Protein AF-0000000076156785 (afdb_homodimer)

Organism: Mytilus galloprovincialis (NCBI:txid29158)

Foldseek 3Di:
DPPPPPPPPPPPPPPVVPDDPDAAQDLVNQLVLLCVAPLSVVVLVVVVVDVDQDDCVVPVPDDPQNVVCSVQVVQWDADSSFIWGWDQDLVLRDIDTAGEGHPVCLVVLLCQLAVDLLQLNDALVQSVVSNVRHHDGVCNSVVSNVCSVPDPLCVVLDDPPDPPPDDDPQDPDPAWLQEKEWEKDAQDPQAPVQFRIKIWIATRPLRQIDIDTHNDDDLVRVLCCCVVPPCVVQNHYNYYYYPPDDVSVVSNVVVNCVVVVNDDDDDDPDPDCPPPPVVVVVVQLVSSLVSPADPSNNCSNVSNVSSSSSQQQTQDPPVRHRSCCRRVVDHDDGPSCRHHNDDPPVPVCVPPPCPPVNVVVCSVPSNPPPVD/DPPPPPPPPPPPPPPVVPDDPDAAQDLVNQLVLLCVAPLSVVVLVVVVVDVDQDDCVVPVPDDPQNVVCSVQVVQWDADSSFIWGWDQDLQLRDIDTAGEDHPVCLVVLLCQLAVDLLQLNDALVQSVVSNVRHHDGVCNSVVSNVCSVPDPLCVVLDDPPDPPPDDDPQDPDPAWLQEKEWEKDAQDPQAPVQFRIKIWIATRPLRQIDIDTHNDDDLVRVLCCCVVPPCVVQNHYNYYYYPPDDVSVVSNQVVNCVVVVNPDDPPPPDPPCPDPPVVVVVVQLVSSLVSPADPSSNCSNVSNVSSSSNQQQTQDPPVRHRSCCRRVLDHDDGPSCRHHNDDPPVPVPVVPPCPPVNVVVCSVVSNPPPPD

Structure (mmCIF, N/CA/C/O backbone):
data_AF-0000000076156785-model_v1
#
loop_
_entity.id
_entity.type
_entity.pdbx_description
1 polymer 'Integrase catalytic domain-containing protein'
#
loop_
_atom_site.group_PDB
_atom_site.id
_atom_site.type_symbol
_atom_site.label_atom_id
_atom_site.label_alt_id
_atom_site.label_comp_id
_atom_site.label_asym_id
_atom_site.label_entity_id
_atom_site.label_seq_id
_atom_site.pdbx_PDB_ins_code
_atom_site.Cartn_x
_atom_site.Cartn_y
_atom_site.Cartn_z
_atom_site.occupancy
_atom_site.B_iso_or_equiv
_atom_site.auth_seq_id
_atom_site.auth_comp_id
_atom_site.auth_asym_id
_atom_site.auth_atom_id
_atom_site.pdbx_PDB_model_num
ATOM 1 N N . MET A 1 1 ? 5.242 -13.695 66.938 1 25.17 1 MET A N 1
ATOM 2 C CA . MET A 1 1 ? 5.066 -12.375 66.312 1 25.17 1 MET A CA 1
ATOM 3 C C . MET A 1 1 ? 5.508 -12.383 64.875 1 25.17 1 MET A C 1
ATOM 5 O O . MET A 1 1 ? 6.688 -12.578 64.562 1 25.17 1 MET A O 1
ATOM 9 N N . ALA A 1 2 ? 4.586 -12.828 63.938 1 25.39 2 ALA A N 1
ATOM 10 C CA . ALA A 1 2 ? 4.555 -13.281 62.531 1 25.39 2 ALA A CA 1
ATOM 11 C C . ALA A 1 2 ? 4.766 -12.117 61.562 1 25.39 2 ALA A C 1
ATOM 13 O O . ALA A 1 2 ? 3.941 -11.203 61.5 1 25.39 2 ALA A O 1
ATOM 14 N N . LYS A 1 3 ? 6.012 -11.594 61.438 1 29.88 3 LYS A N 1
ATOM 15 C CA . LYS A 1 3 ? 6.328 -10.453 60.594 1 29.88 3 LYS A CA 1
ATOM 16 C C . LYS A 1 3 ? 5.77 -10.641 59.188 1 29.88 3 LYS A C 1
ATOM 18 O O . LYS A 1 3 ? 6.113 -11.602 58.5 1 29.88 3 LYS A O 1
ATOM 23 N N . VAL A 1 4 ? 4.484 -10.188 58.969 1 27.44 4 VAL A N 1
ATOM 24 C CA . VAL A 1 4 ? 3.719 -10.133 57.719 1 27.44 4 VAL A CA 1
ATOM 25 C C . VAL A 1 4 ? 4.547 -9.461 56.656 1 27.44 4 VAL A C 1
ATOM 27 O O . VAL A 1 4 ? 5 -8.32 56.812 1 27.44 4 VAL A O 1
ATOM 30 N N . GLN A 1 5 ? 5.355 -10.18 55.906 1 27.95 5 GLN A N 1
ATOM 31 C CA . GLN A 1 5 ? 6.18 -9.789 54.781 1 27.95 5 GLN A CA 1
ATOM 32 C C . GLN A 1 5 ? 5.371 -9 53.75 1 27.95 5 GLN A C 1
ATOM 34 O O . GLN A 1 5 ? 4.398 -9.516 53.188 1 27.95 5 GLN A O 1
ATOM 39 N N . ASP A 1 6 ? 5.152 -7.676 53.969 1 25.45 6 ASP A N 1
ATOM 40 C CA . ASP A 1 6 ? 4.438 -6.703 53.125 1 25.45 6 ASP A CA 1
ATOM 41 C C . ASP A 1 6 ? 4.887 -6.781 51.688 1 25.45 6 ASP A C 1
ATOM 43 O O . ASP A 1 6 ? 6.055 -6.527 51.375 1 25.45 6 ASP A O 1
ATOM 47 N N . SER A 1 7 ? 4.402 -7.762 50.969 1 27.39 7 SER A N 1
ATOM 48 C CA . SER A 1 7 ? 4.629 -7.961 49.531 1 27.39 7 SER A CA 1
ATOM 49 C C . SER A 1 7 ? 4.262 -6.719 48.719 1 27.39 7 SER A C 1
ATOM 51 O O . SER A 1 7 ? 3.082 -6.406 48.562 1 27.39 7 SER A O 1
ATOM 53 N N . GLN A 1 8 ? 4.949 -5.578 48.938 1 24.94 8 GLN A N 1
ATOM 54 C CA . GLN A 1 8 ? 4.762 -4.363 48.156 1 24.94 8 GLN A CA 1
ATOM 55 C C . GLN A 1 8 ? 4.711 -4.68 46.656 1 24.94 8 GLN A C 1
ATOM 57 O O . GLN A 1 8 ? 5.711 -5.098 46.062 1 24.94 8 GLN A O 1
ATOM 62 N N . GLU A 1 9 ? 3.605 -5.242 46.219 1 26.42 9 GLU A N 1
ATOM 63 C CA . GLU A 1 9 ? 3.305 -5.406 44.812 1 26.42 9 GLU A CA 1
ATOM 64 C C . GLU A 1 9 ? 3.455 -4.086 44.062 1 26.42 9 GLU A C 1
ATOM 66 O O . GLU A 1 9 ? 2.68 -3.152 44.25 1 26.42 9 GLU A O 1
ATOM 71 N N . ALA A 1 10 ? 4.688 -3.656 43.906 1 28.02 10 ALA A N 1
ATOM 72 C CA . ALA A 1 10 ? 5.023 -2.527 43.031 1 28.02 10 ALA A CA 1
ATOM 73 C C . ALA A 1 10 ? 4.215 -2.568 41.719 1 28.02 10 ALA A C 1
ATOM 75 O O . ALA A 1 10 ? 4.316 -3.523 40.969 1 28.02 10 ALA A O 1
ATOM 76 N N . SER A 1 11 ? 3.031 -2.084 41.844 1 26.47 11 SER A N 1
ATOM 77 C CA . SER A 1 11 ? 2.168 -1.799 40.688 1 26.47 11 SER A CA 1
ATOM 78 C C . SER A 1 11 ? 2.951 -1.149 39.562 1 26.47 11 SER A C 1
ATOM 80 O O . SER A 1 11 ? 3.453 -0.033 39.719 1 26.47 11 SER A O 1
ATOM 82 N N . CYS A 1 12 ? 3.836 -1.951 39.031 1 26.73 12 CYS A N 1
ATOM 83 C CA . CYS A 1 12 ? 4.562 -1.588 37.844 1 26.73 12 CYS A CA 1
ATOM 84 C C . CYS A 1 12 ? 3.662 -0.842 36.844 1 26.73 12 CYS A C 1
ATOM 86 O O . CYS A 1 12 ? 2.797 -1.445 36.219 1 26.73 12 CYS A O 1
ATOM 88 N N . SER A 1 13 ? 3.227 0.308 37.312 1 29.8 13 SER A N 1
ATOM 89 C CA . SER A 1 13 ? 2.549 1.202 36.375 1 29.8 13 SER A CA 1
ATOM 90 C C . SER A 1 13 ? 3.215 1.175 35 1 29.8 13 SER A C 1
ATOM 92 O O . SER A 1 13 ? 4.391 1.521 34.875 1 29.8 13 SER A O 1
ATOM 94 N N . ASN A 1 14 ? 3.041 0.145 34.25 1 30.89 14 ASN A N 1
ATOM 95 C CA . ASN A 1 14 ? 3.336 -0.143 32.844 1 30.89 14 ASN A CA 1
ATOM 96 C C . ASN A 1 14 ? 3.184 1.1 31.969 1 30.89 14 ASN A C 1
ATOM 98 O O . ASN A 1 14 ? 2.162 1.273 31.297 1 30.89 14 ASN A O 1
ATOM 102 N N . LYS A 1 15 ? 3.408 2.215 32.5 1 33.53 15 LYS A N 1
ATOM 103 C CA . LYS A 1 15 ? 3.48 3.387 31.625 1 33.53 15 LYS A CA 1
ATOM 104 C C . LYS A 1 15 ? 4.402 3.133 30.438 1 33.53 15 LYS A C 1
ATOM 106 O O . LYS A 1 15 ? 5.629 3.174 30.578 1 33.53 15 LYS A O 1
ATOM 111 N N . THR A 1 16 ? 4.07 2.268 29.484 1 38.34 16 THR A N 1
ATOM 112 C CA . THR A 1 16 ? 4.688 2.07 28.188 1 38.34 16 THR A CA 1
ATOM 113 C C . THR A 1 16 ? 4.895 3.406 27.469 1 38.34 16 THR A C 1
ATOM 115 O O . THR A 1 16 ? 3.934 4.035 27.031 1 38.34 16 THR A O 1
ATOM 118 N N . ASP A 1 17 ? 5.602 4.355 27.875 1 37.94 17 ASP A N 1
ATOM 119 C CA . ASP A 1 17 ? 5.941 5.672 27.344 1 37.94 17 ASP A CA 1
ATOM 120 C C . ASP A 1 17 ? 6.34 5.582 25.875 1 37.94 17 ASP A C 1
ATOM 122 O O . ASP A 1 17 ? 7.371 4.988 25.547 1 37.94 17 ASP A O 1
ATOM 126 N N . SER A 1 18 ? 5.641 5.309 24.859 1 46.91 18 SER A N 1
ATOM 127 C CA . SER A 1 18 ? 5.852 5.285 23.422 1 46.91 18 SER A CA 1
ATOM 128 C C . SER A 1 18 ? 6.273 6.656 22.891 1 46.91 18 SER A C 1
ATOM 130 O O . SER A 1 18 ? 5.629 7.664 23.203 1 46.91 18 SER A O 1
ATOM 132 N N . ALA A 1 19 ? 7.691 6.988 22.672 1 53.75 19 ALA A N 1
ATOM 133 C CA . ALA A 1 19 ? 8.266 8.289 22.328 1 53.75 19 ALA A CA 1
ATOM 134 C C . ALA A 1 19 ? 7.883 8.703 20.922 1 53.75 19 ALA A C 1
ATOM 136 O O . ALA A 1 19 ? 8.078 7.949 19.969 1 53.75 19 ALA A O 1
ATOM 137 N N . MET A 1 20 ? 7.141 9.703 20.828 1 67.06 20 MET A N 1
ATOM 138 C CA . MET A 1 20 ? 6.902 10.414 19.578 1 67.06 20 MET A CA 1
ATOM 139 C C . MET A 1 20 ? 8.172 11.102 19.094 1 67.06 20 MET A C 1
ATOM 141 O O . MET A 1 20 ? 8.93 11.656 19.891 1 67.06 20 MET A O 1
ATOM 145 N N . TRP A 1 21 ? 8.586 10.984 17.891 1 73.56 21 TRP A N 1
ATOM 146 C CA . TRP A 1 21 ? 9.836 11.492 17.328 1 73.56 21 TRP A CA 1
ATOM 147 C C . TRP A 1 21 ? 9.664 12.922 16.828 1 73.56 21 TRP A C 1
ATOM 149 O O . TRP A 1 21 ? 10.625 13.555 16.391 1 73.56 21 TRP A O 1
ATOM 159 N N . TYR A 1 22 ? 8.406 13.43 16.984 1 76.88 22 TYR A N 1
ATOM 160 C CA . TYR A 1 22 ? 8.078 14.789 16.562 1 76.88 22 TYR A CA 1
ATOM 161 C C . TYR A 1 22 ? 7.266 15.5 17.641 1 76.88 22 TYR A C 1
ATOM 163 O O . TYR A 1 22 ? 6.715 14.859 18.547 1 76.88 22 TYR A O 1
ATOM 171 N N . GLU A 1 23 ? 7.277 16.766 17.547 1 78.19 23 GLU A N 1
ATOM 172 C CA . GLU A 1 23 ? 6.461 17.531 18.484 1 78.19 23 GLU A CA 1
ATOM 173 C C . GLU A 1 23 ? 5.066 17.797 17.906 1 78.19 23 GLU A C 1
ATOM 175 O O . GLU A 1 23 ? 4.93 18.359 16.812 1 78.19 23 GLU A O 1
ATOM 180 N N . HIS A 1 24 ? 4.133 17.297 18.594 1 83.06 24 HIS A N 1
ATOM 181 C CA . HIS A 1 24 ? 2.744 17.531 18.234 1 83.06 24 HIS A CA 1
ATOM 182 C C . HIS A 1 24 ? 2.096 18.547 19.172 1 83.06 24 HIS A C 1
ATOM 184 O O . HIS A 1 24 ? 2.631 18.828 20.25 1 83.06 24 HIS A O 1
ATOM 190 N N . LYS A 1 25 ? 1.046 19.141 18.719 1 87.81 25 LYS A N 1
ATOM 191 C CA . LYS A 1 25 ? 0.289 20.031 19.609 1 87.81 25 LYS A CA 1
ATOM 192 C C . LYS A 1 25 ? -0.518 19.219 20.625 1 87.81 25 LYS A C 1
ATOM 194 O O . LYS A 1 25 ? -1.292 18.344 20.25 1 87.81 25 LYS A O 1
ATOM 199 N N . THR A 1 26 ? -0.282 19.5 21.875 1 85.56 26 THR A N 1
ATOM 200 C CA . THR A 1 26 ? -1.04 18.844 22.938 1 85.56 26 THR A CA 1
ATOM 201 C C . THR A 1 26 ? -2.441 19.438 23.047 1 85.56 26 THR A C 1
ATOM 203 O O . THR A 1 26 ? -2.703 20.516 22.531 1 85.56 26 THR A O 1
ATOM 206 N N . ASN A 1 27 ? -3.291 18.719 23.734 1 88.5 27 ASN A N 1
ATOM 207 C CA . ASN A 1 27 ? -4.633 19.234 23.984 1 88.5 27 ASN A CA 1
ATOM 208 C C . ASN A 1 27 ? -4.594 20.594 24.688 1 88.5 27 ASN A C 1
ATOM 210 O O . ASN A 1 27 ? -5.395 21.484 24.391 1 88.5 27 ASN A O 1
ATOM 214 N N . GLU A 1 28 ? -3.691 20.672 25.594 1 90.94 28 GLU A N 1
ATOM 215 C CA . GLU A 1 28 ? -3.549 21.922 26.344 1 90.94 28 GLU A CA 1
ATOM 216 C C . GLU A 1 28 ? -3.137 23.062 25.422 1 90.94 28 GLU A C 1
ATOM 218 O O . GLU A 1 28 ? -3.66 24.172 25.516 1 90.94 28 GLU A O 1
ATOM 223 N N . GLU A 1 29 ? -2.252 22.75 24.531 1 92.25 29 GLU A N 1
ATOM 224 C CA . GLU A 1 29 ? -1.802 23.766 23.578 1 92.25 29 GLU A CA 1
ATOM 225 C C . GLU A 1 29 ? -2.916 24.156 22.609 1 92.25 29 GLU A C 1
ATOM 227 O O . GLU A 1 29 ? -3.057 25.312 22.25 1 92.25 29 GLU A O 1
ATOM 232 N N . MET A 1 30 ? -3.643 23.203 22.234 1 93.94 30 MET A N 1
ATOM 233 C CA . MET A 1 30 ? -4.766 23.438 21.344 1 93.94 30 MET A CA 1
ATOM 234 C C . MET A 1 30 ? -5.836 24.281 22.016 1 93.94 30 MET A C 1
ATOM 236 O O . MET A 1 30 ? -6.348 25.234 21.406 1 93.94 30 MET A O 1
ATOM 240 N N . PHE A 1 31 ? -6.07 23.953 23.203 1 94.5 31 PHE A N 1
ATOM 241 C CA . PHE A 1 31 ? -7.035 24.719 23.984 1 94.5 31 PHE A CA 1
ATOM 242 C C . PHE A 1 31 ? -6.574 26.156 24.156 1 94.5 31 PHE A C 1
ATOM 244 O O . PHE A 1 31 ? -7.352 27.094 23.953 1 94.5 31 PHE A O 1
ATOM 251 N N . GLU A 1 32 ? -5.32 26.266 24.516 1 96.31 32 GLU A N 1
ATOM 252 C CA . GLU A 1 32 ? -4.785 27.609 24.75 1 96.31 32 GLU A CA 1
ATOM 253 C C . GLU A 1 32 ? -4.824 28.438 23.469 1 96.31 32 GLU A C 1
ATOM 255 O O . GLU A 1 32 ? -5.09 29.641 23.516 1 96.31 32 GLU A O 1
ATOM 260 N N . ALA A 1 33 ? -4.547 27.844 22.406 1 96.38 33 ALA A N 1
ATOM 261 C CA . ALA A 1 33 ? -4.598 28.531 21.125 1 96.38 33 ALA A CA 1
ATOM 262 C C . ALA A 1 33 ? -6.023 28.969 20.781 1 96.38 33 ALA A C 1
ATOM 264 O O . ALA A 1 33 ? -6.246 30.094 20.344 1 96.38 33 ALA A O 1
ATOM 265 N N . GLN A 1 34 ? -6.969 28.109 20.969 1 96.75 34 GLN A N 1
ATOM 266 C CA . GLN A 1 34 ? -8.367 28.453 20.734 1 96.75 34 GLN A CA 1
ATOM 267 C C . GLN A 1 34 ? -8.836 29.547 21.688 1 96.75 34 GLN A C 1
ATOM 269 O O . GLN A 1 34 ? -9.57 30.453 21.297 1 96.75 34 GLN A O 1
ATOM 274 N N . LYS A 1 35 ? -8.352 29.469 22.859 1 96.12 35 LYS A N 1
ATOM 275 C CA . LYS A 1 35 ? -8.695 30.453 23.875 1 96.12 35 LYS A CA 1
ATOM 276 C C . LYS A 1 35 ? -8.195 31.828 23.5 1 96.12 35 LYS A C 1
ATOM 278 O O . LYS A 1 35 ? -8.828 32.844 23.844 1 96.12 35 LYS A O 1
ATOM 283 N N . SER A 1 36 ? -7.109 31.859 22.859 1 96.44 36 SER A N 1
ATOM 284 C CA . SER A 1 36 ? -6.527 33.125 22.469 1 96.44 36 SER A CA 1
ATOM 285 C C . SER A 1 36 ? -7.363 33.812 21.391 1 96.44 36 SER A C 1
ATOM 287 O O . SER A 1 36 ? -7.211 35 21.141 1 96.44 36 SER A O 1
ATOM 289 N N . ASP A 1 37 ? -8.227 33.062 20.734 1 96.25 37 ASP A N 1
ATOM 290 C CA . ASP A 1 37 ? -9.195 33.562 19.766 1 96.25 37 ASP A CA 1
ATOM 291 C C . ASP A 1 37 ? -10.492 34 20.438 1 96.25 37 ASP A C 1
ATOM 293 O O . ASP A 1 37 ? -11.227 33.156 20.969 1 96.25 37 ASP A O 1
ATOM 297 N N . ASN A 1 38 ? -10.805 35.281 20.328 1 94.81 38 ASN A N 1
ATOM 298 C CA . ASN A 1 38 ? -11.93 35.812 21.078 1 94.81 38 ASN A CA 1
ATOM 299 C C . ASN A 1 38 ? -13.234 35.125 20.734 1 94.81 38 ASN A C 1
ATOM 301 O O . ASN A 1 38 ? -14.023 34.812 21.625 1 94.81 38 ASN A O 1
ATOM 305 N N . VAL A 1 39 ? -13.43 34.906 19.531 1 95.69 39 VAL A N 1
ATOM 306 C CA . VAL A 1 39 ? -14.664 34.281 19.078 1 95.69 39 VAL A CA 1
ATOM 307 C C . VAL A 1 39 ? -14.727 32.844 19.594 1 95.69 39 VAL A C 1
ATOM 309 O O . VAL A 1 39 ? -15.758 32.406 20.125 1 95.69 39 VAL A O 1
ATOM 312 N N . LEU A 1 40 ? -13.648 32.094 19.484 1 96.81 40 LEU A N 1
ATOM 313 C CA . LEU A 1 40 ? -13.617 30.703 19.906 1 96.81 40 LEU A CA 1
ATOM 314 C C . LEU A 1 40 ? -13.688 30.594 21.422 1 96.81 40 LEU A C 1
ATOM 316 O O . LEU A 1 40 ? -14.266 29.641 21.953 1 96.81 40 LEU A O 1
ATOM 320 N N . PHE A 1 41 ? -13.07 31.547 22.062 1 95.31 41 PHE A N 1
ATOM 321 C CA . PHE A 1 41 ? -13.156 31.547 23.516 1 95.31 41 PHE A CA 1
ATOM 322 C C . PHE A 1 41 ? -14.602 31.719 23.969 1 95.31 41 PHE A C 1
ATOM 324 O O . PHE A 1 41 ? -15.039 31.031 24.906 1 95.31 41 PHE A O 1
ATOM 331 N N . ASN A 1 42 ? -15.297 32.625 23.359 1 93.06 42 ASN A N 1
ATOM 332 C CA . ASN A 1 42 ? -16.719 32.812 23.672 1 93.06 42 ASN A CA 1
ATOM 333 C C . ASN A 1 42 ? -17.516 31.562 23.359 1 93.06 42 ASN A C 1
ATOM 335 O O . ASN A 1 42 ? -18.406 31.172 24.141 1 93.06 42 ASN A O 1
ATOM 339 N N . LEU A 1 43 ? -17.266 30.984 22.234 1 94.25 43 LEU A N 1
ATOM 340 C CA . LEU A 1 43 ? -17.938 29.734 21.859 1 94.25 43 LEU A CA 1
ATOM 341 C C . LEU A 1 43 ? -17.672 28.656 22.906 1 94.25 43 LEU A C 1
ATOM 343 O O . LEU A 1 43 ? -18.594 27.922 23.281 1 94.25 43 LEU A O 1
ATOM 347 N N . PHE A 1 44 ? -16.422 28.516 23.344 1 94.88 44 PHE A N 1
ATOM 348 C CA . PHE A 1 44 ? -16.031 27.547 24.359 1 94.88 44 PHE A CA 1
ATOM 349 C C . PHE A 1 44 ? -16.812 27.766 25.656 1 94.88 44 PHE A C 1
ATOM 351 O O . PHE A 1 44 ? -17.312 26.797 26.234 1 94.88 44 PHE A O 1
ATOM 358 N N . ARG A 1 45 ? -16.922 28.969 26.047 1 91.94 45 ARG A N 1
ATOM 359 C CA . ARG A 1 45 ? -17.656 29.297 27.266 1 91.94 45 ARG A CA 1
ATOM 360 C C . ARG A 1 45 ? -19.109 28.875 27.156 1 91.94 45 ARG A C 1
ATOM 362 O O . ARG A 1 45 ? -19.672 28.297 28.094 1 91.94 45 ARG A O 1
ATOM 369 N N . LEU A 1 46 ? -19.656 29.203 26.047 1 90.44 46 LEU A N 1
ATOM 370 C CA . LEU A 1 46 ? -21.062 28.875 25.828 1 90.44 46 LEU A CA 1
ATOM 371 C C . LEU A 1 46 ? -21.266 27.359 25.828 1 90.44 46 LEU A C 1
ATOM 373 O O . LEU A 1 46 ? -22.25 26.859 26.391 1 90.44 46 LEU A O 1
ATOM 377 N N . LYS A 1 47 ? -20.359 26.656 25.203 1 91.88 47 LYS A N 1
ATOM 378 C CA . LYS A 1 47 ? -20.453 25.203 25.094 1 91.88 47 LYS A CA 1
ATOM 379 C C . LYS A 1 47 ? -20.172 24.531 26.438 1 91.88 47 LYS A C 1
ATOM 381 O O . LYS A 1 47 ? -20.766 23.5 26.75 1 91.88 47 LYS A O 1
ATOM 386 N N . SER A 1 48 ? -19.234 25.031 27.203 1 90.25 48 SER A N 1
ATOM 387 C CA . SER A 1 48 ? -18.844 24.469 28.5 1 90.25 48 SER A CA 1
ATOM 388 C C . SER A 1 48 ? -19.922 24.688 29.547 1 90.25 48 SER A C 1
ATOM 390 O O . SER A 1 48 ? -20.125 23.859 30.422 1 90.25 48 SER A O 1
ATOM 392 N N . ASP A 1 49 ? -20.562 25.828 29.594 1 82.31 49 ASP A N 1
ATOM 393 C CA . ASP A 1 49 ? -21.562 26.203 30.578 1 82.31 49 ASP A CA 1
ATOM 394 C C . ASP A 1 49 ? -22.891 25.484 30.328 1 82.31 49 ASP A C 1
ATOM 396 O O . ASP A 1 49 ? -23.609 25.141 31.266 1 82.31 49 ASP A O 1
ATOM 400 N N . ASN A 1 50 ? -23.25 25.5 29.047 1 69.25 50 ASN A N 1
ATOM 401 C CA . ASN A 1 50 ? -24.594 25.031 28.734 1 69.25 50 ASN A CA 1
ATOM 402 C C . ASN A 1 50 ? -24.547 23.859 27.75 1 69.25 50 ASN A C 1
ATOM 404 O O . ASN A 1 50 ? -23.891 23.938 26.703 1 69.25 50 ASN A O 1
ATOM 408 N N . ASN A 1 51 ? -25.031 22.828 28.109 1 65.56 51 ASN A N 1
ATOM 409 C CA . ASN A 1 51 ? -25.172 21.734 27.156 1 65.56 51 ASN A CA 1
ATOM 410 C C . ASN A 1 51 ? -26.188 22.062 26.062 1 65.56 51 ASN A C 1
ATOM 412 O O . ASN A 1 51 ? -26.062 21.578 24.938 1 65.56 51 ASN A O 1
ATOM 416 N N . ASN A 1 52 ? -27.109 23.094 26.406 1 79.44 52 ASN A N 1
ATOM 417 C CA . ASN A 1 52 ? -28.141 23.391 25.422 1 79.44 52 ASN A CA 1
ATOM 418 C C . ASN A 1 52 ? -27.766 24.609 24.594 1 79.44 52 ASN A C 1
ATOM 420 O O . ASN A 1 52 ? -27.016 25.484 25.031 1 79.44 52 ASN A O 1
ATOM 424 N N . ARG A 1 53 ? -28.203 24.734 23.406 1 86.75 53 ARG A N 1
ATOM 425 C CA . ARG A 1 53 ? -27.984 25.844 22.484 1 86.75 53 ARG A CA 1
ATOM 426 C C . ARG A 1 53 ? -28.531 27.141 23.062 1 86.75 53 ARG A C 1
ATOM 428 O O . ARG A 1 53 ? -29.703 27.219 23.453 1 86.75 53 ARG A O 1
ATOM 435 N N . PRO A 1 54 ? -27.734 28.156 23.188 1 86 54 PRO A N 1
ATOM 436 C CA . PRO A 1 54 ? -28.234 29.453 23.656 1 86 54 PRO A CA 1
ATOM 437 C C . PRO A 1 54 ? -29.312 30.047 22.734 1 86 54 PRO A C 1
ATOM 439 O O . PRO A 1 54 ? -29.375 29.688 21.547 1 86 54 PRO A O 1
ATOM 442 N N . GLU A 1 55 ? -30.094 30.844 23.344 1 86 55 GLU A N 1
ATOM 443 C CA . GLU A 1 55 ? -31.125 31.5 22.531 1 86 55 GLU A CA 1
ATOM 444 C C . GLU A 1 55 ? -30.531 32.562 21.609 1 86 55 GLU A C 1
ATOM 446 O O . GLU A 1 55 ? -29.453 33.094 21.891 1 86 55 GLU A O 1
ATOM 451 N N . TRP A 1 56 ? -31.25 32.75 20.562 1 86.94 56 TRP A N 1
ATOM 452 C CA . TRP A 1 56 ? -30.766 33.719 19.578 1 86.94 56 TRP A CA 1
ATOM 453 C C . TRP A 1 56 ? -30.5 35.094 20.219 1 86.94 56 TRP A C 1
ATOM 455 O O . TRP A 1 56 ? -29.516 35.75 19.875 1 86.94 56 TRP A O 1
ATOM 465 N N . ALA A 1 57 ? -31.297 35.469 21.141 1 84 57 ALA A N 1
ATOM 466 C CA . ALA A 1 57 ? -31.172 36.75 21.797 1 84 57 ALA A CA 1
ATOM 467 C C . ALA A 1 57 ? -29.828 36.875 22.516 1 84 57 ALA A C 1
ATOM 469 O O . ALA A 1 57 ? -29.266 37.969 22.594 1 84 57 ALA A O 1
ATOM 470 N N . ASP A 1 58 ? -29.297 35.812 22.891 1 81.75 58 ASP A N 1
ATOM 471 C CA . ASP A 1 58 ? -28.047 35.781 23.641 1 81.75 58 ASP A CA 1
ATOM 472 C C . ASP A 1 58 ? -26.844 35.938 22.719 1 81.75 58 ASP A C 1
ATOM 474 O O . ASP A 1 58 ? -25.766 36.344 23.156 1 81.75 58 ASP A O 1
ATOM 478 N N . VAL A 1 59 ? -27.047 35.625 21.422 1 84 59 VAL A N 1
ATOM 479 C CA . VAL A 1 59 ? -25.891 35.594 20.516 1 84 59 VAL A CA 1
ATOM 480 C C . VAL A 1 59 ? -26.062 36.656 19.438 1 84 59 VAL A C 1
ATOM 482 O O . VAL A 1 59 ? -25.094 37 18.75 1 84 59 VAL A O 1
ATOM 485 N N . ALA A 1 60 ? -27.172 37.25 19.312 1 84.31 60 ALA A N 1
ATOM 486 C CA . ALA A 1 60 ? -27.531 38.156 18.234 1 84.31 60 ALA A CA 1
ATOM 487 C C . ALA A 1 60 ? -26.562 39.344 18.172 1 84.31 60 ALA A C 1
ATOM 489 O O . ALA A 1 60 ? -26.219 39.812 17.094 1 84.31 60 ALA A O 1
ATOM 490 N N . LEU A 1 61 ? -26.031 39.75 19.312 1 82.94 61 LEU A N 1
ATOM 491 C CA . LEU A 1 61 ? -25.203 40.938 19.359 1 82.94 61 LEU A CA 1
ATOM 492 C C . LEU A 1 61 ? -23.719 40.594 19.25 1 82.94 61 LEU A C 1
ATOM 494 O O . LEU A 1 61 ? -22.875 41.469 19.219 1 82.94 61 LEU A O 1
ATOM 498 N N . HIS A 1 62 ? -23.516 39.406 19.125 1 84.56 62 HIS A N 1
ATOM 499 C CA . HIS A 1 62 ? -22.125 38.969 19.078 1 84.56 62 HIS A CA 1
ATOM 500 C C . HIS A 1 62 ? -21.578 38.969 17.656 1 84.56 62 HIS A C 1
ATOM 502 O O . HIS A 1 62 ? -22.266 39.438 16.734 1 84.56 62 HIS A O 1
ATOM 508 N N . ASP A 1 63 ? -20.297 38.594 17.5 1 88.56 63 ASP A N 1
ATOM 509 C CA . ASP A 1 63 ? -19.562 38.562 16.25 1 88.56 63 ASP A CA 1
ATOM 510 C C . ASP A 1 63 ? -20.234 37.625 15.25 1 88.56 63 ASP A C 1
ATOM 512 O O . ASP A 1 63 ? -20.844 36.625 15.641 1 88.56 63 ASP A O 1
ATOM 516 N N . VAL A 1 64 ? -20.172 38.062 14.008 1 91 64 VAL A N 1
ATOM 517 C CA . VAL A 1 64 ? -20.781 37.312 12.914 1 91 64 VAL A CA 1
ATOM 518 C C . VAL A 1 64 ? -20.266 35.875 12.914 1 91 64 VAL A C 1
ATOM 520 O O . VAL A 1 64 ? -21.016 34.938 12.633 1 91 64 VAL A O 1
ATOM 523 N N . LYS A 1 65 ? -19.031 35.688 13.242 1 93.62 65 LYS A N 1
ATOM 524 C CA . LYS A 1 65 ? -18.438 34.344 13.266 1 93.62 65 LYS A CA 1
ATOM 525 C C . LYS A 1 65 ? -19.078 33.5 14.352 1 93.62 65 LYS A C 1
ATOM 527 O O . LYS A 1 65 ? -19.344 32.312 14.141 1 93.62 65 LYS A O 1
ATOM 532 N N . LEU A 1 66 ? -19.281 34.062 15.469 1 93.56 66 LEU A N 1
ATOM 533 C CA . LEU A 1 66 ? -19.906 33.344 16.562 1 93.56 66 LEU A CA 1
ATOM 534 C C . LEU A 1 66 ? -21.312 32.906 16.188 1 93.56 66 LEU A C 1
ATOM 536 O O . LEU A 1 66 ? -21.75 31.797 16.531 1 93.56 66 LEU A O 1
ATOM 540 N N . LYS A 1 67 ? -22.031 33.781 15.469 1 93 67 LYS A N 1
ATOM 541 C CA . LYS A 1 67 ? -23.375 33.469 15.016 1 93 67 LYS A CA 1
ATOM 542 C C . LYS A 1 67 ? -23.359 32.25 14.07 1 93 67 LYS A C 1
ATOM 544 O O . LYS A 1 67 ? -24.25 31.422 14.102 1 93 67 LYS A O 1
ATOM 549 N N . LYS A 1 68 ? -22.391 32.25 13.273 1 94.44 68 LYS A N 1
ATOM 550 C CA . LYS A 1 68 ? -22.25 31.125 12.344 1 94.44 68 LYS A CA 1
ATOM 551 C C . LYS A 1 68 ? -21.969 29.812 13.094 1 94.44 68 LYS A C 1
ATOM 553 O O . LYS A 1 68 ? -22.531 28.766 12.742 1 94.44 68 LYS A O 1
ATOM 558 N N . TYR A 1 69 ? -21.094 29.859 14.109 1 94.62 69 TYR A N 1
ATOM 559 C CA . TYR A 1 69 ? -20.844 28.688 14.938 1 94.62 69 TYR A CA 1
ATOM 560 C C . TYR A 1 69 ? -22.109 28.266 15.68 1 94.62 69 TYR A C 1
ATOM 562 O O . TYR A 1 69 ? -22.406 27.078 15.805 1 94.62 69 TYR A O 1
ATOM 570 N N . TRP A 1 70 ? -22.797 29.281 16.094 1 92.44 70 TRP A N 1
ATOM 571 C CA . TRP A 1 70 ? -24.047 29.047 16.797 1 92.44 70 TRP A CA 1
ATOM 572 C C . TRP A 1 70 ? -25.047 28.297 15.914 1 92.44 70 TRP A C 1
ATOM 574 O O . TRP A 1 70 ? -25.766 27.406 16.375 1 92.44 70 TRP A O 1
ATOM 584 N N . SER A 1 71 ? -25.125 28.688 14.648 1 92.88 71 SER A N 1
ATOM 585 C CA . SER A 1 71 ? -26.031 28.047 13.711 1 92.88 71 SER A CA 1
ATOM 586 C C . SER A 1 71 ? -25.703 26.578 13.531 1 92.88 71 SER A C 1
ATOM 588 O O . SER A 1 71 ? -26.562 25.781 13.133 1 92.88 71 SER A O 1
ATOM 590 N N . GLN A 1 72 ? -24.469 26.203 13.852 1 94.19 72 GLN A N 1
ATOM 591 C CA . GLN A 1 72 ? -24.016 24.828 13.734 1 94.19 72 GLN A CA 1
ATOM 592 C C . GLN A 1 72 ? -23.797 24.188 15.109 1 94.19 72 GLN A C 1
ATOM 594 O O . GLN A 1 72 ? -22.922 23.344 15.281 1 94.19 72 GLN A O 1
ATOM 599 N N . TRP A 1 73 ? -24.594 24.578 16.016 1 93.12 73 TRP A N 1
ATOM 600 C CA . TRP A 1 73 ? -24.406 24.25 17.422 1 93.12 73 TRP A CA 1
ATOM 601 C C . TRP A 1 73 ? -24.312 22.75 17.625 1 93.12 73 TRP A C 1
ATOM 603 O O . TRP A 1 73 ? -23.438 22.25 18.344 1 93.12 73 TRP A O 1
ATOM 613 N N . ASP A 1 74 ? -25.109 21.984 16.891 1 91.88 74 ASP A N 1
ATOM 614 C CA . ASP A 1 74 ? -25.219 20.547 17.125 1 91.88 74 ASP A CA 1
ATOM 615 C C . ASP A 1 74 ? -24.031 19.797 16.547 1 91.88 74 ASP A C 1
ATOM 617 O O . ASP A 1 74 ? -23.734 18.672 16.953 1 91.88 74 ASP A O 1
ATOM 621 N N . ARG A 1 75 ? -23.344 20.438 15.648 1 94.19 75 ARG A N 1
ATOM 622 C CA . ARG A 1 75 ? -22.188 19.812 15.016 1 94.19 75 ARG A CA 1
ATOM 623 C C . ARG A 1 75 ? -20.906 20.125 15.773 1 94.19 75 ARG A C 1
ATOM 625 O O . ARG A 1 75 ? -19.875 19.484 15.57 1 94.19 75 ARG A O 1
ATOM 632 N N . ILE A 1 76 ? -20.984 21.125 16.609 1 94.25 76 ILE A N 1
ATOM 633 C CA . ILE A 1 76 ? -19.797 21.531 17.359 1 94.25 76 ILE A CA 1
ATOM 634 C C . ILE A 1 76 ? -19.734 20.75 18.672 1 94.25 76 ILE A C 1
ATOM 636 O O . ILE A 1 76 ? -20.719 20.703 19.422 1 94.25 76 ILE A O 1
ATOM 640 N N . VAL A 1 77 ? -18.594 20.141 18.891 1 92.38 77 VAL A N 1
ATOM 641 C CA . VAL A 1 77 ? -18.438 19.328 20.094 1 92.38 77 VAL A CA 1
ATOM 642 C C . VAL A 1 77 ? -17.172 19.719 20.828 1 92.38 77 VAL A C 1
ATOM 644 O O . VAL A 1 77 ? -16.234 20.266 20.219 1 92.38 77 VAL A O 1
ATOM 647 N N . LEU A 1 78 ? -17.219 19.469 22.125 1 91.19 78 LEU A N 1
ATOM 648 C CA . LEU A 1 78 ? -16.062 19.688 22.984 1 91.19 78 LEU A CA 1
ATOM 649 C C . LEU A 1 78 ? -15.453 18.359 23.406 1 91.19 78 LEU A C 1
ATOM 651 O O . LEU A 1 78 ? -16.125 17.531 24.031 1 91.19 78 LEU A O 1
ATOM 655 N N . ILE A 1 79 ? -14.18 18.172 23 1 89.44 79 ILE A N 1
ATOM 656 C CA . ILE A 1 79 ? -13.445 16.984 23.406 1 89.44 79 ILE A CA 1
ATOM 657 C C . ILE A 1 79 ? -12.141 17.391 24.094 1 89.44 79 ILE A C 1
ATOM 659 O O . ILE A 1 79 ? -11.266 18 23.469 1 89.44 79 ILE A O 1
ATOM 663 N N . ASN A 1 80 ? -11.945 17.062 25.344 1 88.31 80 ASN A N 1
ATOM 664 C CA . ASN A 1 80 ? -10.773 17.453 26.125 1 88.31 80 ASN A CA 1
ATOM 665 C C . ASN A 1 80 ? -10.539 18.953 26.078 1 88.31 80 ASN A C 1
ATOM 667 O O . ASN A 1 80 ? -9.422 19.406 25.844 1 88.31 80 ASN A O 1
ATOM 671 N N . ASN A 1 81 ? -11.633 19.656 26.094 1 91.5 81 ASN A N 1
ATOM 672 C CA . ASN A 1 81 ? -11.656 21.109 26.172 1 91.5 81 ASN A CA 1
ATOM 673 C C . ASN A 1 81 ? -11.281 21.75 24.828 1 91.5 81 ASN A C 1
ATOM 675 O O . ASN A 1 81 ? -11.062 22.953 24.75 1 91.5 81 ASN A O 1
ATOM 679 N N . VAL A 1 82 ? -11.195 20.906 23.875 1 94.25 82 VAL A N 1
ATOM 680 C CA . VAL A 1 82 ? -10.867 21.422 22.547 1 94.25 82 VAL A CA 1
ATOM 681 C C . VAL A 1 82 ? -12.102 21.375 21.656 1 94.25 82 VAL A C 1
ATOM 683 O O . VAL A 1 82 ? -12.852 20.391 21.672 1 94.25 82 VAL A O 1
ATOM 686 N N . LEU A 1 83 ? -12.336 22.469 20.922 1 95.19 83 LEU A N 1
ATOM 687 C CA . LEU A 1 83 ? -13.508 22.594 20.062 1 95.19 83 LEU A CA 1
ATOM 688 C C . LEU A 1 83 ? -13.281 21.891 18.734 1 95.19 83 LEU A C 1
ATOM 690 O O . LEU A 1 83 ? -12.281 22.125 18.047 1 95.19 83 LEU A O 1
ATOM 694 N N . TYR A 1 84 ? -14.203 20.984 18.391 1 94.75 84 TYR A N 1
ATOM 695 C CA . TYR A 1 84 ? -14.227 20.297 17.109 1 94.75 84 TYR A CA 1
ATOM 696 C C . TYR A 1 84 ? -15.594 20.438 16.438 1 94.75 84 TYR A C 1
ATOM 698 O O . TYR A 1 84 ? -16.578 20.781 17.094 1 94.75 84 TYR A O 1
ATOM 706 N N . ARG A 1 85 ? -15.586 20.25 15.164 1 94.81 85 ARG A N 1
ATOM 707 C CA . ARG A 1 85 ? -16.828 20.156 14.398 1 94.81 85 ARG A CA 1
ATOM 708 C C . ARG A 1 85 ? -17 18.766 13.797 1 94.81 85 ARG A C 1
ATOM 710 O O . ARG A 1 85 ? -16.094 18.234 13.164 1 94.81 85 ARG A O 1
ATOM 717 N N . LYS A 1 86 ? -18.125 18.219 13.977 1 91.44 86 LYS A N 1
ATOM 718 C CA . LYS A 1 86 ? -18.453 16.953 13.336 1 91.44 86 LYS A CA 1
ATOM 719 C C . LYS A 1 86 ? -18.797 17.156 11.859 1 91.44 86 LYS A C 1
ATOM 721 O O . LYS A 1 86 ? -19.625 18 11.523 1 91.44 86 LYS A O 1
ATOM 726 N N . TRP A 1 87 ? -18.094 16.438 11.094 1 89.25 87 TRP A N 1
ATOM 727 C CA . TRP A 1 87 ? -18.281 16.547 9.648 1 89.25 87 TRP A CA 1
ATOM 728 C C . TRP A 1 87 ? -18.484 15.172 9.016 1 89.25 87 TRP A C 1
ATOM 730 O O . TRP A 1 87 ? -17.766 14.219 9.336 1 89.25 87 TRP A O 1
ATOM 740 N N . ILE A 1 88 ? -19.5 15.086 8.266 1 82.62 88 ILE A N 1
ATOM 741 C CA . ILE A 1 88 ? -19.766 13.844 7.543 1 82.62 88 ILE A CA 1
ATOM 742 C C . ILE A 1 88 ? -19.406 14.016 6.07 1 82.62 88 ILE A C 1
ATOM 744 O O . ILE A 1 88 ? -19.938 14.891 5.387 1 82.62 88 ILE A O 1
ATOM 748 N N . ASN A 1 89 ? -18.422 13.203 5.691 1 76.56 89 ASN A N 1
ATOM 749 C CA . ASN A 1 89 ? -18.062 13.219 4.277 1 76.56 89 ASN A CA 1
ATOM 750 C C . ASN A 1 89 ? -19.188 12.688 3.396 1 76.56 89 ASN A C 1
ATOM 752 O O . ASN A 1 89 ? -19.672 11.578 3.609 1 76.56 89 ASN A O 1
ATOM 756 N N . THR A 1 90 ? -19.531 13.484 2.486 1 71.56 90 THR A N 1
ATOM 757 C CA . THR A 1 90 ? -20.688 13.148 1.666 1 71.56 90 THR A CA 1
ATOM 758 C C . THR A 1 90 ? -20.391 11.945 0.781 1 71.56 90 THR A C 1
ATOM 760 O O . THR A 1 90 ? -21.297 11.172 0.452 1 71.56 90 THR A O 1
ATOM 763 N N . THR A 1 91 ? -19.219 11.781 0.415 1 67.44 91 THR A N 1
ATOM 764 C CA . THR A 1 91 ? -18.828 10.711 -0.498 1 67.44 91 THR A CA 1
ATOM 765 C C . THR A 1 91 ? -18.625 9.398 0.26 1 67.44 91 THR A C 1
ATOM 767 O O . THR A 1 91 ? -19.188 8.367 -0.107 1 67.44 91 THR A O 1
ATOM 770 N N . THR A 1 92 ? -17.953 9.43 1.396 1 65.06 92 THR A N 1
ATOM 771 C CA . THR A 1 92 ? -17.594 8.227 2.133 1 65.06 92 THR A CA 1
ATOM 772 C C . THR A 1 92 ? -18.578 7.977 3.277 1 65.06 92 THR A C 1
ATOM 774 O O . THR A 1 92 ? -18.609 6.883 3.842 1 65.06 92 THR A O 1
ATOM 777 N N . GLU A 1 93 ? -19.406 8.984 3.613 1 68.12 93 GLU A N 1
ATOM 778 C CA . GLU A 1 93 ? -20.359 8.953 4.719 1 68.12 93 GLU A CA 1
ATOM 779 C C . GLU A 1 93 ? -19.641 8.719 6.051 1 68.12 93 GLU A C 1
ATOM 781 O O . GLU A 1 93 ? -20.266 8.289 7.023 1 68.12 93 GLU A O 1
ATOM 786 N N . GLU A 1 94 ? -18.375 8.93 5.988 1 69.25 94 GLU A N 1
ATOM 787 C CA . GLU A 1 94 ? -17.594 8.82 7.219 1 69.25 94 GLU A CA 1
ATOM 788 C C . GLU A 1 94 ? -17.688 10.109 8.039 1 69.25 94 GLU A C 1
ATOM 790 O O . GLU A 1 94 ? -17.688 11.203 7.48 1 69.25 94 GLU A O 1
ATOM 795 N N . SER A 1 95 ? -17.891 9.836 9.297 1 78.44 95 SER A N 1
ATOM 796 C CA . SER A 1 95 ? -17.891 10.977 10.203 1 78.44 95 SER A CA 1
ATOM 797 C C . SER A 1 95 ? -16.5 11.258 10.758 1 78.44 95 SER A C 1
ATOM 799 O O . SER A 1 95 ? -15.781 10.328 11.117 1 78.44 95 SER A O 1
ATOM 801 N N . ASN A 1 96 ? -16.156 12.445 10.586 1 82.81 96 ASN A N 1
ATOM 802 C CA . ASN A 1 96 ? -14.859 12.828 11.133 1 82.81 96 ASN A CA 1
ATOM 803 C C . ASN A 1 96 ? -14.953 14.109 11.961 1 82.81 96 ASN A C 1
ATOM 805 O O . ASN A 1 96 ? -15.961 14.82 11.891 1 82.81 96 ASN A O 1
ATOM 809 N N . LEU A 1 97 ? -13.961 14.305 12.773 1 88.56 97 LEU A N 1
ATOM 810 C CA . LEU A 1 97 ? -13.867 15.516 13.578 1 88.56 97 LEU A CA 1
ATOM 811 C C . LEU A 1 97 ? -12.922 16.531 12.938 1 88.56 97 LEU A C 1
ATOM 813 O O . LEU A 1 97 ? -11.781 16.188 12.594 1 88.56 97 LEU A O 1
ATOM 817 N N . GLN A 1 98 ? -13.43 17.625 12.742 1 93.75 98 GLN A N 1
ATOM 818 C CA . GLN A 1 98 ? -12.609 18.734 12.25 1 93.75 98 GLN A CA 1
ATOM 819 C C . GLN A 1 98 ? -12.148 19.625 13.406 1 93.75 98 GLN A C 1
ATOM 821 O O . GLN A 1 98 ? -12.961 20.109 14.188 1 93.75 98 GLN A O 1
ATOM 826 N N . PHE A 1 99 ? -10.906 19.844 13.508 1 95.06 99 PHE A N 1
ATOM 827 C CA . PHE A 1 99 ? -10.359 20.797 14.469 1 95.06 99 PHE A CA 1
ATOM 828 C C . PHE A 1 99 ? -10.719 22.219 14.086 1 95.06 99 PHE A C 1
ATOM 830 O O . PHE A 1 99 ? -10.484 22.641 12.953 1 95.06 99 PHE A O 1
ATOM 837 N N . ILE A 1 100 ? -11.383 22.922 14.969 1 97.06 100 ILE A N 1
ATOM 838 C CA . ILE A 1 100 ? -11.688 24.312 14.688 1 97.06 100 ILE A CA 1
ATOM 839 C C . ILE A 1 100 ? -10.438 25.172 14.898 1 97.06 100 ILE A C 1
ATOM 841 O O . ILE A 1 100 ? -9.992 25.359 16.031 1 97.06 100 ILE A O 1
ATOM 845 N N . VAL A 1 101 ? -9.969 25.766 13.852 1 97.56 101 VAL A N 1
ATOM 846 C CA . VAL A 1 101 ? -8.633 26.359 13.805 1 97.56 101 VAL A CA 1
ATOM 847 C C . VAL A 1 101 ? -8.68 27.781 14.359 1 97.56 101 VAL A C 1
ATOM 849 O O . VAL A 1 101 ? -9.461 28.625 13.875 1 97.56 101 VAL A O 1
ATOM 852 N N . PRO A 1 102 ? -7.898 28.047 15.383 1 97.69 102 PRO A N 1
ATOM 853 C CA . PRO A 1 102 ? -7.781 29.438 15.844 1 97.69 102 PRO A CA 1
ATOM 854 C C . PRO A 1 102 ? -7.027 30.312 14.852 1 97.69 102 PRO A C 1
ATOM 856 O O . PRO A 1 102 ? -6.242 29.812 14.039 1 97.69 102 PRO A O 1
ATOM 859 N N . GLU A 1 103 ? -7.223 31.562 14.984 1 96.62 103 GLU A N 1
ATOM 860 C CA . GLU A 1 103 ? -6.66 32.531 14.047 1 96.62 103 GLU A CA 1
ATOM 861 C C . GLU A 1 103 ? -5.141 32.438 13.992 1 96.62 103 GLU A C 1
ATOM 863 O O . GLU A 1 103 ? -4.551 32.5 12.914 1 96.62 103 GLU A O 1
ATOM 868 N N . ILE A 1 104 ? -4.496 32.188 15.062 1 96.31 104 ILE A N 1
ATOM 869 C CA . ILE A 1 104 ? -3.045 32.25 15.18 1 96.31 104 ILE A CA 1
ATOM 870 C C . ILE A 1 104 ? -2.422 31.078 14.398 1 96.31 104 ILE A C 1
ATOM 872 O O . ILE A 1 104 ? -1.241 31.125 14.047 1 96.31 104 ILE A O 1
ATOM 876 N N . TRP A 1 105 ? -3.156 30.047 14.094 1 96.69 105 TRP A N 1
ATOM 877 C CA . TRP A 1 105 ? -2.568 28.875 13.469 1 96.69 105 TRP A CA 1
ATOM 878 C C . TRP A 1 105 ? -2.971 28.781 12 1 96.69 105 TRP A C 1
ATOM 880 O O . TRP A 1 105 ? -2.48 27.922 11.266 1 96.69 105 TRP A O 1
ATOM 890 N N . LYS A 1 106 ? -3.824 29.656 11.5 1 96.56 106 LYS A N 1
ATOM 891 C CA . LYS A 1 106 ? -4.367 29.562 10.148 1 96.56 106 LYS A CA 1
ATOM 892 C C . LYS A 1 106 ? -3.256 29.656 9.102 1 96.56 106 LYS A C 1
ATOM 894 O O . LYS A 1 106 ? -3.213 28.859 8.164 1 96.56 106 LYS A O 1
ATOM 899 N N . GLU A 1 107 ? -2.4 30.578 9.297 1 95.5 107 GLU A N 1
ATOM 900 C CA . GLU A 1 107 ? -1.35 30.797 8.305 1 95.5 107 GLU A CA 1
ATOM 901 C C . GLU A 1 107 ? -0.467 29.547 8.164 1 95.5 107 GLU A C 1
ATOM 903 O O . GLU A 1 107 ? -0.202 29.094 7.055 1 95.5 107 GLU A O 1
ATOM 908 N N . ASN A 1 108 ? -0.028 29.062 9.273 1 94.12 108 ASN A N 1
ATOM 909 C CA . ASN A 1 108 ? 0.831 27.891 9.25 1 94.12 108 ASN A CA 1
ATOM 910 C C . ASN A 1 108 ? 0.106 26.688 8.672 1 94.12 108 ASN A C 1
ATOM 912 O O . ASN A 1 108 ? 0.68 25.922 7.879 1 94.12 108 ASN A O 1
ATOM 916 N N . ILE A 1 109 ? -1.076 26.484 9.039 1 95.38 109 ILE A N 1
ATOM 917 C CA . ILE A 1 109 ? -1.873 25.359 8.547 1 95.38 109 ILE A CA 1
ATOM 918 C C . ILE A 1 109 ? -2.09 25.5 7.039 1 95.38 109 ILE A C 1
ATOM 920 O O . ILE A 1 109 ? -1.989 24.516 6.297 1 95.38 109 ILE A O 1
ATOM 924 N N . MET A 1 110 ? -2.328 26.75 6.57 1 95.75 110 MET A N 1
ATOM 925 C CA . MET A 1 110 ? -2.504 26.984 5.141 1 95.75 110 MET A CA 1
ATOM 926 C C . MET A 1 110 ? -1.238 26.625 4.367 1 95.75 110 MET A C 1
ATOM 928 O O . MET A 1 110 ? -1.31 26.031 3.299 1 95.75 110 MET A O 1
ATOM 932 N N . LYS A 1 111 ? -0.154 26.969 4.918 1 94.06 111 LYS A N 1
ATOM 933 C CA . LYS A 1 111 ? 1.127 26.625 4.301 1 94.06 111 LYS A CA 1
ATOM 934 C C . LYS A 1 111 ? 1.302 25.125 4.188 1 94.06 111 LYS A C 1
ATOM 936 O O . LYS A 1 111 ? 1.718 24.609 3.141 1 94.06 111 LYS A O 1
ATOM 941 N N . MET A 1 112 ? 0.94 24.422 5.195 1 93.25 112 MET A N 1
ATOM 942 C CA . MET A 1 112 ? 1.104 22.969 5.242 1 93.25 112 MET A CA 1
ATOM 943 C C . MET A 1 112 ? 0.107 22.281 4.316 1 93.25 112 MET A C 1
ATOM 945 O O . MET A 1 112 ? 0.348 21.156 3.861 1 93.25 112 MET A O 1
ATOM 949 N N . LEU A 1 113 ? -0.96 22.938 4.039 1 94.62 113 LEU A N 1
ATOM 950 C CA . LEU A 1 113 ? -2.008 22.344 3.219 1 94.62 113 LEU A CA 1
ATOM 951 C C . LEU A 1 113 ? -1.781 22.656 1.742 1 94.62 113 LEU A C 1
ATOM 953 O O . LEU A 1 113 ? -2.336 21.969 0.873 1 94.62 113 LEU A O 1
ATOM 957 N N . HIS A 1 114 ? -0.953 23.672 1.437 1 93.94 114 HIS A N 1
ATOM 958 C CA . HIS A 1 114 ? -0.844 24.094 0.048 1 93.94 114 HIS A CA 1
ATOM 959 C C . HIS A 1 114 ? 0.615 24.25 -0.371 1 93.94 114 HIS A C 1
ATOM 961 O O . HIS A 1 114 ? 1.021 23.734 -1.413 1 93.94 114 HIS A O 1
ATOM 967 N N . ASP A 1 115 ? 1.412 24.859 0.388 1 90.06 115 ASP A N 1
ATOM 968 C CA . ASP A 1 115 ? 2.711 25.359 -0.05 1 90.06 115 ASP A CA 1
ATOM 969 C C . ASP A 1 115 ? 3.793 24.297 0.111 1 90.06 115 ASP A C 1
ATOM 971 O O . ASP A 1 115 ? 4.727 24.219 -0.691 1 90.06 115 ASP A O 1
ATOM 975 N N . ASP A 1 116 ? 3.697 23.531 1.128 1 87.81 116 ASP A N 1
ATOM 976 C CA . ASP A 1 116 ? 4.746 22.562 1.44 1 87.81 116 ASP A CA 1
ATOM 977 C C . ASP A 1 116 ? 4.891 21.531 0.326 1 87.81 116 ASP A C 1
ATOM 979 O O . ASP A 1 116 ? 3.939 21.266 -0.411 1 87.81 116 ASP A O 1
ATOM 983 N N . ILE A 1 117 ? 5.992 20.922 0.22 1 82.88 117 ILE A N 1
ATOM 984 C CA . ILE A 1 117 ? 6.34 20.031 -0.881 1 82.88 117 ILE A CA 1
ATOM 985 C C . ILE A 1 117 ? 5.465 18.781 -0.829 1 82.88 117 ILE A C 1
ATOM 987 O O . ILE A 1 117 ? 5.109 18.234 -1.869 1 82.88 117 ILE A O 1
ATOM 991 N N . GLN A 1 118 ? 5.055 18.422 0.356 1 85.69 118 GLN A N 1
ATOM 992 C CA . GLN A 1 118 ? 4.297 17.188 0.536 1 85.69 118 GLN A CA 1
ATOM 993 C C . GLN A 1 118 ? 2.891 17.328 -0.044 1 85.69 118 GLN A C 1
ATOM 995 O O . GLN A 1 118 ? 2.188 16.328 -0.218 1 85.69 118 GLN A O 1
ATOM 1000 N N . VAL A 1 119 ? 2.549 18.594 -0.324 1 89.38 119 VAL A N 1
ATOM 1001 C CA . VAL A 1 119 ? 1.149 18.766 -0.701 1 89.38 119 VAL A CA 1
ATOM 1002 C C . VAL A 1 119 ? 1.063 19.391 -2.088 1 89.38 119 VAL A C 1
ATOM 1004 O O . VAL A 1 119 ? -0.03 19.578 -2.625 1 89.38 119 VAL A O 1
ATOM 1007 N N . GLY A 1 120 ? 2.068 19.797 -2.76 1 86.5 120 GLY A N 1
ATOM 1008 C CA . GLY A 1 120 ? 2.256 19.859 -4.199 1 86.5 120 GLY A CA 1
ATOM 1009 C C . GLY A 1 120 ? 1.682 21.125 -4.812 1 86.5 120 GLY A C 1
ATOM 1010 O O . GLY A 1 120 ? 1.543 21.234 -6.035 1 86.5 120 GLY A O 1
ATOM 1011 N N . HIS A 1 121 ? 1.159 22.125 -4.07 1 88.5 121 HIS A N 1
ATOM 1012 C CA . HIS A 1 121 ? 0.565 23.344 -4.598 1 88.5 121 HIS A CA 1
ATOM 1013 C C . HIS A 1 121 ? -0.615 23.031 -5.512 1 88.5 121 HIS A C 1
ATOM 1015 O O . HIS A 1 121 ? -0.721 23.578 -6.609 1 88.5 121 HIS A O 1
ATOM 1021 N N . PHE A 1 122 ? -1.447 22.188 -5.102 1 88.69 122 PHE A N 1
ATOM 1022 C CA . PHE A 1 122 ? -2.584 21.797 -5.93 1 88.69 122 PHE A CA 1
ATOM 1023 C C . PHE A 1 122 ? -3.658 22.875 -5.914 1 88.69 122 PHE A C 1
ATOM 1025 O O . PHE A 1 122 ? -3.568 23.844 -5.148 1 88.69 122 PHE A O 1
ATOM 1032 N N . GLY A 1 123 ? -4.66 22.766 -6.742 1 88.56 123 GLY A N 1
ATOM 1033 C CA . GLY A 1 123 ? -5.676 23.797 -6.953 1 88.56 123 GLY A CA 1
ATOM 1034 C C . GLY A 1 123 ? -6.621 23.938 -5.777 1 88.56 123 GLY A C 1
ATOM 1035 O O . GLY A 1 123 ? -6.453 23.281 -4.75 1 88.56 123 GLY A O 1
ATOM 1036 N N . ILE A 1 124 ? -7.535 24.859 -5.984 1 93.38 124 ILE A N 1
ATOM 1037 C CA . ILE A 1 124 ? -8.445 25.297 -4.93 1 93.38 124 ILE A CA 1
ATOM 1038 C C . ILE A 1 124 ? -9.266 24.094 -4.438 1 93.38 124 ILE A C 1
ATOM 1040 O O . ILE A 1 124 ? -9.328 23.844 -3.232 1 93.38 124 ILE A O 1
ATOM 1044 N N . HIS A 1 125 ? -9.789 23.359 -5.285 1 92 125 HIS A N 1
ATOM 1045 C CA . HIS A 1 125 ? -10.672 22.25 -4.906 1 92 125 HIS A CA 1
ATOM 1046 C C . HIS A 1 125 ? -9.93 21.219 -4.062 1 92 125 HIS A C 1
ATOM 1048 O O . HIS A 1 125 ? -10.43 20.797 -3.02 1 92 125 HIS A O 1
ATOM 1054 N N . LYS A 1 126 ? -8.789 20.812 -4.488 1 92.56 126 LYS A N 1
ATOM 1055 C CA . LYS A 1 126 ? -8.016 19.797 -3.771 1 92.56 126 LYS A CA 1
ATOM 1056 C C . LYS A 1 126 ? -7.566 20.328 -2.41 1 92.56 126 LYS A C 1
ATOM 1058 O O . LYS A 1 126 ? -7.562 19.578 -1.426 1 92.56 126 LYS A O 1
ATOM 1063 N N . THR A 1 127 ? -7.18 21.578 -2.365 1 94.94 127 THR A N 1
ATOM 1064 C CA . THR A 1 127 ? -6.738 22.156 -1.106 1 94.94 127 THR A CA 1
ATOM 1065 C C . THR A 1 127 ? -7.898 22.281 -0.125 1 94.94 127 THR A C 1
ATOM 1067 O O . THR A 1 127 ? -7.746 21.984 1.063 1 94.94 127 THR A O 1
ATOM 1070 N N . VAL A 1 128 ? -9.039 22.656 -0.673 1 94.88 128 VAL A N 1
ATOM 1071 C CA . VAL A 1 128 ? -10.234 22.75 0.167 1 94.88 128 VAL A CA 1
ATOM 1072 C C . VAL A 1 128 ? -10.602 21.375 0.702 1 94.88 128 VAL A C 1
ATOM 1074 O O . VAL A 1 128 ? -10.891 21.219 1.891 1 94.88 128 VAL A O 1
ATOM 1077 N N . ALA A 1 129 ? -10.586 20.406 -0.137 1 91.94 129 ALA A N 1
ATOM 1078 C CA . ALA A 1 129 ? -10.914 19.047 0.279 1 91.94 129 ALA A CA 1
ATOM 1079 C C . ALA A 1 129 ? -9.953 18.562 1.365 1 91.94 129 ALA A C 1
ATOM 1081 O O . ALA A 1 129 ? -10.383 17.953 2.35 1 91.94 129 ALA A O 1
ATOM 1082 N N . ARG A 1 130 ? -8.711 18.828 1.165 1 92.88 130 ARG A N 1
ATOM 1083 C CA . ARG A 1 130 ? -7.699 18.438 2.146 1 92.88 130 ARG A CA 1
ATOM 1084 C C . ARG A 1 130 ? -7.961 19.109 3.49 1 92.88 130 ARG A C 1
ATOM 1086 O O . ARG A 1 130 ? -7.84 18.469 4.539 1 92.88 130 ARG A O 1
ATOM 1093 N N . ALA A 1 131 ? -8.305 20.328 3.473 1 94.25 131 ALA A N 1
ATOM 1094 C CA . ALA A 1 131 ? -8.586 21.094 4.688 1 94.25 131 ALA A CA 1
ATOM 1095 C C . ALA A 1 131 ? -9.844 20.562 5.375 1 94.25 131 ALA A C 1
ATOM 1097 O O . ALA A 1 131 ? -9.859 20.359 6.594 1 94.25 131 ALA A O 1
ATOM 1098 N N . GLN A 1 132 ? -10.82 20.297 4.609 1 91.94 132 GLN A N 1
ATOM 1099 C CA . GLN A 1 132 ? -12.125 19.938 5.156 1 91.94 132 GLN A CA 1
ATOM 1100 C C . GLN A 1 132 ? -12.078 18.578 5.84 1 91.94 132 GLN A C 1
ATOM 1102 O O . GLN A 1 132 ? -12.836 18.328 6.777 1 91.94 132 GLN A O 1
ATOM 1107 N N . ASN A 1 133 ? -11.188 17.812 5.473 1 88.31 133 ASN A N 1
ATOM 1108 C CA . ASN A 1 133 ? -11.047 16.516 6.102 1 88.31 133 ASN A CA 1
ATOM 1109 C C . ASN A 1 133 ? -10.375 16.609 7.469 1 88.31 133 ASN A C 1
ATOM 1111 O O . ASN A 1 133 ? -10.375 15.656 8.242 1 88.31 133 ASN A O 1
ATOM 1115 N N . ARG A 1 134 ? -9.953 17.812 7.805 1 92.06 134 ARG A N 1
ATOM 1116 C CA . ARG A 1 134 ? -9.109 17.938 8.992 1 92.06 134 ARG A CA 1
ATOM 1117 C C . ARG A 1 134 ? -9.562 19.094 9.867 1 92.06 134 ARG A C 1
ATOM 1119 O O . ARG A 1 134 ? -9.547 19 11.094 1 92.06 134 ARG A O 1
ATOM 1126 N N . PHE A 1 135 ? -9.938 20.141 9.172 1 95.75 135 PHE A N 1
ATOM 1127 C CA . PHE A 1 135 ? -10.062 21.422 9.859 1 95.75 135 PHE A CA 1
ATOM 1128 C C . PHE A 1 135 ? -11.375 22.109 9.492 1 95.75 135 PHE A C 1
ATOM 1130 O O . PHE A 1 135 ? -12.016 21.75 8.508 1 95.75 135 PHE A O 1
ATOM 1137 N N . TYR A 1 136 ? -11.688 23.047 10.336 1 96.06 136 TYR A N 1
ATOM 1138 C CA . TYR A 1 136 ? -12.781 23.969 10.039 1 96.06 136 TYR A CA 1
ATOM 1139 C C . TYR A 1 136 ? -12.531 25.328 10.656 1 96.06 136 TYR A C 1
ATOM 1141 O O . TYR A 1 136 ? -11.984 25.438 11.758 1 96.06 136 TYR A O 1
ATOM 1149 N N . TRP A 1 137 ? -12.859 26.281 9.977 1 97 137 TRP A N 1
ATOM 1150 C CA . TRP A 1 137 ? -13.062 27.641 10.484 1 97 137 TRP A CA 1
ATOM 1151 C C . TRP A 1 137 ? -14.055 28.406 9.609 1 97 137 TRP A C 1
ATOM 1153 O O . TRP A 1 137 ? -14.266 28.047 8.453 1 97 137 TRP A O 1
ATOM 1163 N N . VAL A 1 138 ? -14.703 29.344 10.211 1 95.25 138 VAL A N 1
ATOM 1164 C CA . VAL A 1 138 ? -15.695 30.109 9.477 1 95.25 138 VAL A CA 1
ATOM 1165 C C . VAL A 1 138 ? -15.047 30.766 8.266 1 95.25 138 VAL A C 1
ATOM 1167 O O . VAL A 1 138 ? -13.969 31.359 8.367 1 95.25 138 VAL A O 1
ATOM 1170 N N . ASN A 1 139 ? -15.602 30.578 7.078 1 95.06 139 ASN A N 1
ATOM 1171 C CA . ASN A 1 139 ? -15.18 31.141 5.801 1 95.06 139 ASN A CA 1
ATOM 1172 C C . ASN A 1 139 ? -13.898 30.484 5.293 1 95.06 139 ASN A C 1
ATOM 1174 O O . ASN A 1 139 ? -13.133 31.109 4.551 1 95.06 139 ASN A O 1
ATOM 1178 N N . HIS A 1 140 ? -13.625 29.266 5.746 1 96.31 140 HIS A N 1
ATOM 1179 C CA . HIS A 1 140 ? -12.391 28.578 5.367 1 96.31 140 HIS A CA 1
ATOM 1180 C C . HIS A 1 140 ? -12.281 28.438 3.855 1 96.31 140 HIS A C 1
ATOM 1182 O O . HIS A 1 140 ? -11.203 28.594 3.283 1 96.31 140 HIS A O 1
ATOM 1188 N N . LYS A 1 141 ? -13.383 28.172 3.115 1 96.44 141 LYS A N 1
ATOM 1189 C CA . LYS A 1 141 ? -13.336 27.984 1.668 1 96.44 141 LYS A CA 1
ATOM 1190 C C . LYS A 1 141 ? -12.852 29.25 0.966 1 96.44 141 LYS A C 1
ATOM 1192 O O . LYS A 1 141 ? -11.984 29.188 0.096 1 96.44 141 LYS A O 1
ATOM 1197 N N . ASP A 1 142 ? -13.406 30.344 1.359 1 96.69 142 ASP A N 1
ATOM 1198 C CA . ASP A 1 142 ? -13.023 31.625 0.77 1 96.69 142 ASP A CA 1
ATOM 1199 C C . ASP A 1 142 ? -11.562 31.953 1.061 1 96.69 142 ASP A C 1
ATOM 1201 O O . ASP A 1 142 ? -10.844 32.438 0.18 1 96.69 142 ASP A O 1
ATOM 1205 N N . GLU A 1 143 ? -11.195 31.781 2.248 1 96.94 143 GLU A N 1
ATOM 1206 C CA . GLU A 1 143 ? -9.828 32.094 2.643 1 96.94 143 GLU A CA 1
ATOM 1207 C C . GLU A 1 143 ? -8.82 31.203 1.936 1 96.94 143 GLU A C 1
ATOM 1209 O O . GLU A 1 143 ? -7.746 31.641 1.537 1 96.94 143 GLU A O 1
ATOM 1214 N N . ILE A 1 144 ? -9.172 29.906 1.805 1 97.44 144 ILE A N 1
ATOM 1215 C CA . ILE A 1 144 ? -8.312 28.984 1.075 1 97.44 144 ILE A CA 1
ATOM 1216 C C . ILE A 1 144 ? -8.219 29.406 -0.388 1 97.44 144 ILE A C 1
ATOM 1218 O O . ILE A 1 144 ? -7.129 29.422 -0.97 1 97.44 144 ILE A O 1
ATOM 1222 N N . THR A 1 145 ? -9.328 29.734 -0.954 1 96.94 145 THR A N 1
ATOM 1223 C CA . THR A 1 145 ? -9.367 30.203 -2.336 1 96.94 145 THR A CA 1
ATOM 1224 C C . THR A 1 145 ? -8.438 31.391 -2.531 1 96.94 145 THR A C 1
ATOM 1226 O O . THR A 1 145 ? -7.629 31.422 -3.463 1 96.94 145 THR A O 1
ATOM 1229 N N . LYS A 1 146 ? -8.539 32.344 -1.671 1 96.56 146 LYS A N 1
ATOM 1230 C CA . LYS A 1 146 ? -7.688 33.531 -1.745 1 96.56 146 LYS A CA 1
ATOM 1231 C C . LYS A 1 146 ? -6.215 33.156 -1.601 1 96.56 146 LYS A C 1
ATOM 123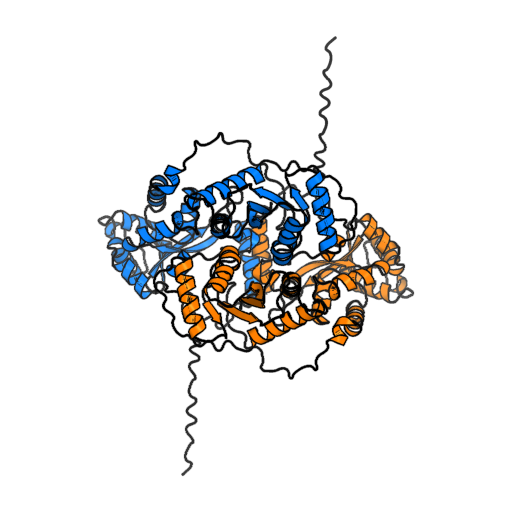3 O O . LYS A 1 146 ? -5.359 33.688 -2.309 1 96.56 146 LYS A O 1
ATOM 1238 N N . TRP A 1 147 ? -5.93 32.281 -0.692 1 96.88 147 TRP A N 1
ATOM 1239 C CA . TRP A 1 147 ? -4.555 31.844 -0.468 1 96.88 147 TRP A CA 1
ATOM 1240 C C . TRP A 1 147 ? -3.961 31.25 -1.74 1 96.88 147 TRP A C 1
ATOM 1242 O O . TRP A 1 147 ? -2.863 31.625 -2.156 1 96.88 147 TRP A O 1
ATOM 1252 N N . VAL A 1 148 ? -4.699 30.328 -2.355 1 95.44 148 VAL A N 1
ATOM 1253 C CA . VAL A 1 148 ? -4.23 29.625 -3.545 1 95.44 148 VAL A CA 1
ATOM 1254 C C . VAL A 1 148 ? -4.094 30.609 -4.707 1 95.44 148 VAL A C 1
ATOM 1256 O O . VAL A 1 148 ? -3.121 30.562 -5.461 1 95.44 148 VAL A O 1
ATOM 1259 N N . GLN A 1 149 ? -5.012 31.5 -4.84 1 94.38 149 GLN A N 1
ATOM 1260 C CA . GLN A 1 149 ? -5 32.469 -5.922 1 94.38 149 GLN A CA 1
ATOM 1261 C C . GLN A 1 149 ? -3.816 33.438 -5.789 1 94.38 149 GLN A C 1
ATOM 1263 O O . GLN A 1 149 ? -3.312 33.938 -6.789 1 94.38 149 GLN A O 1
ATOM 1268 N N . ASN A 1 150 ? -3.395 33.594 -4.625 1 94.19 150 ASN A N 1
ATOM 1269 C CA . ASN A 1 150 ? -2.322 34.562 -4.387 1 94.19 150 ASN A CA 1
ATOM 1270 C C . ASN A 1 150 ? -0.971 33.875 -4.246 1 94.19 150 ASN A C 1
ATOM 1272 O O . ASN A 1 150 ? 0.027 34.5 -3.908 1 94.19 150 ASN A O 1
ATOM 1276 N N . CYS A 1 151 ? -0.976 32.625 -4.398 1 92.62 151 CYS A N 1
ATOM 1277 C CA . CYS A 1 151 ? 0.276 31.875 -4.262 1 92.62 151 CYS A CA 1
ATOM 1278 C C . CYS A 1 151 ? 1.268 32.281 -5.348 1 92.62 151 CYS A C 1
ATOM 1280 O O . CYS A 1 151 ? 0.985 32.125 -6.539 1 92.62 151 CYS A O 1
ATOM 1282 N N . ILE A 1 152 ? 2.412 32.688 -5 1 89.06 152 ILE A N 1
ATOM 1283 C CA . ILE A 1 152 ? 3.432 33.188 -5.914 1 89.06 152 ILE A CA 1
ATOM 1284 C C . ILE A 1 152 ? 3.955 32.031 -6.785 1 89.06 152 ILE A C 1
ATOM 1286 O O . ILE A 1 152 ? 4.148 32.219 -7.992 1 89.06 152 ILE A O 1
ATOM 1290 N N . VAL A 1 153 ? 4.184 30.984 -6.195 1 87.12 153 VAL A N 1
ATOM 1291 C CA . VAL A 1 153 ? 4.73 29.828 -6.902 1 87.12 153 VAL A CA 1
ATOM 1292 C C . VAL A 1 153 ? 3.75 29.375 -7.988 1 87.12 153 VAL A C 1
ATOM 1294 O O . VAL A 1 153 ? 4.145 29.156 -9.133 1 87.12 153 VAL A O 1
ATOM 1297 N N . CYS A 1 154 ? 2.516 29.25 -7.605 1 86.62 154 CYS A N 1
ATOM 1298 C CA . CYS A 1 154 ? 1.5 28.797 -8.547 1 86.62 154 CYS A CA 1
ATOM 1299 C C . CYS A 1 154 ? 1.31 29.812 -9.664 1 86.62 154 CYS A C 1
ATOM 1301 O O . CYS A 1 154 ? 1.13 29.438 -10.828 1 86.62 154 CYS A O 1
ATOM 1303 N N . ASN A 1 155 ? 1.292 31.047 -9.383 1 85.81 155 ASN A N 1
ATOM 1304 C CA . ASN A 1 155 ? 1.069 32.094 -10.359 1 85.81 155 ASN A CA 1
ATOM 1305 C C . ASN A 1 155 ? 2.258 32.25 -11.305 1 85.81 155 ASN A C 1
ATOM 1307 O O . ASN A 1 155 ? 2.1 32.688 -12.445 1 85.81 155 ASN A O 1
ATOM 1311 N N . SER A 1 156 ? 3.377 31.938 -10.836 1 81.44 156 SER A N 1
ATOM 1312 C CA . SER A 1 156 ? 4.57 32.062 -11.672 1 81.44 156 SER A CA 1
ATOM 1313 C C . SER A 1 156 ? 4.605 30.953 -12.734 1 81.44 156 SER A C 1
ATOM 1315 O O . SER A 1 156 ? 5.328 31.062 -13.727 1 81.44 156 SER A O 1
ATOM 1317 N N . ARG A 1 157 ? 3.91 29.984 -12.578 1 74.88 157 ARG A N 1
ATOM 1318 C CA . ARG A 1 157 ? 3.977 28.844 -13.484 1 74.88 157 ARG A CA 1
ATOM 1319 C C . ARG A 1 157 ? 2.668 28.672 -14.25 1 74.88 157 ARG A C 1
ATOM 1321 O O . ARG A 1 157 ? 2.445 27.656 -14.891 1 74.88 157 ARG A O 1
ATOM 1328 N N . LYS A 1 158 ? 1.74 29.547 -13.953 1 64.25 158 LYS A N 1
ATOM 1329 C CA . LYS A 1 158 ? 0.439 29.438 -14.609 1 64.25 158 LYS A CA 1
ATOM 1330 C C . LYS A 1 158 ? 0.583 29.469 -16.125 1 64.25 158 LYS A C 1
ATOM 1332 O O . LYS A 1 158 ? 1.202 30.375 -16.672 1 64.25 158 LYS A O 1
ATOM 1337 N N . GLN A 1 159 ? 0.521 28.25 -16.641 1 58.25 159 GLN A N 1
ATOM 1338 C CA . GLN A 1 159 ? 0.431 28.172 -18.094 1 58.25 159 GLN A CA 1
ATOM 1339 C C . GLN A 1 159 ? -1.011 28.328 -18.562 1 58.25 159 GLN A C 1
ATOM 1341 O O . GLN A 1 159 ? -1.949 27.984 -17.844 1 58.25 159 GLN A O 1
ATOM 1346 N N . PRO A 1 160 ? -1.186 29.094 -19.594 1 52.88 160 PRO A N 1
ATOM 1347 C CA . PRO A 1 160 ? -2.531 29.25 -20.156 1 52.88 160 PRO A CA 1
ATOM 1348 C C . PRO A 1 160 ? -3.277 27.922 -20.25 1 52.88 160 PRO A C 1
ATOM 1350 O O . PRO A 1 160 ? -2.662 26.875 -20.469 1 52.88 160 PRO A O 1
ATOM 1353 N N . PRO A 1 161 ? -4.539 27.984 -19.5 1 48.88 161 PRO A N 1
ATOM 1354 C CA . PRO A 1 161 ? -5.316 26.75 -19.562 1 48.88 161 PRO A CA 1
ATOM 1355 C C . PRO A 1 161 ? -5.328 26.125 -20.953 1 48.88 161 PRO A C 1
ATOM 1357 O O . PRO A 1 161 ? -5.496 26.828 -21.953 1 48.88 161 PRO A O 1
ATOM 1360 N N . ARG A 1 162 ? -4.777 25.25 -21.234 1 47.59 162 ARG A N 1
ATOM 1361 C CA . ARG A 1 162 ? -5.031 24.594 -22.516 1 47.59 162 ARG A CA 1
ATOM 1362 C C . ARG A 1 162 ? -6.449 24.031 -22.578 1 47.59 162 ARG A C 1
ATOM 1364 O O . ARG A 1 162 ? -7.027 23.688 -21.547 1 47.59 162 ARG A O 1
ATOM 1371 N N . LYS A 1 163 ? -7.176 24.156 -23.75 1 41.44 163 LYS A N 1
ATOM 1372 C CA . LYS A 1 163 ? -8.516 23.688 -24.062 1 41.44 163 LYS A CA 1
ATOM 1373 C C . LYS A 1 163 ? -8.766 22.312 -23.438 1 41.44 163 LYS A C 1
ATOM 1375 O O . LYS A 1 163 ? -7.898 21.438 -23.5 1 41.44 163 LYS A O 1
ATOM 1380 N N . ALA A 1 164 ? -9.734 22.312 -22.5 1 41 164 ALA A N 1
ATOM 1381 C CA . ALA A 1 164 ? -10.227 21.062 -21.938 1 41 164 ALA A CA 1
ATOM 1382 C C . ALA A 1 164 ? -10.273 19.969 -22.984 1 41 164 ALA A C 1
ATOM 1384 O O . ALA A 1 164 ? -10.969 20.078 -24 1 41 164 ALA A O 1
ATOM 1385 N N . LYS A 1 165 ? -9.344 19.328 -23.344 1 42.59 165 LYS A N 1
ATOM 1386 C CA . LYS A 1 165 ? -9.539 18.234 -24.297 1 42.59 165 LYS A CA 1
ATOM 1387 C C . LYS A 1 165 ? -10.617 17.266 -23.812 1 42.59 165 LYS A C 1
ATOM 1389 O O . LYS A 1 165 ? -11.055 17.344 -22.656 1 42.59 165 LYS A O 1
ATOM 1394 N N . SER A 1 166 ? -10.914 16.141 -24.547 1 39.56 166 SER A N 1
ATOM 1395 C CA . SER A 1 166 ? -11.961 15.117 -24.531 1 39.56 166 SER A CA 1
ATOM 1396 C C . SER A 1 166 ? -12.117 14.5 -23.156 1 39.56 166 SER A C 1
ATOM 1398 O O . SER A 1 166 ? -11.148 14.406 -22.391 1 39.56 166 SER A O 1
ATOM 1400 N N . LYS A 1 167 ? -13.305 14.602 -22.719 1 41.81 167 LYS A N 1
ATOM 1401 C CA . LYS A 1 167 ? -13.773 13.867 -21.547 1 41.81 167 LYS A CA 1
ATOM 1402 C C . LYS A 1 167 ? -12.977 12.586 -21.344 1 41.81 167 LYS A C 1
ATOM 1404 O O . LYS A 1 167 ? -12.75 11.836 -22.297 1 41.81 167 LYS A O 1
ATOM 1409 N N . MET A 1 168 ? -12.32 12.555 -20.234 1 49.03 168 MET A N 1
ATOM 1410 C CA . MET A 1 168 ? -11.586 11.359 -19.828 1 49.03 168 MET A CA 1
ATOM 1411 C C . MET A 1 168 ? -12.445 10.109 -19.984 1 49.03 168 MET A C 1
ATOM 1413 O O . MET A 1 168 ? -13.586 10.07 -19.5 1 49.03 168 MET A O 1
ATOM 1417 N N . LYS A 1 169 ? -12.266 9.359 -20.969 1 43.34 169 LYS A N 1
ATOM 1418 C CA . LYS A 1 169 ? -13 8.094 -21.047 1 43.34 169 LYS A CA 1
ATOM 1419 C C . LYS A 1 169 ? -12.703 7.223 -19.828 1 43.34 169 LYS A C 1
ATOM 1421 O O . LYS A 1 169 ? -11.547 7.062 -19.438 1 43.34 169 LYS A O 1
ATOM 1426 N N . GLN A 1 170 ? -13.711 7.152 -18.969 1 48.03 170 GLN A N 1
ATOM 1427 C CA . GLN A 1 170 ? -13.648 6.23 -17.844 1 48.03 170 GLN A CA 1
ATOM 1428 C C . GLN A 1 170 ? -13.461 4.793 -18.312 1 48.03 170 GLN A C 1
ATOM 1430 O O . GLN A 1 170 ? -14.164 4.336 -19.219 1 48.03 170 GLN A O 1
ATOM 1435 N N . TYR A 1 171 ? -12.242 4.18 -18.156 1 50.84 171 TYR A N 1
ATOM 1436 C CA . TYR A 1 171 ? -12.078 2.754 -18.406 1 50.84 171 TYR A CA 1
ATOM 1437 C C . TYR A 1 171 ? -12.734 1.931 -17.312 1 50.84 171 TYR A C 1
ATOM 1439 O O . TYR A 1 171 ? -12.672 2.297 -16.125 1 50.84 171 TYR A O 1
ATOM 1447 N N . ASN A 1 172 ? -13.484 1.009 -17.75 1 53.28 172 ASN A N 1
ATOM 1448 C CA . ASN A 1 172 ? -14.148 0.13 -16.797 1 53.28 172 ASN A CA 1
ATOM 1449 C C . ASN A 1 172 ? -13.172 -0.872 -16.188 1 53.28 172 ASN A C 1
ATOM 1451 O O . ASN A 1 172 ? -12.797 -1.851 -16.828 1 53.28 172 ASN A O 1
ATOM 1455 N N . VAL A 1 173 ? -12.258 -0.427 -15.352 1 62.78 173 VAL A N 1
ATOM 1456 C CA . VAL A 1 173 ? -11.422 -1.296 -14.531 1 62.78 173 VAL A CA 1
ATOM 1457 C C . VAL A 1 173 ? -12.07 -1.491 -13.156 1 62.78 173 VAL A C 1
ATOM 1459 O O . VAL A 1 173 ? -12.523 -0.527 -12.539 1 62.78 173 VAL A O 1
ATOM 1462 N N . GLY A 1 174 ? -12.117 -2.82 -12.844 1 68.94 174 GLY A N 1
ATOM 1463 C CA . GLY A 1 174 ? -12.977 -3.129 -11.711 1 68.94 174 GLY A CA 1
ATOM 1464 C C . GLY A 1 174 ? -12.219 -3.277 -10.406 1 68.94 174 GLY A C 1
ATOM 1465 O O . GLY A 1 174 ? -12.82 -3.354 -9.336 1 68.94 174 GLY A O 1
ATOM 1466 N N . ALA A 1 175 ? -10.852 -3.34 -10.445 1 83.25 175 ALA A N 1
ATOM 1467 C CA . ALA A 1 175 ? -10.148 -3.609 -9.195 1 83.25 175 ALA A CA 1
ATOM 1468 C C . ALA A 1 175 ? -8.719 -3.074 -9.25 1 83.25 175 ALA A C 1
ATOM 1470 O O . ALA A 1 175 ? -8.164 -2.873 -10.328 1 83.25 175 ALA A O 1
ATOM 1471 N N . PRO A 1 176 ? -8.148 -2.811 -8.055 1 90.5 176 PRO A N 1
ATOM 1472 C CA . PRO A 1 176 ? -6.734 -2.414 -8.031 1 90.5 176 PRO A CA 1
ATOM 1473 C C . PRO A 1 176 ? -5.824 -3.439 -8.703 1 90.5 176 PRO A C 1
ATOM 1475 O O . PRO A 1 176 ? -6.016 -4.645 -8.531 1 90.5 176 PRO A O 1
ATOM 1478 N N . MET A 1 177 ? -4.887 -2.99 -9.531 1 90.94 177 MET A N 1
ATOM 1479 C CA . MET A 1 177 ? -3.82 -3.781 -10.141 1 90.94 177 MET A CA 1
ATOM 1480 C C . MET A 1 177 ? -4.371 -4.676 -11.242 1 90.94 177 MET A C 1
ATOM 1482 O O . MET A 1 177 ? -3.707 -5.621 -11.672 1 90.94 177 MET A O 1
ATOM 1486 N N . GLU A 1 178 ? -5.574 -4.461 -11.602 1 86.38 178 GLU A N 1
ATOM 1487 C CA . GLU A 1 178 ? -6.098 -5.172 -12.766 1 86.38 178 GLU A CA 1
ATOM 1488 C C . GLU A 1 178 ? -5.441 -4.684 -14.055 1 86.38 178 GLU A C 1
ATOM 1490 O O . GLU A 1 178 ? -4.98 -5.488 -14.859 1 86.38 178 GLU A O 1
ATOM 1495 N N . ARG A 1 179 ? -5.383 -3.395 -14.18 1 86.06 179 ARG A N 1
ATOM 1496 C CA . ARG A 1 179 ? -4.758 -2.766 -15.336 1 86.06 179 ARG A CA 1
ATOM 1497 C C . ARG A 1 179 ? -3.857 -1.611 -14.914 1 86.06 179 ARG A C 1
ATOM 1499 O O . ARG A 1 179 ? -4.266 -0.75 -14.133 1 86.06 179 ARG A O 1
ATOM 1506 N N . VAL A 1 180 ? -2.648 -1.665 -15.453 1 89.94 180 VAL A N 1
ATOM 1507 C CA . VAL A 1 180 ? -1.684 -0.625 -15.109 1 89.94 180 VAL A CA 1
ATOM 1508 C C . VAL A 1 180 ? -1.13 0.009 -16.375 1 89.94 180 VAL A C 1
ATOM 1510 O O . VAL A 1 180 ? -0.922 -0.677 -17.391 1 89.94 180 VAL A O 1
ATOM 1513 N N . ALA A 1 181 ? -0.926 1.341 -16.344 1 86.94 181 ALA A N 1
ATOM 1514 C CA . ALA A 1 181 ? -0.315 2.08 -17.438 1 86.94 181 ALA A CA 1
ATOM 1515 C C . 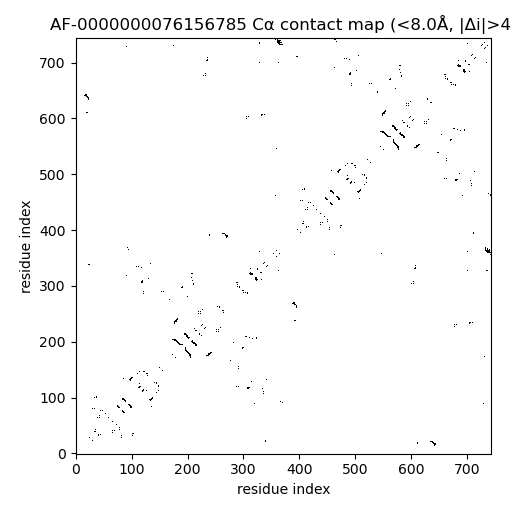ALA A 1 181 ? 1.146 2.404 -17.141 1 86.94 181 ALA A C 1
ATOM 1517 O O . ALA A 1 181 ? 1.487 2.768 -16.016 1 86.94 181 ALA A O 1
ATOM 1518 N N . LEU A 1 182 ? 1.963 2.197 -18.172 1 88.94 182 LEU A N 1
ATOM 1519 C CA . LEU A 1 182 ? 3.377 2.553 -18.094 1 88.94 182 LEU A CA 1
ATOM 1520 C C . LEU A 1 182 ? 3.689 3.746 -18.984 1 88.94 182 LEU A C 1
ATOM 1522 O O . LEU A 1 182 ? 3.281 3.781 -20.141 1 88.94 182 LEU A O 1
ATOM 1526 N N . ASP A 1 183 ? 4.379 4.699 -18.406 1 84.56 183 ASP A N 1
ATOM 1527 C CA . ASP A 1 183 ? 4.848 5.871 -19.141 1 84.56 183 ASP A CA 1
ATOM 1528 C C . ASP A 1 183 ? 6.27 6.246 -18.719 1 84.56 183 ASP A C 1
ATOM 1530 O O . ASP A 1 183 ? 6.691 5.969 -17.594 1 84.56 183 ASP A O 1
ATOM 1534 N N . ILE A 1 184 ? 6.961 6.797 -19.656 1 88.75 184 ILE A N 1
ATOM 1535 C CA . ILE A 1 184 ? 8.328 7.227 -19.375 1 88.75 184 ILE A CA 1
ATOM 1536 C C . ILE A 1 184 ? 8.461 8.727 -19.656 1 88.75 184 ILE A C 1
ATOM 1538 O O . ILE A 1 184 ? 8.164 9.188 -20.75 1 88.75 184 ILE A O 1
ATOM 1542 N N . ILE A 1 185 ? 8.844 9.406 -18.656 1 86.25 185 ILE A N 1
ATOM 1543 C CA . ILE A 1 185 ? 9.117 10.836 -18.797 1 86.25 185 ILE A CA 1
ATOM 1544 C C . ILE A 1 185 ? 10.609 11.055 -19 1 86.25 185 ILE A C 1
ATOM 1546 O O . ILE A 1 185 ? 11.438 10.508 -18.266 1 86.25 185 ILE A O 1
ATOM 1550 N N . GLY A 1 186 ? 10.922 11.953 -19.859 1 85.62 186 GLY A N 1
ATOM 1551 C CA . GLY A 1 186 ? 12.312 12.281 -20.109 1 85.62 186 GLY A CA 1
ATOM 1552 C C . GLY A 1 186 ? 12.625 12.477 -21.578 1 85.62 186 GLY A C 1
ATOM 1553 O O . GLY A 1 186 ? 11.734 12.375 -22.438 1 85.62 186 GLY A O 1
ATOM 1554 N N . PRO A 1 187 ? 13.758 12.836 -22.062 1 90.31 187 PRO A N 1
ATOM 1555 C CA . PRO A 1 187 ? 14.906 13.008 -21.156 1 90.31 187 PRO A CA 1
ATOM 1556 C C . PRO A 1 187 ? 14.797 14.258 -20.297 1 90.31 187 PRO A C 1
ATOM 1558 O O . PRO A 1 187 ? 14.375 15.312 -20.781 1 90.31 187 PRO A O 1
ATOM 1561 N N . LEU A 1 188 ? 15.141 14.047 -19.031 1 89.56 188 LEU A N 1
ATOM 1562 C CA . LEU A 1 188 ? 15.266 15.133 -18.047 1 89.56 188 LEU A CA 1
ATOM 1563 C C . LEU A 1 188 ? 16.734 15.484 -17.812 1 89.56 188 LEU A C 1
ATOM 1565 O O . LEU A 1 188 ? 17.625 14.742 -18.219 1 89.56 188 LEU A O 1
ATOM 1569 N N . PRO A 1 189 ? 16.953 16.688 -17.281 1 91.56 189 PRO A N 1
ATOM 1570 C CA . PRO A 1 189 ? 18.328 16.953 -16.891 1 91.56 189 PRO A CA 1
ATOM 1571 C C . PRO A 1 189 ? 18.922 15.852 -16 1 91.56 189 PRO A C 1
ATOM 1573 O O . PRO A 1 189 ? 18.234 15.336 -15.117 1 91.56 189 PRO A O 1
ATOM 1576 N N . ILE A 1 190 ? 20.125 15.484 -16.375 1 95 190 ILE A N 1
ATOM 1577 C CA . ILE A 1 190 ? 20.766 14.414 -15.625 1 95 190 ILE A CA 1
ATOM 1578 C C . ILE A 1 190 ? 20.828 14.797 -14.148 1 95 190 ILE A C 1
ATOM 1580 O O . ILE A 1 190 ? 21.375 15.844 -13.797 1 95 190 ILE A O 1
ATOM 1584 N N . SER A 1 191 ? 20.297 13.953 -13.328 1 94.69 191 SER A N 1
ATOM 1585 C CA . SER A 1 191 ? 20.25 14.242 -11.898 1 94.69 191 SER A CA 1
ATOM 1586 C C . SER A 1 191 ? 21.594 14 -11.234 1 94.69 191 SER A C 1
ATOM 1588 O O . SER A 1 191 ? 22.516 13.461 -11.852 1 94.69 191 SER A O 1
ATOM 1590 N N . TYR A 1 192 ? 21.719 14.422 -9.969 1 91.62 192 TYR A N 1
ATOM 1591 C CA . TYR A 1 192 ? 22.922 14.18 -9.188 1 91.62 192 TYR A CA 1
ATOM 1592 C C . TYR A 1 192 ? 23.156 12.688 -8.992 1 91.62 192 TYR A C 1
ATOM 1594 O O . TYR A 1 192 ? 24.297 12.258 -8.789 1 91.62 192 TYR A O 1
ATOM 1602 N N . LYS A 1 193 ? 22.141 11.898 -9.086 1 93.12 193 LYS A N 1
ATOM 1603 C CA . LYS A 1 193 ? 22.25 10.445 -8.945 1 93.12 193 LYS A CA 1
ATOM 1604 C C . LYS A 1 193 ? 22.328 9.766 -10.305 1 93.12 193 LYS A C 1
ATOM 1606 O O . LYS A 1 193 ? 22.094 8.562 -10.414 1 93.12 193 LYS A O 1
ATOM 1611 N N . ASN A 1 194 ? 22.438 10.539 -11.352 1 95.56 194 ASN A N 1
ATOM 1612 C CA . ASN A 1 194 ? 22.688 10.094 -12.719 1 95.56 194 ASN A CA 1
ATOM 1613 C C . ASN A 1 194 ? 21.438 9.508 -13.359 1 95.56 194 ASN A C 1
ATOM 1615 O O . ASN A 1 194 ? 21.516 8.547 -14.133 1 95.56 194 ASN A O 1
ATOM 1619 N N . ASN A 1 195 ? 20.328 9.977 -12.945 1 96.44 195 ASN A N 1
ATOM 1620 C CA . ASN A 1 195 ? 19.078 9.602 -13.594 1 96.44 195 ASN A CA 1
ATOM 1621 C C . ASN A 1 195 ? 18.688 10.594 -14.695 1 96.44 195 ASN A C 1
ATOM 1623 O O . ASN A 1 195 ? 18.953 11.789 -14.57 1 96.44 195 ASN A O 1
ATOM 1627 N N . LYS A 1 196 ? 18.062 10.055 -15.75 1 95.88 196 LYS A N 1
ATOM 1628 C CA . LYS A 1 196 ? 17.703 10.883 -16.891 1 95.88 196 LYS A CA 1
ATOM 1629 C C . LYS A 1 196 ? 16.234 10.695 -17.266 1 95.88 196 LYS A C 1
ATOM 1631 O O . LYS A 1 196 ? 15.656 11.492 -18.016 1 95.88 196 LYS A O 1
ATOM 1636 N N . TYR A 1 197 ? 15.664 9.641 -16.766 1 93 197 TYR A N 1
ATOM 1637 C CA . TYR A 1 197 ? 14.281 9.297 -17.078 1 93 197 TYR A CA 1
ATOM 1638 C C . TYR A 1 197 ? 13.508 8.953 -15.812 1 93 197 TYR A C 1
ATOM 1640 O O . TYR A 1 197 ? 14.102 8.664 -14.773 1 93 197 TYR A O 1
ATOM 1648 N N . ALA A 1 198 ? 12.195 9.102 -15.898 1 93.31 198 ALA A N 1
ATOM 1649 C CA . ALA A 1 198 ? 11.32 8.617 -14.836 1 93.31 198 ALA A CA 1
ATOM 1650 C C . ALA A 1 198 ? 10.258 7.668 -15.391 1 93.31 198 ALA A C 1
ATOM 1652 O O . ALA A 1 198 ? 9.508 8.031 -16.297 1 93.31 198 ALA A O 1
ATOM 1653 N N . LEU A 1 199 ? 10.289 6.434 -14.938 1 94 199 LEU A N 1
ATOM 1654 C CA . LEU A 1 199 ? 9.219 5.484 -15.234 1 94 199 LEU A CA 1
ATOM 1655 C C . LEU A 1 199 ? 7.992 5.754 -14.367 1 94 199 LEU A C 1
ATOM 1657 O O . LEU A 1 199 ? 8.07 5.68 -13.141 1 94 199 LEU A O 1
ATOM 1661 N N . ILE A 1 200 ? 6.918 6.09 -14.992 1 92.5 200 ILE A N 1
ATOM 1662 C CA . ILE A 1 200 ? 5.68 6.363 -14.273 1 92.5 200 ILE A CA 1
ATOM 1663 C C . ILE A 1 200 ? 4.699 5.211 -14.477 1 92.5 200 ILE A C 1
ATOM 1665 O O . ILE A 1 200 ? 4.406 4.832 -15.609 1 92.5 200 ILE A O 1
ATOM 1669 N N . VAL A 1 201 ? 4.234 4.645 -13.375 1 93.62 201 VAL A N 1
ATOM 1670 C CA . VAL A 1 201 ? 3.273 3.545 -13.391 1 93.62 201 VAL A CA 1
ATOM 1671 C C . VAL A 1 201 ? 1.961 3.998 -12.75 1 93.62 201 VAL A C 1
ATOM 1673 O O . VAL A 1 201 ? 1.95 4.492 -11.617 1 93.62 201 VAL A O 1
ATOM 1676 N N . THR A 1 202 ? 0.851 3.834 -13.453 1 91.19 202 THR A N 1
ATOM 1677 C CA . THR A 1 202 ? -0.443 4.297 -12.969 1 91.19 202 THR A CA 1
ATOM 1678 C C . THR A 1 202 ? -1.459 3.16 -12.961 1 91.19 202 THR A C 1
ATOM 1680 O O . THR A 1 202 ? -1.654 2.488 -13.977 1 91.19 202 THR A O 1
ATOM 1683 N N . ASP A 1 203 ? -2.025 2.908 -11.828 1 91.44 203 ASP A N 1
ATOM 1684 C CA . ASP A 1 203 ? -3.143 1.971 -11.75 1 91.44 203 ASP A CA 1
ATOM 1685 C C . ASP A 1 203 ? -4.434 2.609 -12.258 1 91.44 203 ASP A C 1
ATOM 1687 O O . ASP A 1 203 ? -4.828 3.68 -11.789 1 91.44 203 ASP A O 1
ATOM 1691 N N . TYR A 1 204 ? -5.145 1.988 -13.094 1 83.12 204 TYR A N 1
ATOM 1692 C CA . TYR A 1 204 ? -6.309 2.564 -13.75 1 83.12 204 TYR A CA 1
ATOM 1693 C C . TYR A 1 204 ? -7.48 2.691 -12.781 1 83.12 204 TYR A C 1
ATOM 1695 O O . TYR A 1 204 ? -8.289 3.611 -12.898 1 83.12 204 TYR A O 1
ATOM 1703 N N . PHE A 1 205 ? -7.613 1.782 -11.977 1 86.62 205 PHE A N 1
ATOM 1704 C CA . PHE A 1 205 ? -8.766 1.763 -11.086 1 86.62 205 PHE A CA 1
ATOM 1705 C C . PHE A 1 205 ? -8.609 2.787 -9.969 1 86.62 205 PHE A C 1
ATOM 1707 O O . PHE A 1 205 ? -9.461 3.654 -9.789 1 86.62 205 PHE A O 1
ATOM 1714 N N . THR A 1 206 ? -7.465 2.73 -9.219 1 89.5 206 THR A N 1
ATOM 1715 C CA . THR A 1 206 ? -7.27 3.555 -8.031 1 89.5 206 THR A CA 1
ATOM 1716 C C . THR A 1 206 ? -6.676 4.91 -8.406 1 89.5 206 THR A C 1
ATOM 1718 O O . THR A 1 206 ? -6.684 5.84 -7.598 1 89.5 206 THR A O 1
ATOM 1721 N N . LYS A 1 207 ? -6.102 4.984 -9.57 1 89 207 LYS A N 1
ATOM 1722 C CA . LYS A 1 207 ? -5.383 6.168 -10.039 1 89 207 LYS A CA 1
ATOM 1723 C C . LYS A 1 207 ? -4.086 6.367 -9.258 1 89 207 LYS A C 1
ATOM 1725 O O . LYS A 1 207 ? -3.459 7.422 -9.344 1 89 207 LYS A O 1
ATOM 1730 N N . TRP A 1 208 ? -3.693 5.355 -8.508 1 93.88 208 TRP A N 1
ATOM 1731 C CA . TRP A 1 208 ? -2.418 5.348 -7.793 1 93.88 208 TRP A CA 1
ATOM 1732 C C . TRP A 1 208 ? -1.25 5.457 -8.766 1 93.88 208 TRP A C 1
ATOM 1734 O O . TRP A 1 208 ? -1.248 4.812 -9.82 1 93.88 208 TRP A O 1
ATOM 1744 N N . VAL A 1 209 ? -0.285 6.273 -8.383 1 93.69 209 VAL A N 1
ATOM 1745 C CA . VAL A 1 209 ? 0.855 6.484 -9.266 1 93.69 209 VAL A CA 1
ATOM 1746 C C . VAL A 1 209 ? 2.152 6.195 -8.516 1 93.69 209 VAL A C 1
ATOM 1748 O O . VAL A 1 209 ? 2.309 6.586 -7.359 1 93.69 209 VAL A O 1
ATOM 1751 N N . GLU A 1 210 ? 3.016 5.445 -9.156 1 96.12 210 GLU A N 1
ATOM 1752 C CA . GLU A 1 210 ? 4.398 5.25 -8.734 1 96.12 210 GLU A CA 1
ATOM 1753 C C . GLU A 1 210 ? 5.375 5.809 -9.766 1 96.12 210 GLU A C 1
ATOM 1755 O O . GLU A 1 210 ? 5.066 5.852 -10.961 1 96.12 210 GLU A O 1
ATOM 1760 N N . GLY A 1 211 ? 6.488 6.305 -9.289 1 94.38 211 GLY A N 1
ATOM 1761 C CA . GLY A 1 211 ? 7.535 6.824 -10.148 1 94.38 211 GLY A CA 1
ATOM 1762 C C . GLY A 1 211 ? 8.922 6.336 -9.758 1 94.38 211 GLY A C 1
ATOM 1763 O O . GLY A 1 211 ? 9.258 6.285 -8.578 1 94.38 211 GLY A O 1
ATOM 1764 N N . PHE A 1 212 ? 9.672 5.977 -10.805 1 96.12 212 PHE A N 1
ATOM 1765 C CA . PHE A 1 212 ? 11.008 5.438 -10.57 1 96.12 212 PHE A CA 1
ATOM 1766 C C . PHE A 1 212 ? 12.039 6.145 -11.445 1 96.12 212 PHE A C 1
ATOM 1768 O O . PHE A 1 212 ? 12 6.027 -12.672 1 96.12 212 PHE A O 1
ATOM 1775 N N . PRO A 1 213 ? 12.961 6.914 -10.805 1 96.25 213 PRO A N 1
ATOM 1776 C CA . PRO A 1 213 ? 14.055 7.484 -11.594 1 96.25 213 PRO A CA 1
ATOM 1777 C C . PRO A 1 213 ? 14.961 6.418 -12.195 1 96.25 213 PRO A C 1
ATOM 1779 O O . PRO A 1 213 ? 15.227 5.395 -11.562 1 96.25 213 PRO A O 1
ATOM 1782 N N . MET A 1 214 ? 15.344 6.605 -13.43 1 96.5 214 MET A N 1
ATOM 1783 C CA . MET A 1 214 ? 16.188 5.645 -14.141 1 96.5 214 MET A CA 1
ATOM 1784 C C . MET A 1 214 ? 17.281 6.359 -14.914 1 96.5 214 MET A C 1
ATOM 1786 O O . MET A 1 214 ? 17.078 7.449 -15.445 1 96.5 214 MET A O 1
ATOM 1790 N N . PRO A 1 215 ? 18.453 5.715 -15.055 1 96.69 215 PRO A N 1
ATOM 1791 C CA . PRO A 1 215 ? 19.516 6.316 -15.844 1 96.69 215 PRO A CA 1
ATOM 1792 C C . PRO A 1 215 ? 19.328 6.141 -17.344 1 96.69 215 PRO A C 1
ATOM 1794 O O . PRO A 1 215 ? 19.875 6.902 -18.141 1 96.69 215 PRO A O 1
ATOM 1797 N N . ASP A 1 216 ? 18.547 5.086 -17.734 1 95.38 216 ASP A N 1
ATOM 1798 C CA . ASP A 1 216 ? 18.328 4.766 -19.141 1 95.38 216 ASP A CA 1
ATOM 1799 C C . ASP A 1 216 ? 16.969 4.113 -19.359 1 95.38 216 ASP A C 1
ATOM 1801 O O . ASP A 1 216 ? 16.234 3.885 -18.406 1 95.38 216 ASP A O 1
ATOM 1805 N N . MET A 1 217 ? 16.672 3.861 -20.547 1 91.25 217 MET A N 1
ATOM 1806 C CA . MET A 1 217 ? 15.367 3.285 -20.859 1 91.25 217 MET A CA 1
ATOM 1807 C C . MET A 1 217 ? 15.508 1.838 -21.328 1 91.25 217 MET A C 1
ATOM 1809 O O . MET A 1 217 ? 14.711 1.354 -22.125 1 91.25 217 MET A O 1
ATOM 1813 N N . GLU A 1 218 ? 16.562 1.259 -20.891 1 93.44 218 GLU A N 1
ATOM 1814 C CA . GLU A 1 218 ? 16.734 -0.145 -21.25 1 93.44 218 GLU A CA 1
ATOM 1815 C C . GLU A 1 218 ? 15.625 -1.01 -20.656 1 93.44 218 GLU A C 1
ATOM 1817 O O . GLU A 1 218 ? 15.203 -0.788 -19.516 1 93.44 218 GLU A O 1
ATOM 1822 N N . THR A 1 219 ? 15.258 -2.023 -21.406 1 91.75 219 THR A N 1
ATOM 1823 C CA . THR A 1 219 ? 14.188 -2.924 -20.984 1 91.75 219 THR A CA 1
ATOM 1824 C C . THR A 1 219 ? 14.5 -3.562 -19.641 1 91.75 219 THR A C 1
ATOM 1826 O O . THR A 1 219 ? 13.625 -3.67 -18.781 1 91.75 219 THR A O 1
ATOM 1829 N N . THR A 1 220 ? 15.711 -3.959 -19.484 1 93.19 220 THR A N 1
ATOM 1830 C CA . THR A 1 220 ? 16.125 -4.605 -18.234 1 93.19 220 THR A CA 1
ATOM 1831 C C . THR A 1 220 ? 15.969 -3.65 -17.047 1 93.19 220 THR A C 1
ATOM 1833 O O . THR A 1 220 ? 15.516 -4.055 -15.977 1 93.19 220 THR A O 1
ATOM 1836 N N . THR A 1 221 ? 16.328 -2.385 -17.281 1 94.69 221 THR A N 1
ATOM 1837 C CA . THR A 1 221 ? 16.188 -1.375 -16.234 1 94.69 221 THR A CA 1
ATOM 1838 C C . THR A 1 221 ? 14.719 -1.174 -15.867 1 94.69 221 THR A C 1
ATOM 1840 O O . THR A 1 221 ? 14.375 -1.121 -14.688 1 94.69 221 THR A O 1
ATOM 1843 N N . ILE A 1 222 ? 13.922 -1.092 -16.828 1 94.69 222 ILE A N 1
ATOM 1844 C CA . ILE A 1 222 ? 12.492 -0.896 -16.641 1 94.69 222 ILE A CA 1
ATOM 1845 C C . ILE A 1 222 ? 11.906 -2.092 -15.891 1 94.69 222 ILE A C 1
ATOM 1847 O O . ILE A 1 222 ? 11.195 -1.925 -14.898 1 94.69 222 ILE A O 1
ATOM 1851 N N . VAL A 1 223 ? 12.211 -3.273 -16.328 1 94.56 223 VAL A N 1
ATOM 1852 C CA . VAL A 1 223 ? 11.688 -4.504 -15.734 1 94.56 223 VAL A CA 1
ATOM 1853 C C . VAL A 1 223 ? 12.148 -4.629 -14.289 1 94.56 223 VAL A C 1
ATOM 1855 O O . VAL A 1 223 ? 11.375 -5.008 -13.414 1 94.56 223 VAL A O 1
ATOM 1858 N N . ASP A 1 224 ? 13.359 -4.273 -14.055 1 94.75 224 ASP A N 1
ATOM 1859 C CA . ASP A 1 224 ? 13.891 -4.34 -12.695 1 94.75 224 ASP A CA 1
ATOM 1860 C C . ASP A 1 224 ? 13.109 -3.42 -11.758 1 94.75 224 ASP A C 1
ATOM 1862 O O . ASP A 1 224 ? 12.758 -3.812 -10.648 1 94.75 224 ASP A O 1
ATOM 1866 N N . ASN A 1 225 ? 12.836 -2.26 -12.203 1 95.94 225 ASN A N 1
ATOM 1867 C CA . ASN A 1 225 ? 12.07 -1.33 -11.383 1 95.94 225 ASN A CA 1
ATOM 1868 C C . ASN A 1 225 ? 10.633 -1.81 -11.188 1 95.94 225 ASN A C 1
ATOM 1870 O O . ASN A 1 225 ? 10.102 -1.759 -10.078 1 95.94 225 ASN A O 1
ATOM 1874 N N . LEU A 1 226 ? 10.055 -2.307 -12.227 1 95.75 226 LEU A N 1
ATOM 1875 C CA . LEU A 1 226 ? 8.672 -2.775 -12.156 1 95.75 226 LEU A CA 1
ATOM 1876 C C . LEU A 1 226 ? 8.547 -3.951 -11.195 1 95.75 226 LEU A C 1
ATOM 1878 O O . LEU A 1 226 ? 7.707 -3.934 -10.289 1 95.75 226 LEU A O 1
ATOM 1882 N N . VAL A 1 227 ? 9.391 -4.902 -11.352 1 95.12 227 VAL A N 1
ATOM 1883 C CA . VAL A 1 227 ? 9.266 -6.133 -10.586 1 95.12 227 VAL A CA 1
ATOM 1884 C C . VAL A 1 227 ? 9.688 -5.883 -9.141 1 95.12 227 VAL A C 1
ATOM 1886 O O . VAL A 1 227 ? 8.922 -6.145 -8.203 1 95.12 227 VAL A O 1
ATOM 1889 N N . ASN A 1 228 ? 10.789 -5.246 -8.898 1 94.56 228 ASN A N 1
ATOM 1890 C CA . ASN A 1 228 ? 11.391 -5.137 -7.578 1 94.56 228 ASN A CA 1
ATOM 1891 C C . ASN A 1 228 ? 10.664 -4.109 -6.715 1 94.56 228 ASN A C 1
ATOM 1893 O O . ASN A 1 228 ? 10.57 -4.27 -5.496 1 94.56 228 ASN A O 1
ATOM 1897 N N . HIS A 1 229 ? 10.102 -3.127 -7.367 1 95.44 229 HIS A N 1
ATOM 1898 C CA . HIS A 1 229 ? 9.633 -2.016 -6.547 1 95.44 229 HIS A CA 1
ATOM 1899 C C . HIS A 1 229 ? 8.125 -1.839 -6.672 1 95.44 229 HIS A C 1
ATOM 1901 O O . HIS A 1 229 ? 7.504 -1.158 -5.852 1 95.44 229 HIS A O 1
ATOM 1907 N N . PHE A 1 230 ? 7.594 -2.447 -7.656 1 96.88 230 PHE A N 1
ATOM 1908 C CA . PHE A 1 230 ? 6.16 -2.258 -7.832 1 96.88 230 PHE A CA 1
ATOM 1909 C C . PHE A 1 230 ? 5.414 -3.58 -7.691 1 96.88 230 PHE A C 1
ATOM 1911 O O . PHE A 1 230 ? 4.559 -3.727 -6.816 1 96.88 230 PHE A O 1
ATOM 1918 N N . PHE A 1 231 ? 5.793 -4.602 -8.469 1 96.38 231 PHE A N 1
ATOM 1919 C CA . PHE A 1 231 ? 5.09 -5.879 -8.453 1 96.38 231 PHE A CA 1
ATOM 1920 C C . PHE A 1 231 ? 5.277 -6.582 -7.117 1 96.38 231 PHE A C 1
ATOM 1922 O O . PHE A 1 231 ? 4.32 -7.098 -6.539 1 96.38 231 PHE A O 1
ATOM 1929 N N . CYS A 1 232 ? 6.445 -6.602 -6.605 1 96.12 232 CYS A N 1
ATOM 1930 C CA . CYS A 1 232 ? 6.723 -7.297 -5.352 1 96.12 232 CYS A CA 1
ATOM 1931 C C . CYS A 1 232 ? 5.984 -6.641 -4.191 1 96.12 232 CYS A C 1
ATOM 1933 O O . CYS A 1 232 ? 5.773 -7.27 -3.152 1 96.12 232 CYS A O 1
ATOM 1935 N N . ARG A 1 233 ? 5.598 -5.426 -4.414 1 96.5 233 ARG A N 1
ATOM 1936 C CA . ARG A 1 233 ? 4.945 -4.688 -3.338 1 96.5 233 ARG A CA 1
ATOM 1937 C C . ARG A 1 233 ? 3.428 -4.758 -3.467 1 96.5 233 ARG A C 1
ATOM 1939 O O . ARG A 1 233 ? 2.729 -5.039 -2.492 1 96.5 233 ARG A O 1
ATOM 1946 N N . PHE A 1 234 ? 2.926 -4.508 -4.633 1 96.81 234 PHE A N 1
ATOM 1947 C CA . PHE A 1 234 ? 1.488 -4.32 -4.801 1 96.81 234 PHE A CA 1
ATOM 1948 C C . PHE A 1 234 ? 0.869 -5.516 -5.52 1 96.81 234 PHE A C 1
ATOM 1950 O O . PHE A 1 234 ? -0.349 -5.574 -5.695 1 96.81 234 PHE A O 1
ATOM 1957 N N . GLY A 1 235 ? 1.692 -6.504 -5.934 1 95.5 235 GLY A N 1
ATOM 1958 C CA . GLY A 1 235 ? 1.206 -7.637 -6.707 1 95.5 235 GLY A CA 1
ATOM 1959 C C . GLY A 1 235 ? 1.39 -7.457 -8.203 1 95.5 235 GLY A C 1
ATOM 1960 O O . GLY A 1 235 ? 1.637 -6.348 -8.68 1 95.5 235 GLY A O 1
ATOM 1961 N N . ILE A 1 236 ? 1.252 -8.508 -8.898 1 92.81 236 ILE A N 1
ATOM 1962 C CA . ILE A 1 236 ? 1.444 -8.5 -10.344 1 92.81 236 ILE A CA 1
ATOM 1963 C C . ILE A 1 236 ? 0.136 -8.125 -11.031 1 92.81 236 ILE A C 1
ATOM 1965 O O . ILE A 1 236 ? -0.909 -8.719 -10.766 1 92.81 236 ILE A O 1
ATOM 1969 N N . PRO A 1 237 ? 0.208 -7.109 -11.914 1 91.31 237 PRO A N 1
ATOM 1970 C CA . PRO A 1 237 ? -1.022 -6.695 -12.594 1 91.31 237 PRO A CA 1
ATOM 1971 C C . PRO A 1 237 ? -1.465 -7.688 -13.664 1 91.31 237 PRO A C 1
ATOM 1973 O O . PRO A 1 237 ? -0.63 -8.383 -14.25 1 91.31 237 PRO A O 1
ATOM 1976 N N . CYS A 1 238 ? -2.705 -7.668 -13.977 1 84.62 238 CYS A N 1
ATOM 1977 C CA . CYS A 1 238 ? -3.26 -8.539 -15.008 1 84.62 238 CYS A CA 1
ATOM 1978 C C . CYS A 1 238 ? -2.975 -7.984 -16.406 1 84.62 238 CYS A C 1
ATOM 1980 O O . CYS A 1 238 ? -2.658 -8.734 -17.312 1 84.62 238 CYS A O 1
ATOM 1982 N N . GLN A 1 239 ? -3.094 -6.68 -16.5 1 84.31 239 GLN A N 1
ATOM 1983 C CA . GLN A 1 239 ? -2.896 -6.012 -17.781 1 84.31 239 GLN A CA 1
ATOM 1984 C C . GLN A 1 239 ? -1.952 -4.82 -17.641 1 84.31 239 GLN A C 1
ATOM 1986 O O . GLN A 1 239 ? -1.96 -4.133 -16.625 1 84.31 239 GLN A O 1
ATOM 1991 N N . MET A 1 240 ? -1.155 -4.676 -18.656 1 86.38 240 MET A N 1
ATOM 1992 C CA . MET A 1 240 ? -0.259 -3.525 -18.703 1 86.38 240 MET A CA 1
ATOM 1993 C C . MET A 1 240 ? -0.299 -2.869 -20.094 1 86.38 240 MET A C 1
ATOM 1995 O O . MET A 1 240 ? -0.366 -3.561 -21.109 1 86.38 240 MET A O 1
ATOM 1999 N N . HIS A 1 241 ? -0.236 -1.558 -20.078 1 78.62 241 HIS A N 1
ATOM 2000 C CA . HIS A 1 241 ? -0.224 -0.802 -21.328 1 78.62 241 HIS A CA 1
ATOM 2001 C C . HIS A 1 241 ? 0.836 0.293 -21.297 1 78.62 241 HIS A C 1
ATOM 2003 O O . HIS A 1 241 ? 1.079 0.9 -20.25 1 78.62 241 HIS A O 1
ATOM 2009 N N . SER A 1 242 ? 1.549 0.397 -22.391 1 80 242 SER A N 1
ATOM 2010 C CA . SER A 1 242 ? 2.506 1.486 -22.547 1 80 242 SER A CA 1
ATOM 2011 C C . SER A 1 242 ? 2.244 2.271 -23.828 1 80 242 SER A C 1
ATOM 2013 O O . SER A 1 242 ? 1.766 1.714 -24.828 1 80 242 SER A O 1
ATOM 2015 N N . ASP A 1 243 ? 2.52 3.49 -23.859 1 69.88 243 ASP A N 1
ATOM 2016 C CA . ASP A 1 243 ? 2.377 4.305 -25.062 1 69.88 243 ASP A CA 1
ATOM 2017 C C . ASP A 1 243 ? 3.662 4.301 -25.891 1 69.88 243 ASP A C 1
ATOM 2019 O O . ASP A 1 243 ? 3.764 5.004 -26.891 1 69.88 243 ASP A O 1
ATOM 2023 N N . GLN A 1 244 ? 4.645 3.539 -25.531 1 71.62 244 GLN A N 1
ATOM 2024 C CA . GLN A 1 244 ? 5.938 3.551 -26.203 1 71.62 244 GLN A CA 1
ATOM 2025 C C . GLN A 1 244 ? 5.914 2.674 -27.453 1 71.62 244 GLN A C 1
ATOM 2027 O O . GLN A 1 244 ? 6.938 2.514 -28.125 1 71.62 244 GLN A O 1
ATOM 2032 N N . GLY A 1 245 ? 4.863 2.129 -27.766 1 71.44 245 GLY A N 1
ATOM 2033 C CA . GLY A 1 245 ? 4.738 1.352 -29 1 71.44 245 GLY A CA 1
ATOM 2034 C C . GLY A 1 245 ? 4.789 -0.146 -28.766 1 71.44 245 GLY A C 1
ATOM 2035 O O . GLY A 1 245 ? 5.227 -0.599 -27.703 1 71.44 245 GLY A O 1
ATOM 2036 N N . ARG A 1 246 ? 4.559 -0.865 -29.734 1 70.31 246 ARG A N 1
ATOM 2037 C CA . ARG A 1 246 ? 4.371 -2.311 -29.672 1 70.31 246 ARG A CA 1
ATOM 2038 C C . ARG A 1 246 ? 5.703 -3.027 -29.484 1 70.31 246 ARG A C 1
ATOM 2040 O O . ARG A 1 246 ? 5.781 -4.02 -28.75 1 70.31 246 ARG A O 1
ATOM 2047 N N . GLN A 1 247 ? 6.594 -2.525 -30.188 1 68.94 247 GLN A N 1
ATOM 2048 C CA . GLN A 1 247 ? 7.91 -3.15 -30.094 1 68.94 247 GLN A CA 1
ATOM 2049 C C . GLN A 1 247 ? 8.461 -3.062 -28.672 1 68.94 247 GLN A C 1
ATOM 2051 O O . GLN A 1 247 ? 9.031 -4.027 -28.156 1 68.94 247 GLN A O 1
ATOM 2056 N N . PHE A 1 248 ? 8.148 -1.977 -28.125 1 75.19 248 PHE A N 1
ATOM 2057 C CA . PHE A 1 248 ? 8.57 -1.771 -26.75 1 75.19 248 PHE A CA 1
ATOM 2058 C C . PHE A 1 248 ? 7.832 -2.719 -25.812 1 75.19 248 PHE A C 1
ATOM 2060 O O . PHE A 1 248 ? 8.453 -3.373 -24.969 1 75.19 248 PHE A O 1
ATOM 2067 N N . GLU A 1 249 ? 6.699 -2.898 -26.031 1 79.5 249 GLU A N 1
ATOM 2068 C CA . GLU A 1 249 ? 5.891 -3.75 -25.156 1 79.5 249 GLU A CA 1
ATOM 2069 C C . GLU A 1 249 ? 6.297 -5.215 -25.297 1 79.5 249 GLU A C 1
ATOM 2071 O O . GLU A 1 249 ? 6.383 -5.934 -24.297 1 79.5 249 GLU A O 1
ATOM 2076 N N . SER A 1 250 ? 6.527 -5.582 -26.5 1 78 250 SER A N 1
ATOM 2077 C CA . SER A 1 250 ? 6.898 -6.973 -26.719 1 78 250 SER A CA 1
ATOM 2078 C C . SER A 1 250 ? 8.188 -7.328 -25.984 1 78 250 SER A C 1
ATOM 2080 O O . SER A 1 250 ? 8.258 -8.367 -25.328 1 78 250 SER A O 1
ATOM 2082 N N . GLY A 1 251 ? 9.188 -6.477 -26.156 1 82.19 251 GLY A N 1
ATOM 2083 C CA . GLY A 1 251 ? 10.438 -6.691 -25.453 1 82.19 251 GLY A CA 1
ATOM 2084 C C . GLY A 1 251 ? 10.281 -6.656 -23.938 1 82.19 251 GLY A C 1
ATOM 2085 O O . GLY A 1 251 ? 10.859 -7.484 -23.234 1 82.19 251 GLY A O 1
ATOM 2086 N N . LEU A 1 252 ? 9.508 -5.785 -23.516 1 86.88 252 LEU A N 1
ATOM 2087 C CA . LEU A 1 252 ? 9.242 -5.621 -22.094 1 86.88 252 LEU A CA 1
ATOM 2088 C C . LEU A 1 252 ? 8.562 -6.855 -21.516 1 86.88 252 LEU A C 1
ATOM 2090 O O . LEU A 1 252 ? 8.984 -7.383 -20.484 1 86.88 252 LEU A O 1
ATOM 2094 N N . PHE A 1 253 ? 7.57 -7.312 -22.188 1 84.56 253 PHE A N 1
ATOM 2095 C CA . PHE A 1 253 ? 6.777 -8.438 -21.688 1 84.56 253 PHE A CA 1
ATOM 2096 C C . PHE A 1 253 ? 7.602 -9.719 -21.688 1 84.56 253 PHE A C 1
ATOM 2098 O O . PHE A 1 253 ? 7.496 -10.523 -20.75 1 84.56 253 PHE A O 1
ATOM 2105 N N . LYS A 1 254 ? 8.391 -9.852 -22.672 1 85.94 254 LYS A N 1
ATOM 2106 C CA . LYS A 1 254 ? 9.273 -11.008 -22.703 1 85.94 254 LYS A CA 1
ATOM 2107 C C . LYS A 1 254 ? 10.211 -11.023 -21.5 1 85.94 254 LYS A C 1
ATOM 2109 O O . LYS A 1 254 ? 10.367 -12.055 -20.844 1 85.94 254 LYS A O 1
ATOM 2114 N N . GLU A 1 255 ? 10.773 -9.922 -21.281 1 89.12 255 GLU A N 1
ATOM 2115 C CA . GLU A 1 255 ? 11.695 -9.812 -20.156 1 89.12 255 GLU A CA 1
ATOM 2116 C C . GLU A 1 255 ? 10.961 -10 -18.828 1 89.12 255 GLU A C 1
ATOM 2118 O O . GLU A 1 255 ? 11.508 -10.594 -17.891 1 89.12 255 GLU A O 1
ATOM 2123 N N . LEU A 1 256 ? 9.789 -9.477 -18.719 1 89.69 256 LEU A N 1
ATOM 2124 C CA . LEU A 1 256 ? 8.984 -9.633 -17.516 1 89.69 256 LEU A CA 1
ATOM 2125 C C . LEU A 1 256 ? 8.68 -11.102 -17.25 1 89.69 256 LEU A C 1
ATOM 2127 O O . LEU A 1 256 ? 8.82 -11.57 -16.125 1 89.69 256 LEU A O 1
ATOM 2131 N N . CYS A 1 257 ? 8.25 -11.766 -18.266 1 85.31 257 CYS A N 1
ATOM 2132 C CA . CYS A 1 257 ? 7.941 -13.188 -18.125 1 85.31 257 CYS A CA 1
ATOM 2133 C C . CYS A 1 257 ? 9.172 -13.969 -17.672 1 85.31 257 CYS A C 1
ATOM 2135 O O . CYS A 1 257 ? 9.07 -14.844 -16.812 1 85.31 257 CYS A O 1
ATOM 2137 N N . ALA A 1 258 ? 10.234 -13.625 -18.219 1 85.31 258 ALA A N 1
ATOM 2138 C CA . ALA A 1 258 ? 11.484 -14.281 -17.844 1 85.31 258 ALA A CA 1
ATOM 2139 C C . ALA A 1 258 ? 11.805 -14.031 -16.359 1 85.31 258 ALA A C 1
ATOM 2141 O O . ALA A 1 258 ? 12.141 -14.961 -15.633 1 85.31 258 ALA A O 1
ATOM 2142 N N . LYS A 1 259 ? 11.664 -12.812 -15.945 1 86.75 259 LYS A N 1
ATOM 2143 C CA . LYS A 1 259 ? 11.992 -12.43 -14.57 1 86.75 259 LYS A CA 1
ATOM 2144 C C . LYS A 1 259 ? 11.023 -13.062 -13.578 1 86.75 259 LYS A C 1
ATOM 2146 O O . LYS A 1 259 ? 11.422 -13.43 -12.469 1 86.75 259 LYS A O 1
ATOM 2151 N N . LEU A 1 260 ? 9.766 -13.203 -14.023 1 85.94 260 LEU A N 1
ATOM 2152 C CA . LEU A 1 260 ? 8.734 -13.75 -13.148 1 85.94 260 LEU A CA 1
ATOM 2153 C C . LEU A 1 260 ? 8.664 -15.266 -13.266 1 85.94 260 LEU A C 1
ATOM 2155 O O . LEU A 1 260 ? 7.887 -15.914 -12.562 1 85.94 260 LEU A O 1
ATOM 2159 N N . LYS A 1 261 ? 9.469 -15.844 -14.102 1 77.75 261 LYS A N 1
ATOM 2160 C CA . LYS A 1 261 ? 9.508 -17.281 -14.375 1 77.75 261 LYS A CA 1
ATOM 2161 C C . LYS A 1 261 ? 8.141 -17.797 -14.82 1 77.75 261 LYS A C 1
ATOM 2163 O O . LYS A 1 261 ? 7.656 -18.797 -14.305 1 77.75 261 LYS A O 1
ATOM 2168 N N . ILE A 1 262 ? 7.527 -16.922 -15.617 1 75.94 262 ILE A N 1
ATOM 2169 C CA . ILE A 1 262 ? 6.285 -17.328 -16.281 1 75.94 262 ILE A CA 1
ATOM 2170 C C . ILE A 1 262 ? 6.578 -17.766 -17.703 1 75.94 262 ILE A C 1
ATOM 2172 O O . ILE A 1 262 ? 7.352 -17.125 -18.422 1 75.94 262 ILE A O 1
ATOM 2176 N N . ASP A 1 263 ? 6.289 -18.922 -18.031 1 61.78 263 ASP A N 1
ATOM 2177 C CA . ASP A 1 263 ? 6.57 -19.453 -19.359 1 61.78 263 ASP A CA 1
ATOM 2178 C C . ASP A 1 263 ? 5.883 -18.641 -20.453 1 61.78 263 ASP A C 1
ATOM 2180 O O . ASP A 1 263 ? 4.777 -18.141 -20.25 1 61.78 263 ASP A O 1
ATOM 2184 N N . LYS A 1 264 ? 6.621 -18 -21.391 1 56.12 264 LYS A N 1
ATOM 2185 C CA . LYS A 1 264 ? 6.387 -17.047 -22.469 1 56.12 264 LYS A CA 1
ATOM 2186 C C . LYS A 1 264 ? 5.168 -17.438 -23.297 1 56.12 264 LYS A C 1
ATOM 2188 O O . LYS A 1 264 ? 5.051 -18.594 -23.719 1 56.12 264 LYS A O 1
ATOM 2193 N N . THR A 1 265 ? 3.951 -17.375 -23.031 1 47.78 265 THR A N 1
ATOM 2194 C CA . THR A 1 265 ? 3.152 -17.609 -24.219 1 47.78 265 THR A CA 1
ATOM 2195 C C . THR A 1 265 ? 2.926 -16.312 -25 1 47.78 265 THR A C 1
ATOM 2197 O O . THR A 1 265 ? 3.123 -15.227 -24.453 1 47.78 265 THR A O 1
ATOM 2200 N N . ARG A 1 266 ? 2.133 -16.344 -26.031 1 44.34 266 ARG A N 1
ATOM 2201 C CA . ARG A 1 266 ? 1.777 -15.469 -27.141 1 44.34 266 ARG A CA 1
ATOM 2202 C C . ARG A 1 266 ? 1.155 -14.172 -26.641 1 44.34 266 ARG A C 1
ATOM 2204 O O . ARG A 1 266 ? 0.228 -14.195 -25.828 1 44.34 266 ARG A O 1
ATOM 2211 N N . THR A 1 267 ? 2.035 -13.195 -26.609 1 45.12 267 THR A N 1
ATOM 2212 C CA . THR A 1 267 ? 1.516 -11.859 -26.312 1 45.12 267 THR A CA 1
ATOM 2213 C C . THR A 1 267 ? 0.474 -11.445 -27.344 1 45.12 267 THR A C 1
ATOM 2215 O O . THR A 1 267 ? 0.706 -11.57 -28.547 1 45.12 267 THR A O 1
ATOM 2218 N N . THR A 1 268 ? -0.675 -11.664 -27.094 1 40 268 THR A N 1
ATOM 2219 C CA . THR A 1 268 ? -1.666 -11.102 -28 1 40 268 THR A CA 1
ATOM 2220 C C . THR A 1 268 ? -1.647 -9.578 -27.953 1 40 268 THR A C 1
ATOM 2222 O O . THR A 1 268 ? -1.596 -8.984 -26.875 1 40 268 THR A O 1
ATOM 2225 N N . SER A 1 269 ? -1.122 -8.969 -29.047 1 36.41 269 SER A N 1
ATOM 2226 C CA . SER A 1 269 ? -1.003 -7.543 -29.312 1 36.41 269 SER A CA 1
ATOM 2227 C C . SER A 1 269 ? -2.324 -6.824 -29.078 1 36.41 269 SER A C 1
ATOM 2229 O O . SER A 1 269 ? -3.328 -7.121 -29.719 1 36.41 269 SER A O 1
ATOM 2231 N N . PHE A 1 270 ? -2.816 -6.609 -28.047 1 34.41 270 PHE A N 1
ATOM 2232 C CA . PHE A 1 270 ? -4.043 -5.84 -27.891 1 34.41 270 PHE A CA 1
ATOM 2233 C C . PHE A 1 270 ? -3.748 -4.344 -27.859 1 34.41 270 PHE A C 1
ATOM 2235 O O . PHE A 1 270 ? -2.775 -3.906 -27.25 1 34.41 270 PHE A O 1
ATOM 2242 N N . ARG A 1 271 ? -4.227 -3.598 -28.859 1 36.62 271 ARG A N 1
ATOM 2243 C CA . ARG A 1 271 ? -4.098 -2.15 -29 1 36.62 271 ARG A CA 1
ATOM 2244 C C . ARG A 1 271 ? -5.016 -1.423 -28.016 1 36.62 271 ARG A C 1
ATOM 2246 O O . ARG A 1 271 ? -6.18 -1.163 -28.328 1 36.62 271 ARG A O 1
ATOM 2253 N N . PRO A 1 272 ? -4.906 -1.62 -26.781 1 41.81 272 PRO A N 1
ATOM 2254 C CA . PRO A 1 272 ? -5.828 -0.693 -26.125 1 41.81 272 PRO A CA 1
ATOM 2255 C C . PRO A 1 272 ? -5.453 0.77 -26.344 1 41.81 272 PRO A C 1
ATOM 2257 O O . PRO A 1 272 ? -4.27 1.097 -26.453 1 41.81 272 PRO A O 1
ATOM 2260 N N . GLN A 1 273 ? -6.207 1.441 -27.062 1 37.59 273 GLN A N 1
ATOM 2261 C CA . GLN A 1 273 ? -6.035 2.889 -27.141 1 37.59 273 GLN A CA 1
ATOM 2262 C C . GLN A 1 273 ? -5.75 3.482 -25.766 1 37.59 273 GLN A C 1
ATOM 2264 O O . GLN A 1 273 ? -6.578 3.391 -24.859 1 37.59 273 GLN A O 1
ATOM 2269 N N . SER A 1 274 ? -4.578 3.279 -25.266 1 43.38 274 SER A N 1
ATOM 2270 C CA . SER A 1 274 ? -4.152 4.062 -24.109 1 43.38 274 SER A CA 1
ATOM 2271 C C . SER A 1 274 ? -4.688 5.488 -24.172 1 43.38 274 SER A C 1
ATOM 2273 O O . SER A 1 274 ? -4.289 6.266 -25.047 1 43.38 274 SER A O 1
ATOM 2275 N N . ASN A 1 275 ? -5.879 5.578 -24.094 1 45.12 275 ASN A N 1
ATOM 2276 C CA . ASN A 1 275 ? -6.477 6.902 -24.234 1 45.12 275 ASN A CA 1
ATOM 2277 C C . ASN A 1 275 ? -5.938 7.875 -23.188 1 45.12 275 ASN A C 1
ATOM 2279 O O . ASN A 1 275 ? -5.383 7.453 -22.172 1 45.12 275 ASN A O 1
ATOM 2283 N N . GLY A 1 276 ? -5.934 9.125 -23.297 1 51.66 276 GLY A N 1
ATOM 2284 C CA . GLY A 1 276 ? -5.719 10.469 -22.781 1 51.66 276 GLY A CA 1
ATOM 2285 C C . GLY A 1 276 ? -5.484 10.508 -21.281 1 51.66 276 GLY A C 1
ATOM 2286 O O . GLY A 1 276 ? -5.125 11.547 -20.734 1 51.66 276 GLY A O 1
ATOM 2287 N N . LEU A 1 277 ? -5.754 9.367 -20.562 1 55.59 277 LEU A N 1
ATOM 2288 C CA . LEU A 1 277 ? -5.648 9.414 -19.109 1 55.59 277 LEU A CA 1
ATOM 2289 C C . LEU A 1 277 ? -4.195 9.562 -18.672 1 55.59 277 LEU A C 1
ATOM 2291 O O . LEU A 1 277 ? -3.881 10.367 -17.797 1 55.59 277 LEU A O 1
ATOM 2295 N N . VAL A 1 278 ? -3.303 8.852 -19.328 1 58.09 278 VAL A N 1
ATOM 2296 C CA . VAL A 1 278 ? -1.9 8.828 -18.922 1 58.09 278 VAL A CA 1
ATOM 2297 C C . VAL A 1 278 ? -1.268 10.195 -19.188 1 58.09 278 VAL A C 1
ATOM 2299 O O . VAL A 1 278 ? -0.497 10.695 -18.359 1 58.09 278 VAL A O 1
ATOM 2302 N N . GLU A 1 279 ? -1.686 10.742 -20.281 1 57.16 279 GLU A N 1
ATOM 2303 C CA . GLU A 1 279 ? -1.099 12.031 -20.641 1 57.16 279 GLU A CA 1
ATOM 2304 C C . GLU A 1 279 ? -1.45 13.109 -19.609 1 57.16 279 GLU A C 1
ATOM 2306 O O . GLU A 1 279 ? -0.595 13.906 -19.234 1 57.16 279 GLU A O 1
ATOM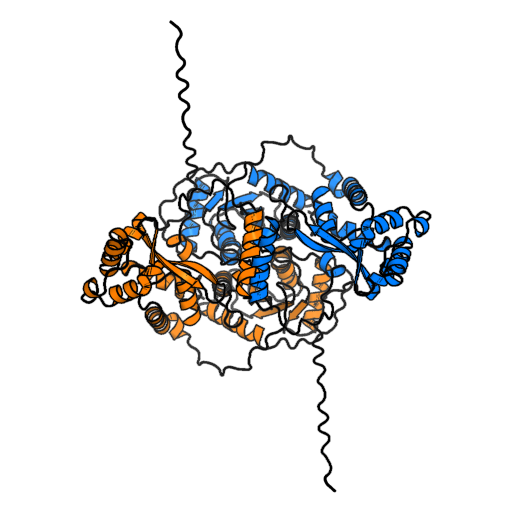 2311 N N . ARG A 1 280 ? -2.604 13.117 -19.125 1 58.47 280 ARG A N 1
ATOM 2312 C CA . ARG A 1 280 ? -3.016 14.133 -18.156 1 58.47 280 ARG A CA 1
ATOM 2313 C C . ARG A 1 280 ? -2.299 13.945 -16.828 1 58.47 280 ARG A C 1
ATOM 2315 O O . ARG A 1 280 ? -1.858 14.922 -16.203 1 58.47 280 ARG A O 1
ATOM 2322 N N 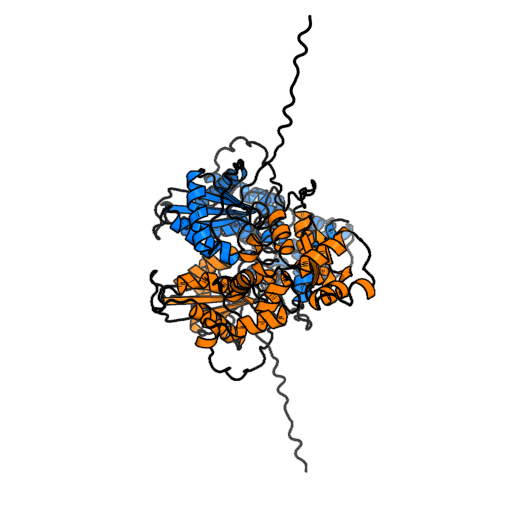. TYR A 1 281 ? -2.045 12.688 -16.5 1 65.62 281 TYR A N 1
ATOM 2323 C CA . TYR A 1 281 ? -1.409 12.445 -15.211 1 65.62 281 TYR A CA 1
ATOM 2324 C C . TYR A 1 281 ? 0.064 12.836 -15.25 1 65.62 281 TYR A C 1
ATOM 2326 O O . TYR A 1 281 ? 0.578 13.43 -14.305 1 65.62 281 TYR A O 1
ATOM 2334 N N . ASN A 1 282 ? 0.561 12.594 -16.406 1 66.38 282 ASN A N 1
ATOM 2335 C CA . ASN A 1 282 ? 1.974 12.938 -16.531 1 66.38 282 ASN A CA 1
ATOM 2336 C C . ASN A 1 282 ? 2.193 14.445 -16.469 1 66.38 282 ASN A C 1
ATOM 2338 O O . ASN A 1 282 ? 3.148 14.914 -15.844 1 66.38 282 ASN A O 1
ATOM 2342 N N . ARG A 1 283 ? 1.248 15.07 -17.031 1 70 283 ARG A N 1
ATOM 2343 C CA . ARG A 1 283 ? 1.35 16.531 -16.984 1 70 283 ARG A CA 1
ATOM 2344 C C . ARG A 1 283 ? 1.205 17.047 -15.562 1 70 283 ARG A C 1
ATOM 2346 O O . ARG A 1 283 ? 1.93 17.953 -15.156 1 70 283 ARG A O 1
ATOM 2353 N N . THR A 1 284 ? 0.285 16.422 -14.883 1 70.69 284 THR A N 1
ATOM 2354 C CA . THR A 1 284 ? 0.077 16.812 -13.492 1 70.69 284 THR A CA 1
ATOM 2355 C C . THR A 1 284 ? 1.335 16.562 -12.672 1 70.69 284 THR A C 1
ATOM 2357 O O . THR A 1 284 ? 1.751 17.422 -11.891 1 70.69 284 THR A O 1
ATOM 2360 N N . LEU A 1 285 ? 1.929 15.414 -12.898 1 74.12 285 LEU A N 1
ATOM 2361 C CA . LEU A 1 285 ? 3.133 15.07 -12.156 1 74.12 285 LEU A CA 1
ATOM 2362 C C . LEU A 1 285 ? 4.285 16 -12.523 1 74.12 285 LEU A C 1
ATOM 2364 O O . LEU A 1 285 ? 4.992 16.5 -11.641 1 74.12 285 LEU A O 1
ATOM 2368 N N . GLU A 1 286 ? 4.375 16.25 -13.789 1 74.12 286 GLU A N 1
ATOM 2369 C CA . GLU A 1 286 ? 5.426 17.156 -14.258 1 74.12 286 GLU A CA 1
ATOM 2370 C C . GLU A 1 286 ? 5.242 18.562 -13.695 1 74.12 286 GLU A C 1
ATOM 2372 O O . GLU A 1 286 ? 6.207 19.188 -13.258 1 74.12 286 GLU A O 1
ATOM 2377 N N . ASN A 1 287 ? 4.047 18.984 -13.758 1 74.5 287 ASN A N 1
ATOM 2378 C CA . ASN A 1 287 ? 3.732 20.312 -13.219 1 74.5 287 ASN A CA 1
ATOM 2379 C C . ASN A 1 287 ? 4.039 20.391 -11.727 1 74.5 287 ASN A C 1
ATOM 2381 O O . ASN A 1 287 ? 4.586 21.391 -11.258 1 74.5 287 ASN A O 1
ATOM 2385 N N . THR A 1 288 ? 3.703 19.391 -11.031 1 75.12 288 THR A N 1
ATOM 2386 C CA . THR A 1 288 ? 3.938 19.375 -9.586 1 75.12 288 THR A CA 1
ATOM 2387 C C . THR A 1 288 ? 5.434 19.359 -9.281 1 75.12 288 THR A C 1
ATOM 2389 O O . THR A 1 288 ? 5.906 20.141 -8.453 1 75.12 288 THR A O 1
ATOM 2392 N N . ILE A 1 289 ? 6.137 18.547 -10.008 1 74.56 289 ILE A N 1
ATOM 2393 C CA . ILE A 1 289 ? 7.574 18.422 -9.789 1 74.56 289 ILE A CA 1
ATOM 2394 C C . ILE A 1 289 ? 8.258 19.75 -10.141 1 74.56 289 ILE A C 1
ATOM 2396 O O . ILE A 1 289 ? 9.164 20.188 -9.43 1 74.56 289 ILE A O 1
ATOM 2400 N N . SER A 1 290 ? 7.777 20.375 -11.172 1 76.44 290 SER A N 1
ATOM 2401 C CA . SER A 1 290 ? 8.398 21.609 -11.656 1 76.44 290 SER A CA 1
ATOM 2402 C C . SER A 1 290 ? 8.297 22.719 -10.617 1 76.44 290 SER A C 1
ATOM 2404 O O . SER A 1 290 ? 9.102 23.656 -10.625 1 76.44 290 SER A O 1
ATOM 2406 N N . LYS A 1 291 ? 7.395 22.625 -9.805 1 75.56 291 LYS A N 1
ATOM 2407 C CA . LYS A 1 291 ? 7.168 23.672 -8.805 1 75.56 291 LYS A CA 1
ATOM 2408 C C . LYS A 1 291 ? 8.195 23.578 -7.684 1 75.56 291 LYS A C 1
ATOM 2410 O O . LYS A 1 291 ? 8.359 24.531 -6.906 1 75.56 291 LYS A O 1
ATOM 2415 N N . TYR A 1 292 ? 8.883 22.484 -7.629 1 73.94 292 TYR A N 1
ATOM 2416 C CA . TYR A 1 292 ? 9.773 22.297 -6.488 1 73.94 292 TYR A CA 1
ATOM 2417 C C . TYR A 1 292 ? 11.211 22.094 -6.953 1 73.94 292 TYR A C 1
ATOM 2419 O O . TYR A 1 292 ? 12.133 22.047 -6.133 1 73.94 292 TYR A O 1
ATOM 2427 N N . ILE A 1 293 ? 11.391 22.016 -8.188 1 72.38 293 ILE A N 1
ATOM 2428 C CA . ILE A 1 293 ? 12.719 21.719 -8.727 1 72.38 293 ILE A CA 1
ATOM 2429 C C . ILE A 1 293 ? 13.602 22.953 -8.648 1 72.38 293 ILE A C 1
ATOM 2431 O O . ILE A 1 293 ? 13.117 24.078 -8.758 1 72.38 293 ILE A O 1
ATOM 2435 N N . SER A 1 294 ? 14.805 22.641 -8.383 1 70.88 294 SER A N 1
ATOM 2436 C CA . SER A 1 294 ? 15.805 23.703 -8.344 1 70.88 294 SER A CA 1
ATOM 2437 C C . SER A 1 294 ? 15.945 24.391 -9.695 1 70.88 294 SER A C 1
ATOM 2439 O O . SER A 1 294 ? 15.375 23.922 -10.688 1 70.88 294 SER A O 1
ATOM 2441 N N . LYS A 1 295 ? 16.688 25.438 -9.586 1 68.88 295 LYS A N 1
ATOM 2442 C CA . LYS A 1 295 ? 16.922 26.219 -10.797 1 68.88 295 LYS A CA 1
ATOM 2443 C C . LYS A 1 295 ? 17.578 25.359 -11.875 1 68.88 295 LYS A C 1
ATOM 2445 O O . LYS A 1 295 ? 17.234 25.469 -13.055 1 68.88 295 LYS A O 1
ATOM 2450 N N . ASN A 1 296 ? 18.469 24.484 -11.406 1 70.44 296 ASN A N 1
ATOM 2451 C CA . ASN A 1 296 ? 19.172 23.656 -12.383 1 70.44 296 ASN A CA 1
ATOM 2452 C C . ASN A 1 296 ? 18.406 22.375 -12.672 1 70.44 296 ASN A C 1
ATOM 2454 O O . ASN A 1 296 ? 18.844 21.562 -13.5 1 70.44 296 ASN A O 1
ATOM 2458 N N . GLN A 1 297 ? 17.422 22.156 -11.945 1 77.62 297 GLN A N 1
ATOM 2459 C CA . GLN A 1 297 ? 16.422 21.109 -12.188 1 77.62 297 GLN A CA 1
ATOM 2460 C C . GLN A 1 297 ? 17.031 19.719 -12.047 1 77.62 297 GLN A C 1
ATOM 2462 O O . GLN A 1 297 ? 16.469 18.734 -12.539 1 77.62 297 GLN A O 1
ATOM 2467 N N . ARG A 1 298 ? 18.281 19.672 -11.375 1 87.31 298 ARG A N 1
ATOM 2468 C CA . ARG A 1 298 ? 18.984 18.391 -11.297 1 87.31 298 ARG A CA 1
ATOM 2469 C C . ARG A 1 298 ? 18.547 17.594 -10.07 1 87.31 298 ARG A C 1
ATOM 2471 O O . ARG A 1 298 ? 19.094 16.531 -9.781 1 87.31 298 ARG A O 1
ATOM 2478 N N . ASP A 1 299 ? 17.641 18.078 -9.344 1 90.94 299 ASP A N 1
ATOM 2479 C CA . ASP A 1 299 ? 17.172 17.375 -8.148 1 90.94 299 ASP A CA 1
ATOM 2480 C C . ASP A 1 299 ? 15.742 16.859 -8.328 1 90.94 299 ASP A C 1
ATOM 2482 O O . ASP A 1 299 ? 15.039 16.594 -7.352 1 90.94 299 ASP A O 1
ATOM 2486 N N . TRP A 1 300 ? 15.383 16.688 -9.602 1 91.38 300 TRP A N 1
ATOM 2487 C CA . TRP A 1 300 ? 14 16.297 -9.883 1 91.38 300 TRP A CA 1
ATOM 2488 C C . TRP A 1 300 ? 13.695 14.93 -9.289 1 91.38 300 TRP A C 1
ATOM 2490 O O . TRP A 1 300 ? 12.57 14.672 -8.859 1 91.38 300 TRP A O 1
ATOM 2500 N N . ASP A 1 301 ? 14.68 14.023 -9.289 1 93.12 301 ASP A N 1
ATOM 2501 C CA . ASP A 1 301 ? 14.43 12.672 -8.773 1 93.12 301 ASP A CA 1
ATOM 2502 C C . ASP A 1 301 ? 14.305 12.68 -7.254 1 93.12 301 ASP A C 1
ATOM 2504 O O . ASP A 1 301 ? 13.672 11.789 -6.676 1 93.12 301 ASP A O 1
ATOM 2508 N N . GLU A 1 302 ? 14.844 13.688 -6.629 1 90.88 302 GLU A N 1
ATOM 2509 C CA . GLU A 1 302 ? 14.688 13.836 -5.184 1 90.88 302 GLU A CA 1
ATOM 2510 C C . GLU A 1 302 ? 13.305 14.383 -4.832 1 90.88 302 GLU A C 1
ATOM 2512 O O . GLU A 1 302 ? 12.789 14.117 -3.746 1 90.88 302 GLU A O 1
ATOM 2517 N N . GLN A 1 303 ? 12.75 15.133 -5.746 1 90.44 303 GLN A N 1
ATOM 2518 C CA . GLN A 1 303 ? 11.445 15.742 -5.52 1 90.44 303 GLN A CA 1
ATOM 2519 C C . GLN A 1 303 ? 10.32 14.805 -5.922 1 90.44 303 GLN A C 1
ATOM 2521 O O . GLN A 1 303 ? 9.18 14.961 -5.469 1 90.44 303 GLN A O 1
ATOM 2526 N N . LEU A 1 304 ? 10.602 13.812 -6.695 1 92.62 304 LEU A N 1
ATOM 2527 C CA . LEU A 1 304 ? 9.594 12.938 -7.297 1 92.62 304 LEU A CA 1
ATOM 2528 C C . LEU A 1 304 ? 8.773 12.234 -6.223 1 92.62 304 LEU A C 1
ATOM 2530 O O . LEU A 1 304 ? 7.539 12.234 -6.277 1 92.62 304 LEU A O 1
ATOM 2534 N N . PRO A 1 305 ? 9.414 11.695 -5.164 1 94.38 305 PRO A N 1
ATOM 2535 C CA . PRO A 1 305 ? 8.617 11.016 -4.141 1 94.38 305 PRO A CA 1
ATOM 2536 C C . PRO A 1 305 ? 7.617 11.953 -3.461 1 94.38 305 PRO A C 1
ATOM 2538 O O . PRO A 1 305 ? 6.488 11.547 -3.172 1 94.38 305 PRO A O 1
ATOM 2541 N N . TRP A 1 306 ? 8 13.141 -3.295 1 91.56 306 TRP A N 1
ATOM 2542 C CA . TRP A 1 306 ? 7.121 14.117 -2.67 1 91.56 306 TRP A CA 1
ATOM 2543 C C . TRP A 1 306 ? 5.941 14.453 -3.58 1 91.56 306 TRP A C 1
ATOM 2545 O O . TRP A 1 306 ? 4.805 14.562 -3.117 1 91.56 306 TRP A O 1
ATOM 2555 N N . ALA A 1 307 ? 6.285 14.656 -4.801 1 90.94 307 ALA A N 1
ATOM 2556 C CA . ALA A 1 307 ? 5.23 14.93 -5.773 1 90.94 307 ALA A CA 1
ATOM 2557 C C . ALA A 1 307 ? 4.227 13.781 -5.832 1 90.94 307 ALA A C 1
ATOM 2559 O O . ALA A 1 307 ? 3.018 14.008 -5.934 1 90.94 307 ALA A O 1
ATOM 2560 N N . LEU A 1 308 ? 4.73 12.609 -5.781 1 94.06 308 LEU A N 1
ATOM 2561 C CA . LEU A 1 308 ? 3.875 11.43 -5.809 1 94.06 308 LEU A CA 1
ATOM 2562 C C . LEU A 1 308 ? 3.004 11.359 -4.562 1 94.06 308 LEU A C 1
ATOM 2564 O O . LEU A 1 308 ? 1.812 11.055 -4.648 1 94.06 308 LEU A O 1
ATOM 2568 N N . MET A 1 309 ? 3.578 11.625 -3.416 1 94.88 309 MET A N 1
ATOM 2569 C CA . MET A 1 309 ? 2.816 11.656 -2.17 1 94.88 309 MET A CA 1
ATOM 2570 C C . MET A 1 309 ? 1.681 12.672 -2.256 1 94.88 309 MET A C 1
ATOM 2572 O O . MET A 1 309 ? 0.546 12.367 -1.879 1 94.88 309 MET A O 1
ATOM 2576 N N . ALA A 1 310 ? 2.055 13.836 -2.732 1 92.56 310 ALA A N 1
ATOM 2577 C CA . ALA A 1 310 ? 1.066 14.898 -2.869 1 92.56 310 ALA A CA 1
ATOM 2578 C C . ALA A 1 310 ? -0.082 14.469 -3.777 1 92.56 310 ALA A C 1
ATOM 2580 O O . ALA A 1 310 ? -1.253 14.664 -3.439 1 92.56 310 ALA A O 1
ATOM 2581 N N . TYR A 1 311 ? 0.229 13.906 -4.824 1 91.38 311 TYR A N 1
ATOM 2582 C CA . TYR A 1 311 ? -0.773 13.453 -5.785 1 91.38 311 TYR A CA 1
ATOM 2583 C C . TYR A 1 311 ? -1.628 12.336 -5.199 1 91.38 311 TYR A C 1
ATOM 2585 O O . TYR A 1 311 ? -2.859 12.414 -5.215 1 91.38 311 TYR A O 1
ATOM 2593 N N . ASN A 1 312 ? -0.991 11.305 -4.68 1 94.88 312 ASN A N 1
ATOM 2594 C CA . ASN A 1 312 ? -1.679 10.102 -4.211 1 94.88 312 ASN A CA 1
ATOM 2595 C C . ASN A 1 312 ? -2.535 10.391 -2.982 1 94.88 312 ASN A C 1
ATOM 2597 O O . ASN A 1 312 ? -3.453 9.633 -2.668 1 94.88 312 ASN A O 1
ATOM 2601 N N . SER A 1 313 ? -2.217 11.469 -2.275 1 94.38 313 SER A N 1
ATOM 2602 C CA . SER A 1 313 ? -2.961 11.789 -1.062 1 94.38 313 SER A CA 1
ATOM 2603 C C . SER A 1 313 ? -4.043 12.828 -1.333 1 94.38 313 SER A C 1
ATOM 2605 O O . SER A 1 313 ? -4.723 13.281 -0.41 1 94.38 313 SER A O 1
ATOM 2607 N N . SER A 1 314 ? -4.215 13.242 -2.58 1 92 314 SER A N 1
ATOM 2608 C CA . SER A 1 314 ? -5.199 14.266 -2.928 1 92 314 SER A CA 1
ATOM 2609 C C . SER A 1 314 ? -6.418 13.641 -3.602 1 92 314 SER A C 1
ATOM 2611 O O . SER A 1 314 ? -6.289 12.703 -4.395 1 92 314 SER A O 1
ATOM 2613 N N . GLU A 1 315 ? -7.504 14.258 -3.326 1 88.56 315 GLU A N 1
ATOM 2614 C CA . GLU A 1 315 ? -8.742 13.789 -3.938 1 88.56 315 GLU A CA 1
ATOM 2615 C C . GLU A 1 315 ? -8.664 13.844 -5.461 1 88.56 315 GLU A C 1
ATOM 2617 O O . GLU A 1 315 ? -8.203 14.844 -6.027 1 88.56 315 GLU A O 1
ATOM 2622 N N . HIS A 1 316 ? -8.992 12.727 -5.98 1 85.25 316 HIS A N 1
ATOM 2623 C CA . HIS A 1 316 ? -9.031 12.672 -7.438 1 85.25 316 HIS A CA 1
ATOM 2624 C C . HIS A 1 316 ? -10.375 13.156 -7.977 1 85.25 316 HIS A C 1
ATOM 2626 O O . HIS A 1 316 ? -11.43 12.828 -7.418 1 85.25 316 HIS A O 1
ATOM 2632 N N . GLU A 1 317 ? -10.375 13.891 -9.031 1 80.25 317 GLU A N 1
ATOM 2633 C CA . GLU A 1 317 ? -11.562 14.562 -9.555 1 80.25 317 GLU A CA 1
ATOM 2634 C C . GLU A 1 317 ? -12.594 13.547 -10.047 1 80.25 317 GLU A C 1
ATOM 2636 O O . GLU A 1 317 ? -13.789 13.727 -9.836 1 80.25 317 GLU A O 1
ATOM 2641 N N . THR A 1 318 ? -12.141 12.492 -10.641 1 76 318 THR A N 1
ATOM 2642 C CA . THR A 1 318 ? -13.031 11.523 -11.258 1 76 318 THR A CA 1
ATOM 2643 C C . THR A 1 318 ? -13.586 10.547 -10.219 1 76 318 THR A C 1
ATOM 2645 O O . THR A 1 318 ? -14.789 10.289 -10.18 1 76 318 THR A O 1
ATOM 2648 N N . THR A 1 319 ? -12.742 10.031 -9.344 1 81.31 319 THR A N 1
ATOM 2649 C CA . THR A 1 319 ? -13.164 9.008 -8.391 1 81.31 319 THR A CA 1
ATOM 2650 C C . THR A 1 319 ? -13.734 9.648 -7.129 1 81.31 319 THR A C 1
ATOM 2652 O O . THR A 1 319 ? -14.445 8.992 -6.363 1 81.31 319 THR A O 1
ATOM 2655 N N . LYS A 1 320 ? -13.305 10.906 -6.844 1 83 320 LYS A N 1
ATOM 2656 C CA . LYS A 1 320 ? -13.672 11.672 -5.652 1 83 320 LYS A CA 1
ATOM 2657 C C . LYS A 1 320 ? -13.008 11.094 -4.406 1 83 320 LYS A C 1
ATOM 2659 O O . LYS A 1 320 ? -13.383 11.438 -3.281 1 83 320 LYS A O 1
ATOM 2664 N N . PHE A 1 321 ? -12.109 10.164 -4.625 1 85.75 321 PHE A N 1
ATOM 2665 C CA . PHE A 1 321 ? -11.258 9.617 -3.58 1 85.75 321 PHE A CA 1
ATOM 2666 C C . PHE A 1 321 ? -9.789 9.883 -3.885 1 85.75 321 PHE A C 1
ATOM 2668 O O . PHE A 1 321 ? -9.414 10.062 -5.043 1 85.75 321 PHE A O 1
ATOM 2675 N N . SER A 1 322 ? -9.094 9.953 -2.82 1 89.62 322 SER A N 1
ATOM 2676 C CA . SER A 1 322 ? -7.66 9.953 -3.082 1 89.62 322 SER A CA 1
ATOM 2677 C C . SER A 1 322 ? -7.184 8.586 -3.562 1 89.62 322 SER A C 1
ATOM 2679 O O . SER A 1 322 ? -7.734 7.559 -3.166 1 89.62 322 SER A O 1
ATOM 2681 N N . PRO A 1 323 ? -6.223 8.555 -4.406 1 93.38 323 PRO A N 1
ATOM 2682 C CA . PRO A 1 323 ? -5.629 7.27 -4.785 1 93.38 323 PRO A CA 1
ATOM 2683 C C . PRO A 1 323 ? -5.188 6.445 -3.574 1 93.38 323 PRO A C 1
ATOM 2685 O O . PRO A 1 323 ? -5.312 5.219 -3.58 1 93.38 323 PRO A O 1
ATOM 2688 N N . SER A 1 324 ? -4.691 7.07 -2.51 1 93.75 324 SER A N 1
ATOM 2689 C CA . SER A 1 324 ? -4.277 6.352 -1.307 1 93.75 324 SER A CA 1
ATOM 2690 C C . SER A 1 324 ? -5.453 5.629 -0.663 1 93.75 324 SER A C 1
ATOM 2692 O O . SER A 1 324 ? -5.324 4.48 -0.229 1 93.75 324 SER A O 1
ATOM 2694 N N . MET A 1 325 ? -6.555 6.246 -0.614 1 88.44 325 MET A N 1
ATOM 2695 C CA . MET A 1 325 ? -7.742 5.609 -0.05 1 88.44 325 MET A CA 1
ATOM 2696 C C . MET A 1 325 ? -8.125 4.363 -0.842 1 88.44 325 MET A C 1
ATOM 2698 O O . MET A 1 325 ? -8.445 3.326 -0.259 1 88.44 325 MET A O 1
ATOM 2702 N N . LEU A 1 326 ? -8.031 4.488 -2.068 1 89 326 LEU A N 1
ATOM 2703 C CA . LEU A 1 326 ? -8.469 3.385 -2.922 1 89 326 LEU A CA 1
ATOM 2704 C C . LEU A 1 326 ? -7.414 2.281 -2.959 1 89 326 LEU A C 1
ATOM 2706 O O . LEU A 1 326 ? -7.754 1.097 -3.006 1 89 326 LEU A O 1
ATOM 2710 N N . MET A 1 327 ? -6.172 2.613 -2.918 1 93.75 327 MET A N 1
ATOM 2711 C CA . MET A 1 327 ? -5.094 1.642 -3.08 1 93.75 327 MET A CA 1
ATOM 2712 C C . MET A 1 327 ? -4.73 1 -1.743 1 93.75 327 MET A C 1
ATOM 2714 O O . MET A 1 327 ? -4.402 -0.185 -1.688 1 93.75 327 MET A O 1
ATOM 2718 N N . LEU A 1 328 ? -4.816 1.79 -0.685 1 92.75 328 LEU A N 1
ATOM 2719 C CA . LEU A 1 328 ? -4.34 1.325 0.613 1 92.75 328 LEU A CA 1
ATOM 2720 C C . LEU A 1 328 ? -5.504 1.113 1.575 1 92.75 328 LEU A C 1
ATOM 2722 O O . LEU A 1 328 ? -5.332 0.524 2.645 1 92.75 328 LEU A O 1
ATOM 2726 N N . GLY A 1 329 ? -6.641 1.599 1.241 1 84.56 329 GLY A N 1
ATOM 2727 C CA . GLY A 1 329 ? -7.801 1.486 2.111 1 84.56 329 GLY A CA 1
ATOM 2728 C C . GLY A 1 329 ? -7.84 2.545 3.195 1 84.56 329 GLY A C 1
ATOM 2729 O O . GLY A 1 329 ? -8.641 2.459 4.129 1 84.56 329 GLY A O 1
ATOM 2730 N N . ARG A 1 330 ? -6.879 3.502 3.064 1 84.94 330 ARG A N 1
ATOM 2731 C CA . ARG A 1 330 ? -6.785 4.559 4.066 1 84.94 330 ARG A CA 1
ATOM 2732 C C . ARG A 1 330 ? -6.078 5.789 3.5 1 84.94 330 ARG A C 1
ATOM 2734 O O . ARG A 1 330 ? -5.336 5.688 2.521 1 84.94 330 ARG A O 1
ATOM 2741 N N . GLU A 1 331 ? -6.367 6.922 4.129 1 87.75 331 GLU A N 1
ATOM 2742 C CA . GLU A 1 331 ? -5.574 8.109 3.828 1 87.75 331 GLU A CA 1
ATOM 2743 C C . GLU A 1 331 ? -4.199 8.031 4.488 1 87.75 331 GLU A C 1
ATOM 2745 O O . GLU A 1 331 ? -4.055 7.457 5.566 1 87.75 331 GLU A O 1
ATOM 2750 N N . ILE A 1 332 ? -3.25 8.578 3.869 1 92.25 332 ILE A N 1
ATOM 2751 C CA . ILE A 1 332 ? -1.913 8.555 4.457 1 92.25 332 ILE A CA 1
ATOM 2752 C C . ILE A 1 332 ? -1.713 9.797 5.328 1 92.25 332 ILE A C 1
ATOM 2754 O O . ILE A 1 332 ? -2.248 10.859 5.027 1 92.25 332 ILE A O 1
ATOM 2758 N N . GLN A 1 333 ? -0.91 9.641 6.293 1 91.69 333 GLN A N 1
ATOM 2759 C CA . GLN A 1 333 ? -0.66 10.734 7.227 1 91.69 333 GLN A CA 1
ATOM 2760 C C . GLN A 1 333 ? 0.386 11.703 6.68 1 91.69 333 GLN A C 1
ATOM 2762 O O . GLN A 1 333 ? 1.458 11.273 6.238 1 91.69 333 GLN A O 1
ATOM 2767 N N . LEU A 1 334 ? 0.003 12.945 6.723 1 92.44 334 LEU A N 1
ATOM 2768 C CA . LEU A 1 334 ? 0.884 14.047 6.332 1 92.44 334 LEU A CA 1
ATOM 2769 C C . LEU A 1 334 ? 1.418 14.773 7.562 1 92.44 334 LEU A C 1
ATOM 2771 O O . LEU A 1 334 ? 0.925 14.57 8.672 1 92.44 334 LEU A O 1
ATOM 2775 N N . PRO A 1 335 ? 2.43 15.57 7.398 1 89.56 335 PRO A N 1
ATOM 2776 C CA . PRO A 1 335 ? 2.961 16.312 8.547 1 89.56 335 PRO A CA 1
ATOM 2777 C C . PRO A 1 335 ? 1.884 17.094 9.297 1 89.56 335 PRO A C 1
ATOM 2779 O O . PRO A 1 335 ? 1.896 17.141 10.531 1 89.56 335 PRO A O 1
ATOM 2782 N N . VAL A 1 336 ? 0.947 17.672 8.617 1 91.38 336 VAL A N 1
ATOM 2783 C CA . VAL A 1 336 ? -0.111 18.469 9.234 1 91.38 336 VAL A CA 1
ATOM 2784 C C . VAL A 1 336 ? -0.945 17.594 10.156 1 91.38 336 VAL A C 1
ATOM 2786 O O . VAL A 1 336 ? -1.423 18.047 11.195 1 91.38 336 VAL A O 1
ATOM 2789 N N . ASP A 1 337 ? -1.142 16.344 9.789 1 90.56 337 ASP A N 1
ATOM 2790 C CA . ASP A 1 337 ? -1.894 15.398 10.609 1 90.56 337 ASP A CA 1
ATOM 2791 C C . ASP A 1 337 ? -1.14 15.062 11.891 1 90.56 337 ASP A C 1
ATOM 2793 O O . ASP A 1 337 ? -1.75 14.891 12.953 1 90.56 337 ASP A O 1
ATOM 2797 N N . LEU A 1 338 ? 0.115 14.977 11.789 1 86.06 338 LEU A N 1
ATOM 2798 C CA . LEU A 1 338 ? 0.949 14.648 12.938 1 86.06 338 LEU A CA 1
ATOM 2799 C C . LEU A 1 338 ? 0.958 15.797 13.945 1 86.06 338 LEU A C 1
ATOM 2801 O O . LEU A 1 338 ? 0.871 15.562 15.156 1 86.06 338 LEU A O 1
ATOM 2805 N N . ILE A 1 339 ? 1.027 16.953 13.445 1 87.94 339 ILE A N 1
ATOM 2806 C CA . ILE A 1 339 ? 1.209 18.125 14.297 1 87.94 339 ILE A CA 1
ATOM 2807 C C . ILE A 1 339 ? -0.123 18.5 14.938 1 87.94 339 ILE A C 1
ATOM 2809 O O . ILE A 1 339 ? -0.195 18.719 16.156 1 87.94 339 ILE A O 1
ATOM 2813 N N . TYR A 1 340 ? -1.163 18.531 14.133 1 88.75 340 TYR A N 1
ATOM 2814 C CA . TYR A 1 340 ? -2.412 19.125 14.609 1 88.75 340 TYR A CA 1
ATOM 2815 C C . TYR A 1 340 ? -3.477 18.047 14.805 1 88.75 340 TYR A C 1
ATOM 2817 O O . TYR A 1 340 ? -4.562 18.328 15.312 1 88.75 340 TYR A O 1
ATOM 2825 N N . GLY A 1 341 ? -3.211 16.828 14.305 1 79.62 341 GLY A N 1
ATOM 2826 C CA . GLY A 1 341 ? -4.199 15.766 14.383 1 79.62 341 GLY A CA 1
ATOM 2827 C C . GLY A 1 341 ? -4.41 15.234 15.789 1 79.62 341 GLY A C 1
ATOM 2828 O O . GLY A 1 341 ? -3.676 15.602 16.703 1 79.62 341 GLY A O 1
ATOM 2829 N N . PRO A 1 342 ? -5.684 14.609 15.797 1 60.03 342 PRO A N 1
ATOM 2830 C CA . PRO A 1 342 ? -5.902 13.977 17.109 1 60.03 342 PRO A CA 1
ATOM 2831 C C . PRO A 1 342 ? -4.832 12.945 17.438 1 60.03 342 PRO A C 1
ATOM 2833 O O . PRO A 1 342 ? -4.363 12.219 16.562 1 60.03 342 PRO A O 1
ATOM 2836 N N . HIS A 1 343 ? -4.055 13.266 18.312 1 52.72 343 HIS A N 1
ATOM 2837 C CA . HIS A 1 343 ? -3.045 12.297 18.719 1 52.72 343 HIS A CA 1
ATOM 2838 C C . HIS A 1 343 ? -3.635 11.266 19.672 1 52.72 343 HIS A C 1
ATOM 2840 O O . HIS A 1 343 ? -4.566 11.562 20.422 1 52.72 343 HIS A O 1
ATOM 2846 N N . PRO A 1 344 ? -3.467 9.992 19.219 1 42.25 344 PRO A N 1
ATOM 2847 C CA . PRO A 1 344 ? -4.012 8.977 20.125 1 42.25 344 PRO A CA 1
ATOM 2848 C C . PRO A 1 344 ? -3.961 9.406 21.594 1 42.25 344 PRO A C 1
ATOM 2850 O O . PRO A 1 344 ? -2.912 9.844 22.078 1 42.25 344 PRO A O 1
ATOM 2853 N N . GLN A 1 345 ? -4.664 10.312 21.969 1 35.56 345 GLN A N 1
ATOM 2854 C CA . GLN A 1 345 ? -4.742 10.453 23.406 1 35.56 345 GLN A CA 1
ATOM 2855 C C . GLN A 1 345 ? -4.469 9.125 24.109 1 35.56 345 GLN A C 1
ATOM 2857 O O . GLN A 1 345 ? -4.598 8.062 23.5 1 35.56 345 GLN A O 1
ATOM 2862 N N . GLU A 1 346 ? -3.885 9.289 25.359 1 34.25 346 GLU A N 1
ATOM 2863 C CA . GLU A 1 346 ? -4.02 8.117 26.234 1 34.25 346 GLU A CA 1
ATOM 2864 C C . GLU A 1 346 ? -5.309 7.359 25.938 1 34.25 346 GLU A C 1
ATOM 2866 O O . GLU A 1 346 ? -6.32 7.555 26.609 1 34.25 346 GLU A O 1
ATOM 2871 N N . ILE A 1 347 ? -5.988 7.719 24.953 1 33.62 347 ILE A N 1
ATOM 2872 C CA . ILE A 1 347 ? -7.176 6.887 24.812 1 33.62 347 ILE A CA 1
ATOM 2873 C C . ILE A 1 347 ? -6.852 5.453 25.234 1 33.62 347 ILE A C 1
ATOM 2875 O O . ILE A 1 347 ? -5.852 4.883 24.781 1 33.62 347 ILE A O 1
ATOM 2879 N N . GLU A 1 348 ? -7.297 5.137 26.344 1 33.22 348 GLU A N 1
ATOM 2880 C CA . GLU A 1 348 ? -7.355 3.738 26.75 1 33.22 348 GLU A CA 1
ATOM 2881 C C . GLU A 1 348 ? -7.43 2.811 25.547 1 33.22 348 GLU A C 1
ATOM 2883 O O . GLU A 1 348 ? -8.352 2.916 24.734 1 33.22 348 GLU A O 1
ATOM 2888 N N . TYR A 1 349 ? -6.305 2.703 24.875 1 33.38 349 TYR A N 1
ATOM 2889 C CA . TYR A 1 349 ? -6.438 1.525 24.016 1 33.38 349 TYR A CA 1
ATOM 2890 C C . TYR A 1 349 ? -7.637 0.684 24.422 1 33.38 349 TYR A C 1
ATOM 2892 O O . TYR A 1 349 ? -7.797 0.35 25.609 1 33.38 349 TYR A O 1
ATOM 2900 N N . PRO A 1 350 ? -8.766 1.026 23.922 1 33.78 350 PRO A N 1
ATOM 2901 C CA . PRO A 1 350 ? -9.68 0.046 24.516 1 33.78 350 PRO A CA 1
ATOM 2902 C C . PRO A 1 350 ? -8.969 -1.239 24.938 1 33.78 350 PRO A C 1
ATOM 2904 O O . PRO A 1 350 ? -8.023 -1.673 24.281 1 33.78 350 PRO A O 1
ATOM 2907 N N . ASP A 1 351 ? -8.742 -1.385 26.219 1 35.5 351 ASP A N 1
ATOM 2908 C CA . ASP A 1 351 ? -8.328 -2.723 26.625 1 35.5 351 ASP A CA 1
ATOM 2909 C C . ASP A 1 351 ? -8.547 -3.734 25.5 1 35.5 351 ASP A C 1
ATOM 2911 O O . ASP A 1 351 ? -7.895 -4.781 25.469 1 35.5 351 ASP A O 1
ATOM 2915 N N . GLU A 1 352 ? -9.656 -3.52 24.734 1 36.94 352 GLU A N 1
ATOM 2916 C CA . GLU A 1 352 ? -9.938 -4.535 23.719 1 36.94 352 GLU A CA 1
ATOM 2917 C C . GLU A 1 352 ? -9.273 -4.184 22.391 1 36.94 352 GLU A C 1
ATOM 2919 O O . GLU A 1 352 ? -9.633 -3.186 21.75 1 36.94 352 GLU A O 1
ATOM 2924 N N . THR A 1 353 ? -8.016 -4.223 22.203 1 42.72 353 THR A N 1
ATOM 2925 C CA . THR A 1 353 ? -7.227 -4.258 20.969 1 42.72 353 THR A CA 1
ATOM 2926 C C . THR A 1 353 ? -8.117 -4.508 19.766 1 42.72 353 THR A C 1
ATOM 2928 O O . THR A 1 353 ? -8.914 -5.453 19.75 1 42.72 353 THR A O 1
ATOM 2931 N N . VAL A 1 354 ? -8.469 -3.334 19.109 1 48.69 354 VAL A N 1
ATOM 2932 C CA . VAL A 1 354 ? -9.195 -3.648 17.875 1 48.69 354 VAL A CA 1
ATOM 2933 C C . VAL A 1 354 ? -8.633 -4.926 17.25 1 48.69 354 VAL A C 1
ATOM 2935 O O . VAL A 1 354 ? -7.434 -5.008 16.969 1 48.69 354 VAL A O 1
ATOM 2938 N N . SER A 1 355 ? -9.273 -5.918 17.469 1 57.84 355 SER A N 1
ATOM 2939 C CA . SER A 1 355 ? -8.867 -7.188 16.875 1 57.84 355 SER A CA 1
ATOM 2940 C C . SER A 1 355 ? -8.594 -7.039 15.391 1 57.84 355 SER A C 1
ATOM 2942 O O . SER A 1 355 ? -9.18 -6.184 14.727 1 57.84 355 SER A O 1
ATOM 2944 N N . HIS A 1 356 ? -7.48 -7.352 15 1 57.03 356 HIS A N 1
ATOM 2945 C CA . HIS A 1 356 ? -7.184 -7.43 13.57 1 57.03 356 HIS A CA 1
ATOM 2946 C C . HIS A 1 356 ? -8.438 -7.746 12.766 1 57.03 356 HIS A C 1
ATOM 2948 O O . HIS A 1 356 ? -8.625 -7.223 11.664 1 57.03 356 HIS A O 1
ATOM 2954 N N . ASN A 1 357 ? -9.219 -8.469 13.531 1 51.66 357 ASN A N 1
ATOM 2955 C CA . ASN A 1 357 ? -10.469 -8.828 12.883 1 51.66 357 ASN A CA 1
ATOM 2956 C C . ASN A 1 357 ? -11.375 -7.613 12.695 1 51.66 357 ASN A C 1
ATOM 2958 O O . ASN A 1 357 ? -11.969 -7.43 11.633 1 51.66 357 ASN A O 1
ATOM 2962 N N . ASP A 1 358 ? -11.336 -6.785 13.836 1 58 358 ASP A N 1
ATOM 2963 C CA . ASP A 1 358 ? -12.156 -5.582 13.758 1 58 358 ASP A CA 1
ATOM 2964 C C . ASP A 1 358 ? -11.594 -4.602 12.727 1 58 358 ASP A C 1
ATOM 2966 O O . ASP A 1 358 ? -12.359 -3.961 12 1 58 358 ASP A O 1
ATOM 2970 N N . TYR A 1 359 ? -10.445 -4.609 12.633 1 55.47 359 TYR A N 1
ATOM 2971 C CA . TYR A 1 359 ? -9.781 -3.721 11.688 1 55.47 359 TYR A CA 1
ATOM 2972 C C . TYR A 1 359 ? -10.086 -4.125 10.25 1 55.47 359 TYR A C 1
ATOM 2974 O O . TYR A 1 359 ? -10.453 -3.285 9.422 1 55.47 359 TYR A O 1
ATOM 2982 N N . VAL A 1 360 ? -9.906 -5.371 10.133 1 54.19 360 VAL A N 1
ATOM 2983 C CA . VAL A 1 360 ? -10.148 -5.871 8.781 1 54.19 360 VAL A CA 1
ATOM 2984 C C . VAL A 1 360 ? -11.625 -5.723 8.43 1 54.19 360 VAL A C 1
ATOM 2986 O O . VAL A 1 360 ? -11.961 -5.328 7.309 1 54.19 360 VAL A O 1
ATOM 2989 N N . LYS A 1 361 ? -12.383 -5.953 9.555 1 54.84 361 LYS A N 1
ATOM 2990 C CA . LYS A 1 361 ? -13.828 -5.801 9.375 1 54.84 361 LYS A CA 1
ATOM 2991 C C . LYS A 1 361 ? -14.195 -4.348 9.078 1 54.84 361 LYS A C 1
ATOM 2993 O O . LYS A 1 361 ? -15.008 -4.078 8.195 1 54.84 361 LYS A O 1
ATOM 2998 N N . ASN A 1 362 ? -13.656 -3.484 9.984 1 54.78 362 ASN A N 1
ATOM 2999 C CA . ASN A 1 362 ? -13.875 -2.053 9.82 1 54.78 362 ASN A CA 1
ATOM 3000 C C . ASN A 1 362 ? -13.352 -1.554 8.477 1 54.78 362 ASN A C 1
ATOM 3002 O O . ASN A 1 362 ? -13.977 -0.71 7.836 1 54.78 362 ASN A O 1
ATOM 3006 N N . MET A 1 363 ? -12.25 -2.002 8.227 1 51.88 363 MET A N 1
ATOM 3007 C CA . MET A 1 363 ? -11.688 -1.668 6.918 1 51.88 363 MET A CA 1
ATOM 3008 C C . MET A 1 363 ? -12.594 -2.158 5.793 1 51.88 363 MET A C 1
ATOM 3010 O O . MET A 1 363 ? -12.789 -1.459 4.797 1 51.88 363 MET A O 1
ATOM 3014 N N . GLN A 1 364 ? -13.258 -3.35 6.293 1 46.28 364 GLN A N 1
ATOM 3015 C CA . GLN A 1 364 ? -14.18 -4 5.363 1 46.28 364 GLN A CA 1
ATOM 3016 C C . GLN A 1 364 ? -15.57 -3.375 5.438 1 46.28 364 GLN A C 1
ATOM 3018 O O . GLN A 1 364 ? -16.234 -3.215 4.414 1 46.28 364 GLN A O 1
ATOM 3023 N N . GLU A 1 365 ? -16.25 -3.031 6.746 1 44.34 365 GLU A N 1
ATOM 3024 C CA . GLU A 1 365 ? -17.562 -2.439 7.016 1 44.34 365 GLU A CA 1
ATOM 3025 C C . GLU A 1 365 ? -17.609 -0.984 6.562 1 44.34 365 GLU A C 1
ATOM 3027 O O . GLU A 1 365 ? -18.656 -0.509 6.102 1 44.34 365 GLU A O 1
ATOM 3032 N N . ARG A 1 366 ? -17 -0.157 7.105 1 38.03 366 ARG A N 1
ATOM 3033 C CA . ARG A 1 366 ? -17.078 1.251 6.73 1 38.03 366 ARG A CA 1
ATOM 3034 C C . ARG A 1 366 ? -17.391 1.405 5.246 1 38.03 366 ARG A C 1
ATOM 3036 O O . ARG A 1 366 ? -17.938 2.426 4.828 1 38.03 366 ARG A O 1
ATOM 3043 N N . HIS A 1 367 ? -17.312 0.541 4.477 1 32.78 367 HIS A N 1
ATOM 3044 C CA . HIS A 1 367 ? -17.656 0.61 3.062 1 32.78 367 HIS A CA 1
ATOM 3045 C C . HIS A 1 367 ? -19.125 0.275 2.842 1 32.78 367 HIS A C 1
ATOM 3047 O O . HIS A 1 367 ? -19.703 0.663 1.826 1 32.78 367 HIS A O 1
ATOM 3053 N N . MET A 1 368 ? -20.078 -0.261 3.818 1 29.02 368 MET A N 1
ATOM 3054 C CA . MET A 1 368 ? -21.453 -0.681 3.586 1 29.02 368 MET A CA 1
ATOM 3055 C C . MET A 1 368 ? -22.406 0.511 3.652 1 29.02 368 MET A C 1
ATOM 3057 O O . MET A 1 368 ? -23.406 0.555 2.93 1 29.02 368 MET A O 1
ATOM 3061 N N . GLU A 1 369 ? -22.547 1.388 4.652 1 28.81 369 GLU A N 1
ATOM 3062 C CA . GLU A 1 369 ? -23.719 2.223 4.879 1 28.81 369 GLU A CA 1
ATOM 3063 C C . GLU A 1 369 ? -23.922 3.219 3.738 1 28.81 369 GLU A C 1
ATOM 3065 O O . GLU A 1 369 ? -24.938 3.904 3.676 1 28.81 369 GLU A O 1
ATOM 3070 N N . SER A 1 370 ? -23.109 3.576 3.027 1 25.66 370 SER A N 1
ATOM 3071 C CA . SER A 1 370 ? -23.531 4.715 2.217 1 25.66 370 SER A CA 1
ATOM 3072 C C . SER A 1 370 ? -24.5 4.289 1.126 1 25.66 370 SER A C 1
ATOM 3074 O O . SER A 1 370 ? -24.922 5.109 0.307 1 25.66 370 SER A O 1
ATOM 3076 N N . VAL A 1 371 ? -24.906 3.08 0.759 1 24.66 371 VAL A N 1
ATOM 3077 C CA . VAL A 1 371 ? -25.984 2.943 -0.231 1 24.66 371 VAL A CA 1
ATOM 3078 C C . VAL A 1 371 ? -27.328 3.162 0.435 1 24.66 371 VAL A C 1
ATOM 3080 O O . VAL A 1 371 ? -28.375 3.123 -0.23 1 24.66 371 VAL A O 1
ATOM 3083 N N . CYS A 1 372 ? -27.547 3.305 1.729 1 21.2 372 CYS A N 1
ATOM 3084 C CA . CYS A 1 372 ? -28.938 3.711 1.823 1 21.2 372 CYS A CA 1
ATOM 3085 C C . CYS A 1 372 ? -29.094 5.203 1.54 1 21.2 372 CYS A C 1
ATOM 3087 O O . CYS A 1 372 ? -28.297 6.012 2.018 1 21.2 372 CYS A O 1
ATOM 3089 N N . MET B 1 1 ? -36.031 6.711 -58.438 1 24.38 1 MET B N 1
ATOM 3090 C CA . MET B 1 1 ? -35.156 5.57 -58.156 1 24.38 1 MET B CA 1
ATOM 3091 C C . MET B 1 1 ? -34.219 5.887 -57.031 1 24.38 1 MET B C 1
ATOM 3093 O O . MET B 1 1 ? -33.188 6.527 -57.219 1 24.38 1 MET B O 1
ATOM 3097 N N . ALA B 1 2 ? -34.75 6.199 -55.844 1 26.33 2 ALA B N 1
ATOM 3098 C CA . ALA B 1 2 ? -34.188 6.75 -54.625 1 26.33 2 ALA B CA 1
ATOM 3099 C C . ALA B 1 2 ? -33.25 5.75 -53.969 1 26.33 2 ALA B C 1
ATOM 3101 O O . ALA B 1 2 ? -33.625 4.625 -53.656 1 26.33 2 ALA B O 1
ATOM 3102 N N . LYS B 1 3 ? -31.859 5.82 -54.25 1 29.75 3 LYS B N 1
ATOM 3103 C CA . LYS B 1 3 ? -30.75 4.992 -53.781 1 29.75 3 LYS B CA 1
ATOM 3104 C C . LYS B 1 3 ? -30.719 4.93 -52.281 1 29.75 3 LYS B C 1
ATOM 3106 O O . LYS B 1 3 ? -30.594 5.957 -51.594 1 29.75 3 LYS B O 1
ATOM 3111 N N . VAL B 1 4 ? -31.5 4.02 -51.656 1 27.58 4 VAL B N 1
ATOM 3112 C CA . VAL B 1 4 ? -31.609 3.654 -50.25 1 27.58 4 VAL B CA 1
ATOM 3113 C C . VAL B 1 4 ? -30.219 3.422 -49.656 1 27.58 4 VAL B C 1
ATOM 3115 O O . VAL B 1 4 ? -29.484 2.545 -50.125 1 27.58 4 VAL B O 1
ATOM 3118 N N . GLN B 1 5 ? -29.516 4.473 -49.281 1 28.06 5 GLN B N 1
ATOM 3119 C CA . GLN B 1 5 ? -28.188 4.477 -48.688 1 28.06 5 GLN B CA 1
ATOM 3120 C C . GLN B 1 5 ? -28.125 3.537 -47.469 1 28.06 5 GLN B C 1
ATOM 3122 O O . GLN B 1 5 ? -28.875 3.709 -46.5 1 28.06 5 GLN B O 1
ATOM 3127 N N . ASP B 1 6 ? -27.922 2.217 -47.688 1 25.16 6 ASP B N 1
ATOM 3128 C CA . ASP B 1 6 ? -27.766 1.114 -46.75 1 25.16 6 ASP B CA 1
ATOM 3129 C C . ASP B 1 6 ? -26.766 1.462 -45.656 1 25.16 6 ASP B C 1
ATOM 3131 O O . ASP B 1 6 ? -25.578 1.662 -45.938 1 25.16 6 ASP B O 1
ATOM 3135 N N . SER B 1 7 ? -27.156 2.299 -44.688 1 28.14 7 SER B N 1
ATOM 3136 C CA . SER B 1 7 ? -26.359 2.711 -43.562 1 28.14 7 SER B CA 1
ATOM 3137 C C . SER B 1 7 ? -25.859 1.504 -42.75 1 28.14 7 SER B C 1
ATOM 3139 O O . SER B 1 7 ? -26.641 0.85 -42.062 1 28.14 7 SER B O 1
ATOM 3141 N N . GLN B 1 8 ? -25.016 0.61 -43.344 1 24.98 8 GLN B N 1
ATOM 3142 C CA . GLN B 1 8 ? -24.375 -0.501 -42.656 1 24.98 8 GLN B CA 1
ATOM 3143 C C . GLN B 1 8 ? -23.766 -0.046 -41.344 1 24.98 8 GLN B C 1
ATOM 3145 O O . GLN B 1 8 ? -22.812 0.724 -41.312 1 24.98 8 GLN B O 1
ATOM 3150 N N . GLU B 1 9 ? -24.625 0.21 -40.406 1 26.88 9 GLU B N 1
ATOM 3151 C CA . GLU B 1 9 ? -24.172 0.446 -39.031 1 26.88 9 GLU B CA 1
ATOM 3152 C C . GLU B 1 9 ? -23.25 -0.673 -38.531 1 26.88 9 GLU B C 1
ATOM 3154 O O . GLU B 1 9 ? -23.688 -1.809 -38.344 1 26.88 9 GLU B O 1
ATOM 3159 N N . ALA B 1 10 ? -22.047 -0.715 -39.062 1 28.05 10 ALA B N 1
ATOM 3160 C CA . ALA B 1 10 ? -20.969 -1.574 -38.594 1 28.05 10 ALA B CA 1
ATOM 3161 C C . ALA B 1 10 ? -20.938 -1.609 -37.062 1 28.05 10 ALA B C 1
ATOM 3163 O O . ALA B 1 10 ? -20.75 -0.575 -36.406 1 28.05 10 ALA B O 1
ATOM 3164 N N . SER B 1 11 ? -21.781 -2.428 -36.531 1 26.66 11 SER B N 1
ATOM 3165 C CA . SER B 1 11 ? -21.734 -2.822 -35.125 1 26.66 11 SER B CA 1
ATOM 3166 C C . SER B 1 11 ? -20.297 -3.072 -34.656 1 26.66 11 SER B C 1
ATOM 3168 O O . SER B 1 11 ? -19.641 -4.004 -35.156 1 26.66 11 SER B O 1
ATOM 3170 N N . CYS B 1 12 ? -19.594 -1.993 -34.688 1 26.97 12 CYS B N 1
ATOM 3171 C CA . CYS B 1 12 ? -18.25 -1.979 -34.125 1 26.97 12 CYS B CA 1
ATOM 3172 C C . CYS B 1 12 ? -18.188 -2.803 -32.844 1 26.97 12 CYS B C 1
ATOM 3174 O O . CYS B 1 12 ? -18.719 -2.383 -31.797 1 26.97 12 CYS B O 1
ATOM 3176 N N . SER B 1 13 ? -18.453 -4.078 -33 1 29.58 13 SER B N 1
ATOM 3177 C CA . SER B 1 13 ? -18.172 -4.996 -31.906 1 29.58 13 SER B CA 1
ATOM 3178 C C . SER B 1 13 ? -16.906 -4.586 -31.156 1 29.58 13 SER B C 1
ATOM 3180 O O . SER B 1 13 ? -15.82 -4.543 -31.734 1 29.58 13 SER B O 1
ATOM 3182 N N . ASN B 1 14 ? -16.969 -3.557 -30.375 1 30.98 14 ASN B N 1
ATOM 3183 C CA . ASN B 1 14 ? -16.062 -3.014 -29.375 1 30.98 14 ASN B CA 1
ATOM 3184 C C . ASN B 1 14 ? -15.289 -4.121 -28.656 1 30.98 14 ASN B C 1
ATOM 3186 O O . ASN B 1 14 ? -15.633 -4.488 -27.531 1 30.98 14 ASN B O 1
ATOM 3190 N N . LYS B 1 15 ? -15.102 -5.199 -29.266 1 33.41 15 LYS B N 1
ATOM 3191 C CA . LYS B 1 15 ? -14.172 -6.164 -28.688 1 33.41 15 LYS B CA 1
ATOM 3192 C C . LYS B 1 15 ? -12.867 -5.488 -28.281 1 33.41 15 LYS B C 1
ATOM 3194 O O . LYS B 1 15 ? -12.008 -5.219 -29.109 1 33.41 15 LYS B O 1
ATOM 3199 N N . THR B 1 16 ? -12.867 -4.59 -27.297 1 37.97 16 THR B N 1
ATOM 3200 C CA . THR B 1 16 ? -11.695 -4.074 -26.594 1 37.97 16 THR B CA 1
ATOM 3201 C C . THR B 1 16 ? -10.758 -5.211 -26.203 1 37.97 16 THR B C 1
ATOM 3203 O O . THR B 1 16 ? -11.039 -5.973 -25.281 1 37.97 16 THR B O 1
ATOM 3206 N N . ASP B 1 17 ? -10.266 -6.023 -26.969 1 37.88 17 ASP B N 1
ATOM 3207 C CA . ASP B 1 17 ? -9.336 -7.133 -26.766 1 37.88 17 ASP B CA 1
ATOM 3208 C C . ASP B 1 17 ? -8.188 -6.727 -25.859 1 37.88 17 ASP B C 1
ATOM 3210 O O . ASP B 1 17 ? -7.316 -5.949 -26.25 1 37.88 17 ASP B O 1
ATOM 3214 N N . SER B 1 18 ? -8.195 -6.352 -24.641 1 46.5 18 SER B N 1
ATOM 3215 C CA . SER B 1 18 ? -7.207 -6.02 -23.625 1 46.5 18 SER B CA 1
ATOM 3216 C C . SER B 1 18 ? -6.188 -7.145 -23.453 1 46.5 18 SER B C 1
ATOM 3218 O O . SER B 1 18 ? -6.555 -8.289 -23.172 1 46.5 18 SER B O 1
ATOM 3220 N N . ALA B 1 19 ? -5 -7.191 -24.25 1 52.5 19 ALA B N 1
ATOM 3221 C CA . ALA B 1 19 ? -3.988 -8.242 -24.328 1 52.5 19 ALA B CA 1
ATOM 3222 C C . ALA B 1 19 ? -3.289 -8.438 -22.984 1 52.5 19 ALA B C 1
ATOM 3224 O O . ALA B 1 19 ? -2.836 -7.477 -22.375 1 52.5 19 ALA B O 1
ATOM 3225 N N . MET B 1 20 ? -3.445 -9.539 -22.438 1 67.25 20 MET B N 1
ATOM 3226 C CA . MET B 1 20 ? -2.68 -10.016 -21.297 1 67.25 20 MET B CA 1
ATOM 3227 C C . MET B 1 20 ? -1.213 -10.219 -21.672 1 67.25 20 MET B C 1
ATOM 3229 O O . MET B 1 20 ? -0.901 -10.656 -22.781 1 67.25 20 MET B O 1
ATOM 3233 N N . TRP B 1 21 ? -0.268 -9.766 -20.938 1 73.38 21 TRP B N 1
ATOM 3234 C CA . TRP B 1 21 ? 1.163 -9.805 -21.219 1 73.38 21 TRP B CA 1
ATOM 3235 C C . TRP B 1 21 ? 1.752 -11.164 -20.844 1 73.38 21 TRP B C 1
ATOM 3237 O O . TRP B 1 21 ? 2.934 -11.422 -21.078 1 73.38 21 TRP B O 1
ATOM 3247 N N . TYR B 1 22 ? 0.852 -12.047 -20.297 1 76.44 22 TYR B N 1
ATOM 3248 C CA . TYR B 1 22 ? 1.233 -13.398 -19.906 1 76.44 22 TYR B CA 1
ATOM 3249 C C . TYR B 1 22 ? 0.221 -14.422 -20.406 1 76.44 22 TYR B C 1
ATOM 3251 O O . TYR B 1 22 ? -0.888 -14.062 -20.797 1 76.44 22 TYR B O 1
ATOM 3259 N N . GLU B 1 23 ? 0.65 -15.617 -20.406 1 77.38 23 GLU B N 1
ATOM 3260 C CA . GLU B 1 23 ? -0.268 -16.688 -20.766 1 77.38 23 GLU B CA 1
ATOM 3261 C C . GLU B 1 23 ? -0.953 -17.281 -19.531 1 77.38 23 GLU B C 1
ATOM 3263 O O . GLU B 1 23 ? -0.287 -17.656 -18.578 1 77.38 23 GLU B O 1
ATOM 3268 N N . HIS B 1 24 ? -2.213 -17.203 -19.578 1 83.12 24 HIS B N 1
ATOM 3269 C CA . HIS B 1 24 ? -3.004 -17.812 -18.516 1 83.12 24 HIS B CA 1
ATOM 3270 C C . HIS B 1 24 ? -3.742 -19.047 -19.016 1 83.12 24 HIS B C 1
ATOM 3272 O O . HIS B 1 24 ? -3.865 -19.25 -20.234 1 83.12 24 HIS B O 1
ATOM 3278 N N . LYS B 1 25 ? -4.113 -19.875 -18.141 1 88 25 LYS B N 1
ATOM 3279 C CA . LYS B 1 25 ? -4.93 -21.031 -18.516 1 88 25 LYS B CA 1
ATOM 3280 C C . LYS B 1 25 ? -6.363 -20.609 -18.812 1 88 25 LYS B C 1
ATOM 3282 O O . LYS B 1 25 ? -7.02 -19.984 -17.984 1 88 25 LYS B O 1
ATOM 3287 N N . THR B 1 26 ? -6.805 -20.922 -20 1 85.62 26 THR B N 1
ATOM 3288 C CA . THR B 1 26 ? -8.18 -20.625 -20.391 1 85.62 26 THR B CA 1
ATOM 3289 C C . THR B 1 26 ? -9.141 -21.609 -19.734 1 85.62 26 THR B C 1
ATOM 3291 O O . THR B 1 26 ? -8.727 -22.672 -19.281 1 85.62 26 THR B O 1
ATOM 3294 N N . ASN B 1 27 ? -10.398 -21.266 -19.766 1 88.69 27 ASN B N 1
ATOM 3295 C CA . ASN B 1 27 ? -11.406 -22.188 -19.25 1 88.69 27 ASN B CA 1
ATOM 3296 C C . ASN B 1 27 ? -11.375 -23.516 -19.984 1 88.69 27 ASN B C 1
ATOM 3298 O O . ASN B 1 27 ? -11.555 -24.578 -19.375 1 88.69 27 ASN B O 1
ATOM 3302 N N . GLU B 1 28 ? -11.164 -23.406 -21.25 1 91.31 28 GLU B N 1
ATOM 3303 C CA . GLU B 1 28 ? -11.094 -24.625 -22.062 1 91.31 28 GLU B CA 1
ATOM 3304 C C . GLU B 1 28 ? -9.922 -25.5 -21.641 1 91.31 28 GLU B C 1
ATOM 3306 O O . GLU B 1 28 ? -10.055 -26.719 -21.531 1 91.31 28 GLU B O 1
ATOM 3311 N N . GLU B 1 29 ? -8.836 -24.875 -21.391 1 92.62 29 GLU B N 1
ATOM 3312 C CA . GLU B 1 29 ? -7.648 -25.609 -20.953 1 92.62 29 GLU B CA 1
ATOM 3313 C C . GLU B 1 29 ? -7.844 -26.203 -19.562 1 92.62 29 GLU B C 1
ATOM 3315 O O . GLU B 1 29 ? -7.395 -27.312 -19.297 1 92.62 29 GLU B O 1
ATOM 3320 N N . MET B 1 30 ? -8.461 -25.469 -18.766 1 94.06 30 MET B N 1
ATOM 3321 C CA . MET B 1 30 ? -8.742 -25.938 -17.406 1 94.06 30 MET B CA 1
ATOM 3322 C C . MET B 1 30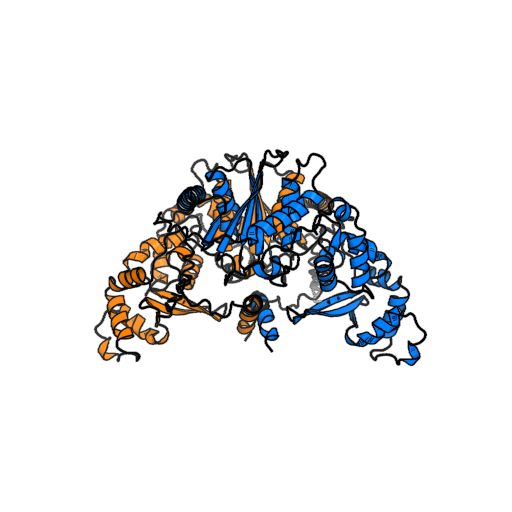 ? -9.688 -27.141 -17.438 1 94.06 30 MET B C 1
ATOM 3324 O O . MET B 1 30 ? -9.461 -28.141 -16.734 1 94.06 30 MET B O 1
ATOM 3328 N N . PHE B 1 31 ? -10.656 -27 -18.25 1 94.56 31 PHE B N 1
ATOM 3329 C CA . PHE B 1 31 ? -11.609 -28.094 -18.422 1 94.56 31 PHE B CA 1
ATOM 3330 C C . PHE B 1 31 ? -10.914 -29.344 -18.953 1 94.56 31 PHE B C 1
ATOM 3332 O O . PHE B 1 31 ? -11.109 -30.453 -18.438 1 94.56 31 PHE B O 1
ATOM 3339 N N . GLU B 1 32 ? -10.117 -29.109 -19.984 1 96.44 32 GLU B N 1
ATOM 3340 C CA . GLU B 1 32 ? -9.43 -30.234 -20.594 1 96.44 32 GLU B CA 1
ATOM 3341 C C . GLU B 1 32 ? -8.484 -30.906 -19.609 1 96.44 32 GLU B C 1
ATOM 3343 O O . GLU B 1 32 ? -8.352 -32.125 -19.609 1 96.44 32 GLU B O 1
ATOM 3348 N N . ALA B 1 33 ? -7.855 -30.156 -18.828 1 96.5 33 ALA B N 1
ATOM 3349 C CA . ALA B 1 33 ? -6.965 -30.719 -17.812 1 96.5 33 ALA B CA 1
ATOM 3350 C C . ALA B 1 33 ? -7.742 -31.531 -16.781 1 96.5 33 ALA B C 1
ATOM 3352 O O . ALA B 1 33 ? -7.324 -32.625 -16.391 1 96.5 33 ALA B O 1
ATOM 3353 N N . GLN B 1 34 ? -8.836 -31.016 -16.297 1 96.81 34 GLN B N 1
ATOM 3354 C CA . GLN B 1 34 ? -9.68 -31.734 -15.352 1 96.81 34 GLN B CA 1
ATOM 3355 C C . GLN B 1 34 ? -10.25 -33 -15.977 1 96.81 34 GLN B C 1
ATOM 3357 O O . GLN B 1 34 ? -10.32 -34.062 -15.328 1 96.81 34 GLN B O 1
ATOM 3362 N N . LYS B 1 35 ? -10.555 -32.906 -17.203 1 96.19 35 LYS B N 1
ATOM 3363 C CA . LYS B 1 35 ? -11.102 -34.031 -17.953 1 96.19 35 LYS B CA 1
ATOM 3364 C C . LYS B 1 35 ? -10.086 -35.156 -18.047 1 96.19 35 LYS B C 1
ATOM 3366 O O . LYS B 1 35 ? -10.461 -36.344 -18.062 1 96.19 35 LYS B O 1
ATOM 3371 N N . SER B 1 36 ? -8.891 -34.781 -18.141 1 96.5 36 SER B N 1
ATOM 3372 C CA . SER B 1 36 ? -7.832 -35.781 -18.266 1 96.5 36 SER B CA 1
ATOM 3373 C C . SER B 1 36 ? -7.664 -36.594 -16.984 1 96.5 36 SER B C 1
ATOM 3375 O O . SER B 1 36 ? -7.043 -37.656 -16.969 1 96.5 36 SER B O 1
ATOM 3377 N N . ASP B 1 37 ? -8.18 -36.094 -15.875 1 96.31 37 ASP B N 1
ATOM 3378 C CA . ASP B 1 37 ? -8.227 -36.75 -14.578 1 96.31 37 ASP B CA 1
ATOM 3379 C C . ASP B 1 37 ? -9.484 -37.625 -14.453 1 96.31 37 ASP B C 1
ATOM 3381 O O . ASP B 1 37 ? -10.594 -37.094 -14.391 1 96.31 37 ASP B O 1
ATOM 3385 N N . ASN B 1 38 ? -9.273 -38.906 -14.32 1 94.81 38 ASN B N 1
ATOM 3386 C CA . ASN B 1 38 ? -10.398 -39.844 -14.352 1 94.81 38 ASN B CA 1
ATOM 3387 C C . ASN B 1 38 ? -11.422 -39.5 -13.273 1 94.81 38 ASN B C 1
ATOM 3389 O O . ASN B 1 38 ? -12.633 -39.531 -13.523 1 94.81 38 ASN B O 1
ATOM 3393 N N . VAL B 1 39 ? -10.953 -39.25 -12.141 1 95.69 39 VAL B N 1
ATOM 3394 C CA . VAL B 1 39 ? -11.844 -39 -11.016 1 95.69 39 VAL B CA 1
ATOM 3395 C C . VAL B 1 39 ? -12.617 -37.688 -11.266 1 95.69 39 VAL B C 1
ATOM 3397 O O . VAL B 1 39 ? -13.836 -37.656 -11.086 1 95.69 39 VAL B O 1
ATOM 3400 N N . LEU B 1 40 ? -11.953 -36.688 -11.719 1 96.88 40 LEU B N 1
ATOM 3401 C CA . LEU B 1 40 ? -12.586 -35.375 -11.945 1 96.88 40 LEU B CA 1
ATOM 3402 C C . LEU B 1 40 ? -13.523 -35.438 -13.141 1 96.88 40 LEU B C 1
ATOM 3404 O O . LEU B 1 40 ? -14.555 -34.75 -13.156 1 96.88 40 LEU B O 1
ATOM 3408 N N . PHE B 1 41 ? -13.102 -36.219 -14.109 1 95.31 41 PHE B N 1
ATOM 3409 C CA . PHE B 1 41 ? -13.984 -36.375 -15.258 1 95.31 41 PHE B CA 1
ATOM 3410 C C . PHE B 1 41 ? -15.305 -37 -14.844 1 95.31 41 PHE B C 1
ATOM 3412 O O . PHE B 1 41 ? -16.375 -36.562 -15.289 1 95.31 41 PHE B O 1
ATOM 3419 N N . ASN B 1 42 ? -15.219 -38.031 -14.016 1 93.06 42 ASN B N 1
ATOM 3420 C CA . ASN B 1 42 ? -16.438 -38.656 -13.5 1 93.06 42 ASN B CA 1
ATOM 3421 C C . ASN B 1 42 ? -17.266 -37.688 -12.672 1 93.06 42 ASN B C 1
ATOM 3423 O O . ASN B 1 42 ? -18.484 -37.656 -12.773 1 93.06 42 ASN B O 1
ATOM 3427 N N . LEU B 1 43 ? -16.609 -36.969 -11.836 1 94.31 43 LEU B N 1
ATOM 3428 C CA . LEU B 1 43 ? -17.281 -35.938 -11.039 1 94.31 43 LEU B CA 1
ATOM 3429 C C . LEU B 1 43 ? -18 -34.938 -11.93 1 94.31 43 LEU B C 1
ATOM 3431 O O . LEU B 1 43 ? -19.141 -34.531 -11.656 1 94.31 43 LEU B O 1
ATOM 3435 N N . PHE B 1 44 ? -17.328 -34.469 -12.984 1 94.94 44 PHE B N 1
ATOM 3436 C CA . PHE B 1 44 ? -17.875 -33.531 -13.953 1 94.94 44 PHE B CA 1
ATOM 3437 C C . PHE B 1 44 ? -19.141 -34.094 -14.586 1 94.94 44 PHE B C 1
ATOM 3439 O O . PHE B 1 44 ? -20.156 -33.375 -14.703 1 94.94 44 PHE B O 1
ATOM 3446 N N . ARG B 1 45 ? -19.078 -35.312 -14.977 1 92 45 ARG B N 1
ATOM 3447 C CA . ARG B 1 45 ? -20.234 -35.938 -15.602 1 92 45 ARG B CA 1
ATOM 3448 C C . ARG B 1 45 ? -21.422 -36 -14.648 1 92 45 ARG B C 1
ATOM 3450 O O . ARG B 1 45 ? -22.562 -35.688 -15.047 1 92 45 ARG B O 1
ATOM 3457 N N . LEU B 1 46 ? -21.125 -36.344 -13.453 1 90.56 46 LEU B N 1
ATOM 3458 C CA . LEU B 1 46 ? -22.188 -36.438 -12.453 1 90.56 46 LEU B CA 1
ATOM 3459 C C . LEU B 1 46 ? -22.797 -35.062 -12.195 1 90.56 46 LEU B C 1
ATOM 3461 O O . LEU B 1 46 ? -24.016 -34.938 -12.062 1 90.56 46 LEU B O 1
ATOM 3465 N N . LYS B 1 47 ? -21.969 -34.062 -12.125 1 91.88 47 LYS B N 1
ATOM 3466 C CA . LYS B 1 47 ? -22.422 -32.688 -11.844 1 91.88 47 LYS B CA 1
ATOM 3467 C C . LYS B 1 47 ? -23.156 -32.094 -13.039 1 91.88 47 LYS B C 1
ATOM 3469 O O . LYS B 1 47 ? -24.109 -31.344 -12.875 1 91.88 47 LYS B O 1
ATOM 3474 N N . SER B 1 48 ? -22.703 -32.375 -14.258 1 90.31 48 SER B N 1
ATOM 3475 C CA . SER B 1 48 ? -23.297 -31.844 -15.477 1 90.31 48 SER B CA 1
ATOM 3476 C C . SER B 1 48 ? -24.656 -32.469 -15.75 1 90.31 48 SER B C 1
ATOM 3478 O O . SER B 1 48 ? -25.562 -31.828 -16.281 1 90.31 48 SER B O 1
ATOM 3480 N N . ASP B 1 49 ? -24.828 -33.75 -15.523 1 82.56 49 ASP B N 1
ATOM 3481 C CA . ASP B 1 49 ? -26.031 -34.5 -15.812 1 82.56 49 ASP B CA 1
ATOM 3482 C C . ASP B 1 49 ? -27.141 -34.188 -14.797 1 82.56 49 ASP B C 1
ATOM 3484 O O . ASP B 1 49 ? -28.328 -34.188 -15.148 1 82.56 49 ASP B O 1
ATOM 3488 N N . ASN B 1 50 ? -26.703 -34.188 -13.531 1 69.38 50 ASN B N 1
ATOM 3489 C CA . ASN B 1 50 ? -27.703 -34.125 -12.477 1 69.38 50 ASN B CA 1
ATOM 3490 C C . ASN B 1 50 ? -27.484 -32.938 -11.562 1 69.38 50 ASN B C 1
ATOM 3492 O O . ASN B 1 50 ? -26.391 -32.719 -11.047 1 69.38 50 ASN B O 1
ATOM 3496 N N . ASN B 1 51 ? -28.328 -32.125 -11.492 1 65.19 51 ASN B N 1
ATOM 3497 C CA . ASN B 1 51 ? -28.219 -31.016 -10.531 1 65.19 51 ASN B CA 1
ATOM 3498 C C . ASN B 1 51 ? -28.297 -31.516 -9.094 1 65.19 51 ASN B C 1
ATOM 3500 O O . ASN B 1 51 ? -27.703 -30.922 -8.195 1 65.19 51 ASN B O 1
ATOM 3504 N N . ASN B 1 52 ? -28.891 -32.812 -8.953 1 80 52 ASN B N 1
ATOM 3505 C CA . ASN B 1 52 ? -29.031 -33.312 -7.59 1 80 52 ASN B CA 1
ATOM 3506 C C . ASN B 1 52 ? -27.922 -34.281 -7.223 1 80 52 ASN B C 1
ATOM 3508 O O . ASN B 1 52 ? -27.328 -34.906 -8.102 1 80 52 ASN B O 1
ATOM 3512 N N . ARG B 1 53 ? -27.562 -34.438 -6.008 1 86.81 53 ARG B N 1
ATOM 3513 C CA . ARG B 1 53 ? -26.547 -35.312 -5.477 1 86.81 53 ARG B CA 1
ATOM 3514 C C . ARG B 1 53 ? -26.891 -36.781 -5.773 1 86.81 53 ARG B C 1
ATOM 3516 O O . ARG B 1 53 ? -27.984 -37.25 -5.457 1 86.81 53 ARG B O 1
ATOM 3523 N N . PRO B 1 54 ? -26.047 -37.531 -6.449 1 86.06 54 PRO B N 1
ATOM 3524 C CA . PRO B 1 54 ? -26.297 -38.938 -6.68 1 86.06 54 PRO B CA 1
ATOM 3525 C C . PRO B 1 54 ? -26.438 -39.719 -5.383 1 86.06 54 PRO B C 1
ATOM 3527 O O . PRO B 1 54 ? -25.938 -39.312 -4.34 1 86.06 54 PRO B O 1
ATOM 3530 N N . GLU B 1 55 ? -27.141 -40.812 -5.488 1 86.12 55 GLU B N 1
ATOM 3531 C CA . GLU B 1 55 ? -27.297 -41.656 -4.32 1 86.12 55 GLU B CA 1
ATOM 3532 C C . GLU B 1 55 ? -26 -42.406 -3.998 1 86.12 55 GLU B C 1
ATOM 3534 O O . GLU B 1 55 ? -25.156 -42.594 -4.879 1 86.12 55 GLU B O 1
ATOM 3539 N N . TRP B 1 56 ? -25.906 -42.719 -2.771 1 86.94 56 TRP B N 1
ATOM 3540 C CA . TRP B 1 56 ? -24.688 -43.375 -2.311 1 86.94 56 TRP B CA 1
ATOM 3541 C C . TRP B 1 56 ? -24.438 -44.656 -3.119 1 86.94 56 TRP B C 1
ATOM 3543 O O . TRP B 1 56 ? -23.281 -44.969 -3.445 1 86.94 56 TRP B O 1
ATOM 3553 N N . ALA B 1 57 ? -25.469 -45.344 -3.453 1 84.06 57 ALA B N 1
ATOM 3554 C CA . ALA B 1 57 ? -25.344 -46.625 -4.188 1 84.06 57 ALA B CA 1
ATOM 3555 C C . ALA B 1 57 ? -24.672 -46.406 -5.539 1 84.06 57 ALA B C 1
ATOM 3557 O O . ALA B 1 57 ? -23.953 -47.281 -6.023 1 84.06 57 ALA B O 1
ATOM 3558 N N . ASP B 1 58 ? -24.797 -45.25 -6.047 1 81.75 58 ASP B N 1
ATOM 3559 C CA . ASP B 1 58 ? -24.266 -44.938 -7.367 1 81.75 58 ASP B CA 1
ATOM 3560 C C . ASP B 1 58 ? -22.766 -44.625 -7.297 1 81.75 58 ASP B C 1
ATOM 3562 O O . ASP B 1 58 ? -22.062 -44.719 -8.305 1 81.75 58 ASP B O 1
ATOM 3566 N N . VAL B 1 59 ? -22.297 -44.25 -6.102 1 84 59 VAL B N 1
ATOM 3567 C CA . VAL B 1 59 ? -20.922 -43.781 -6.004 1 84 59 VAL B CA 1
ATOM 3568 C C . VAL B 1 59 ? -20.109 -44.719 -5.117 1 84 59 VAL B C 1
ATOM 3570 O O . VAL B 1 59 ? -18.875 -44.688 -5.137 1 84 59 VAL B O 1
ATOM 3573 N N . ALA B 1 60 ? -20.719 -45.625 -4.438 1 84.44 60 ALA B N 1
ATOM 3574 C CA . ALA B 1 60 ? -20.109 -46.469 -3.436 1 84.44 60 ALA B CA 1
ATOM 3575 C C . ALA B 1 60 ? -18.969 -47.312 -4.039 1 84.44 60 ALA B C 1
ATOM 3577 O O . ALA B 1 60 ? -17.953 -47.531 -3.379 1 84.44 60 ALA B O 1
ATOM 3578 N N . LEU B 1 61 ? -19.078 -47.625 -5.332 1 83.31 61 LEU B N 1
ATOM 3579 C CA . LEU B 1 61 ? -18.109 -48.531 -5.945 1 83.31 61 LEU B CA 1
ATOM 3580 C C . LEU B 1 61 ? -17.016 -47.75 -6.652 1 83.31 61 LEU B C 1
ATOM 3582 O O . LEU B 1 61 ? -16.062 -48.312 -7.18 1 83.31 61 LEU B O 1
ATOM 3586 N N . HIS B 1 62 ? -17.141 -46.531 -6.551 1 84.56 62 HIS B N 1
ATOM 3587 C CA . HIS B 1 62 ? -16.172 -45.688 -7.258 1 84.56 62 HIS B CA 1
ATOM 3588 C C . HIS B 1 62 ? -14.945 -45.406 -6.395 1 84.56 62 HIS B C 1
ATOM 3590 O O . HIS B 1 62 ? -14.82 -45.938 -5.293 1 84.56 62 HIS B O 1
ATOM 3596 N N . ASP B 1 63 ? -13.984 -44.656 -6.969 1 88.44 63 ASP B N 1
ATOM 3597 C CA . ASP B 1 63 ? -12.727 -44.25 -6.344 1 88.44 63 ASP B CA 1
ATOM 3598 C C . ASP B 1 63 ? -12.961 -43.469 -5.055 1 88.44 63 ASP B C 1
ATOM 3600 O O . ASP B 1 63 ? -13.953 -42.75 -4.941 1 88.44 63 ASP B O 1
ATOM 3604 N N . VAL B 1 64 ? -12.086 -43.75 -4.109 1 91 64 VAL B N 1
ATOM 3605 C CA . VAL B 1 64 ? -12.172 -43.125 -2.797 1 91 64 VAL B CA 1
ATOM 3606 C C . VAL B 1 64 ? -12.203 -41.594 -2.951 1 91 64 VAL B C 1
ATOM 3608 O O . VAL B 1 64 ? -12.914 -40.906 -2.215 1 91 64 VAL B O 1
ATOM 3611 N N . LYS B 1 65 ? -11.5 -41.094 -3.896 1 93.69 65 LYS B N 1
ATOM 3612 C CA . LYS B 1 65 ? -11.461 -39.656 -4.125 1 93.69 65 LYS B CA 1
ATOM 3613 C C . LYS B 1 65 ? -12.82 -39.125 -4.582 1 93.69 65 LYS B C 1
ATOM 3615 O O . LYS B 1 65 ? -13.258 -38.062 -4.145 1 93.69 65 LYS B O 1
ATOM 3620 N N . LEU B 1 66 ? -13.414 -39.844 -5.445 1 93.56 66 LEU B N 1
ATOM 3621 C CA . LEU B 1 66 ? -14.734 -39.438 -5.918 1 93.56 66 LEU B CA 1
ATOM 3622 C C . LEU B 1 66 ? -15.734 -39.406 -4.77 1 93.56 66 LEU B C 1
ATOM 3624 O O . LEU B 1 66 ? -16.594 -38.531 -4.711 1 93.56 66 LEU B O 1
ATOM 3628 N N . LYS B 1 67 ? -15.617 -40.406 -3.867 1 93 67 LYS B N 1
ATOM 3629 C CA . LYS B 1 67 ? -16.5 -40.469 -2.701 1 93 67 LYS B CA 1
ATOM 3630 C C . LYS B 1 67 ? -16.312 -39.219 -1.825 1 93 67 LYS B C 1
ATOM 3632 O O . LYS B 1 67 ? -17.281 -38.688 -1.271 1 93 67 LYS B O 1
ATOM 3637 N N . LYS B 1 68 ? -15.133 -38.812 -1.715 1 94.44 68 LYS B N 1
ATOM 3638 C CA . LYS B 1 68 ? -14.836 -37.625 -0.924 1 94.44 68 LYS B CA 1
ATOM 3639 C C . LYS B 1 68 ? -15.438 -36.375 -1.565 1 94.44 68 LYS B C 1
ATOM 3641 O O . LYS B 1 68 ? -15.977 -35.5 -0.871 1 94.44 68 LYS B O 1
ATOM 3646 N N . TYR B 1 69 ? -15.312 -36.25 -2.904 1 94.62 69 TYR B N 1
ATOM 3647 C CA . TYR B 1 69 ? -15.945 -35.125 -3.609 1 94.62 69 TYR B CA 1
ATOM 3648 C C . TYR B 1 69 ? -17.453 -35.188 -3.473 1 94.62 69 TYR B C 1
ATOM 3650 O O . TYR B 1 69 ? -18.109 -34.156 -3.289 1 94.62 69 TYR B O 1
ATOM 3658 N N . TRP B 1 70 ? -17.922 -36.406 -3.514 1 92.44 70 TRP B N 1
ATOM 3659 C CA . TRP B 1 70 ? -19.359 -36.625 -3.369 1 92.44 70 TRP B CA 1
ATOM 3660 C C . TRP B 1 70 ? -19.844 -36.125 -2.012 1 92.44 70 TRP B C 1
ATOM 3662 O O . TRP B 1 70 ? -20.922 -35.562 -1.908 1 92.44 70 TRP B O 1
ATOM 3672 N N . SER B 1 71 ? -19.078 -36.406 -0.972 1 93 71 SER B N 1
ATOM 3673 C CA . SER B 1 71 ? -19.438 -36 0.375 1 93 71 SER B CA 1
ATOM 3674 C C . SER B 1 71 ? -19.516 -34.469 0.476 1 93 71 SER B C 1
ATOM 3676 O O . SER B 1 71 ? -20.188 -33.938 1.366 1 93 71 SER B O 1
ATOM 3678 N N . GLN B 1 72 ? -18.859 -33.781 -0.446 1 94.19 72 GLN B N 1
ATOM 3679 C CA . GLN B 1 72 ? -18.859 -32.312 -0.469 1 94.19 72 GLN B CA 1
ATOM 3680 C C . GLN B 1 72 ? -19.672 -31.781 -1.655 1 94.19 72 GLN B C 1
ATOM 3682 O O . GLN B 1 72 ? -19.344 -30.734 -2.213 1 94.19 72 GLN B O 1
ATOM 3687 N N . TRP B 1 73 ? -20.672 -32.469 -1.983 1 93.19 73 TRP B N 1
ATOM 3688 C CA . TRP B 1 73 ? -21.422 -32.25 -3.217 1 93.19 73 TRP B CA 1
ATOM 3689 C C . TRP B 1 73 ? -21.922 -30.812 -3.291 1 93.19 73 TRP B C 1
ATOM 3691 O O . TRP B 1 73 ? -21.797 -30.156 -4.328 1 93.19 73 TRP B O 1
ATOM 3701 N N . ASP B 1 74 ? -22.344 -30.25 -2.186 1 91.94 74 ASP B N 1
ATOM 3702 C CA . ASP B 1 74 ? -23 -28.938 -2.174 1 91.94 74 ASP B CA 1
ATOM 3703 C C . ASP B 1 74 ? -21.969 -27.812 -2.301 1 91.94 74 ASP B C 1
ATOM 3705 O O . ASP B 1 74 ? -22.312 -26.688 -2.676 1 91.94 74 ASP B O 1
ATOM 3709 N N . ARG B 1 75 ? -20.75 -28.125 -1.996 1 94.25 75 ARG B N 1
ATOM 3710 C CA . ARG B 1 75 ? -19.688 -27.125 -2.072 1 94.25 75 ARG B CA 1
ATOM 3711 C C . ARG B 1 75 ? -19.047 -27.125 -3.449 1 94.25 75 ARG B C 1
ATOM 3713 O O . ARG B 1 75 ? -18.328 -26.188 -3.801 1 94.25 75 ARG B O 1
ATOM 3720 N N . ILE B 1 76 ? -19.266 -28.172 -4.184 1 94.31 76 ILE B N 1
ATOM 3721 C CA . ILE B 1 76 ? -18.656 -28.266 -5.508 1 94.31 76 ILE B CA 1
ATOM 3722 C C . ILE B 1 76 ? -19.578 -27.625 -6.547 1 94.31 76 ILE B C 1
ATOM 3724 O O . ILE B 1 76 ? -20.781 -27.938 -6.602 1 94.31 76 ILE B O 1
ATOM 3728 N N . VAL B 1 77 ? -19.016 -26.719 -7.32 1 92.38 77 VAL B N 1
ATOM 3729 C CA . VAL B 1 77 ? -19.812 -26.016 -8.312 1 92.38 77 VAL B CA 1
ATOM 3730 C C . VAL B 1 77 ? -19.125 -26.078 -9.672 1 92.38 77 VAL B C 1
ATOM 3732 O O . VAL B 1 77 ? -17.906 -26.25 -9.75 1 92.38 77 VAL B O 1
ATOM 3735 N N . LEU B 1 78 ? -19.969 -25.984 -10.672 1 91.25 78 LEU B N 1
ATOM 3736 C CA . LEU B 1 78 ? -19.5 -25.938 -12.055 1 91.25 78 LEU B CA 1
ATOM 3737 C C . LEU B 1 78 ? -19.672 -24.531 -12.625 1 91.25 78 LEU B C 1
ATOM 3739 O O . LEU B 1 78 ? -20.797 -24 -12.68 1 91.25 78 LEU B O 1
ATOM 3743 N N . ILE B 1 79 ? -18.516 -23.938 -12.984 1 89.56 79 ILE B N 1
ATOM 3744 C CA . ILE B 1 79 ? -18.531 -22.625 -13.617 1 89.56 79 ILE B CA 1
ATOM 3745 C C . ILE B 1 79 ? -17.797 -22.672 -14.953 1 89.56 79 ILE B C 1
ATOM 3747 O O . ILE B 1 79 ? -16.594 -22.938 -14.992 1 89.56 79 ILE B O 1
ATOM 3751 N N . ASN B 1 80 ? -18.453 -22.422 -16.062 1 88.44 80 ASN B N 1
ATOM 3752 C CA . ASN B 1 80 ? -17.875 -22.516 -17.406 1 88.44 80 ASN B CA 1
ATOM 3753 C C . ASN B 1 80 ? -17.219 -23.875 -17.641 1 88.44 80 ASN B C 1
ATOM 3755 O O . ASN B 1 80 ? -16.078 -23.938 -18.109 1 88.44 80 ASN B O 1
ATOM 3759 N N . ASN B 1 81 ? -17.859 -24.859 -17.109 1 91.69 81 ASN B N 1
ATOM 3760 C CA . ASN B 1 81 ? -17.469 -26.266 -17.281 1 91.69 81 ASN B CA 1
ATOM 3761 C C . ASN B 1 81 ? -16.25 -26.625 -16.453 1 91.69 81 ASN B C 1
ATOM 3763 O O . ASN B 1 81 ? -15.664 -27.688 -16.641 1 91.69 81 ASN B O 1
ATOM 3767 N N . VAL B 1 82 ? -15.883 -25.719 -15.641 1 94.38 82 VAL B N 1
ATOM 3768 C CA . VAL B 1 82 ? -14.734 -25.969 -14.789 1 94.38 82 VAL B CA 1
ATOM 3769 C C . VAL B 1 82 ? -15.195 -26.219 -13.352 1 94.38 82 VAL B C 1
ATOM 3771 O O . VAL B 1 82 ? -16.062 -25.516 -12.844 1 94.38 82 VAL B O 1
ATOM 3774 N N . LEU B 1 83 ? -14.633 -27.266 -12.719 1 95.31 83 LEU B N 1
ATOM 3775 C CA . LEU B 1 83 ? -15.008 -27.641 -11.367 1 95.31 83 LEU B CA 1
ATOM 3776 C C . LEU B 1 83 ? -14.305 -26.781 -10.328 1 95.31 83 LEU B C 1
ATOM 3778 O O . LEU B 1 83 ? -13.078 -26.641 -10.359 1 95.31 83 LEU B O 1
ATOM 3782 N N . TYR B 1 84 ? -15.078 -26.172 -9.453 1 94.75 84 TYR B N 1
ATOM 3783 C CA . TYR B 1 84 ? -14.586 -25.391 -8.32 1 94.75 84 TYR B CA 1
ATOM 3784 C C . TYR B 1 84 ? -15.219 -25.859 -7.016 1 94.75 84 TYR B C 1
ATOM 3786 O O . TYR B 1 84 ? -16.25 -26.547 -7.027 1 94.75 84 TYR B O 1
ATOM 3794 N N . ARG B 1 85 ? -14.555 -25.578 -5.961 1 94.81 85 ARG B N 1
ATOM 3795 C CA . ARG B 1 85 ? -15.109 -25.797 -4.629 1 94.81 85 ARG B CA 1
ATOM 3796 C C . ARG B 1 85 ? -15.32 -24.469 -3.9 1 94.81 85 ARG B C 1
ATOM 3798 O O . ARG B 1 85 ? -14.422 -23.625 -3.848 1 94.81 85 ARG B O 1
ATOM 3805 N N . LYS B 1 86 ? -16.453 -24.297 -3.363 1 91.5 86 LYS B N 1
ATOM 3806 C CA . LYS B 1 86 ? -16.719 -23.125 -2.535 1 91.5 86 LYS B CA 1
ATOM 3807 C C . LYS B 1 86 ? -16.109 -23.281 -1.15 1 91.5 86 LYS B C 1
ATOM 3809 O O . LYS B 1 86 ? -16.281 -24.297 -0.491 1 91.5 86 LYS B O 1
ATOM 3814 N N . TRP B 1 87 ? -15.344 -22.312 -0.84 1 89.25 87 TRP B N 1
ATOM 3815 C CA . TRP B 1 87 ? -14.641 -22.328 0.438 1 89.25 87 TRP B CA 1
ATOM 3816 C C . TRP B 1 87 ? -14.852 -21.031 1.205 1 89.25 87 TRP B C 1
ATOM 3818 O O . TRP B 1 87 ? -14.766 -19.938 0.63 1 89.25 87 TRP B O 1
ATOM 3828 N N . ILE B 1 88 ? -15.242 -21.172 2.402 1 82.88 88 ILE B N 1
ATOM 3829 C CA . ILE B 1 88 ? -15.414 -20 3.266 1 82.88 88 ILE B CA 1
ATOM 3830 C C . ILE B 1 88 ? -14.258 -19.922 4.258 1 82.88 88 ILE B C 1
ATOM 3832 O O . ILE B 1 88 ? -14.031 -20.859 5.039 1 82.88 88 ILE B O 1
ATOM 3836 N N . ASN B 1 89 ? -13.516 -18.844 4.105 1 76.75 89 ASN B N 1
ATOM 3837 C CA . ASN B 1 89 ? -12.438 -18.625 5.059 1 76.75 89 ASN B CA 1
ATOM 3838 C C . ASN B 1 89 ? -12.969 -18.375 6.465 1 76.75 89 ASN B C 1
ATOM 3840 O O . ASN B 1 89 ? -13.797 -17.484 6.668 1 76.75 89 ASN B O 1
ATOM 3844 N N . THR B 1 90 ? -12.492 -19.141 7.324 1 71.62 90 THR B N 1
ATOM 3845 C CA . THR B 1 90 ? -13.023 -19.078 8.68 1 71.62 90 THR B CA 1
ATOM 3846 C C . THR B 1 90 ? -12.648 -17.766 9.352 1 71.62 90 THR B C 1
ATOM 3848 O O . THR B 1 90 ? -13.391 -17.266 10.203 1 71.62 90 THR B O 1
ATOM 3851 N N . THR B 1 91 ? -11.586 -17.234 9.008 1 67.56 91 THR B N 1
ATOM 3852 C CA . THR B 1 91 ? -11.094 -16.016 9.641 1 67.56 91 THR B CA 1
ATOM 3853 C C . THR B 1 91 ? -11.734 -14.773 9.016 1 67.56 91 THR B C 1
ATOM 3855 O O . THR B 1 91 ? -12.273 -13.922 9.734 1 67.56 91 THR B O 1
ATOM 3858 N N . THR B 1 92 ? -11.844 -14.703 7.719 1 65.25 92 THR B N 1
ATOM 3859 C CA . THR B 1 92 ? -12.328 -13.516 7.027 1 65.25 92 THR B CA 1
ATOM 3860 C C . THR B 1 92 ? -13.797 -13.672 6.656 1 65.25 92 THR B C 1
ATOM 3862 O O . THR B 1 92 ? -14.469 -12.688 6.32 1 65.25 92 THR B O 1
ATOM 3865 N N . GLU B 1 93 ? -14.336 -14.891 6.746 1 68.5 93 GLU B N 1
ATOM 3866 C CA . GLU B 1 93 ? -15.703 -15.234 6.379 1 68.5 93 GLU B CA 1
ATOM 3867 C C . GLU B 1 93 ? -15.977 -14.922 4.906 1 68.5 93 GLU B C 1
ATOM 3869 O O . GLU B 1 93 ? -17.125 -14.797 4.496 1 68.5 93 GLU B O 1
ATOM 3874 N N . GLU B 1 94 ? -14.906 -14.75 4.234 1 69.25 94 GLU B N 1
ATOM 3875 C CA . GLU B 1 94 ? -15.031 -14.531 2.797 1 69.25 94 GLU B CA 1
ATOM 3876 C C . GLU B 1 94 ? -15.172 -15.852 2.049 1 69.25 94 GLU B C 1
ATOM 3878 O O . GLU B 1 94 ? -14.539 -16.844 2.406 1 69.25 94 GLU B O 1
ATOM 3883 N N . SER B 1 95 ? -16.109 -15.773 1.159 1 78.56 95 SER B N 1
ATOM 3884 C CA . SER B 1 95 ? -16.297 -16.953 0.317 1 78.56 95 SER B CA 1
ATOM 3885 C C . SER B 1 95 ? -15.461 -16.859 -0.954 1 78.56 95 SER B C 1
ATOM 3887 O O . SER B 1 95 ? -15.367 -15.789 -1.564 1 78.56 95 SER B O 1
ATOM 3889 N N . ASN B 1 96 ? -14.758 -17.891 -1.139 1 82.88 96 ASN B N 1
ATOM 3890 C CA . ASN B 1 96 ? -13.961 -17.922 -2.361 1 82.88 96 ASN B CA 1
ATOM 3891 C C . ASN B 1 96 ? -14.117 -19.25 -3.1 1 82.88 96 ASN B C 1
ATOM 3893 O O . ASN B 1 96 ? -14.648 -20.203 -2.547 1 82.88 96 ASN B O 1
ATOM 3897 N N . LEU B 1 97 ? -13.75 -19.188 -4.348 1 88.62 97 LEU B N 1
ATOM 3898 C CA . LEU B 1 97 ? -13.773 -20.391 -5.172 1 88.62 97 LEU B CA 1
ATOM 3899 C C . LEU B 1 97 ? -12.383 -21 -5.277 1 88.62 97 LEU B C 1
ATOM 3901 O O . LEU B 1 97 ? -11.414 -20.312 -5.609 1 88.62 97 LEU B O 1
ATOM 3905 N N . GLN B 1 98 ? -12.328 -22.203 -4.926 1 93.88 98 GLN B N 1
ATOM 3906 C CA . GLN B 1 98 ? -11.094 -22.969 -5.09 1 93.88 98 GLN B CA 1
ATOM 3907 C C . GLN B 1 98 ? -11.117 -23.781 -6.379 1 93.88 98 GLN B C 1
ATOM 3909 O O . GLN B 1 98 ? -12.047 -24.562 -6.609 1 93.88 98 GLN B O 1
ATOM 3914 N N . PHE B 1 99 ? -10.164 -23.625 -7.191 1 95.06 99 PHE B N 1
ATOM 3915 C CA . PHE B 1 99 ? -10.008 -24.453 -8.375 1 95.06 99 PHE B CA 1
ATOM 3916 C C . PHE B 1 99 ? -9.633 -25.891 -7.996 1 95.06 99 PHE B C 1
ATOM 3918 O O . PHE B 1 99 ? -8.688 -26.094 -7.23 1 95.06 99 PHE B O 1
ATOM 3925 N N . ILE B 1 100 ? -10.422 -26.828 -8.406 1 97.06 100 ILE B N 1
ATOM 3926 C CA . ILE B 1 100 ? -10.086 -28.219 -8.133 1 97.06 100 ILE B CA 1
ATOM 3927 C C . ILE B 1 100 ? -8.984 -28.672 -9.086 1 97.06 100 ILE B C 1
ATOM 3929 O O . ILE B 1 100 ? -9.219 -28.828 -10.289 1 97.06 100 ILE B O 1
ATOM 3933 N N . VAL B 1 101 ? -7.84 -29 -8.562 1 97.62 101 VAL B N 1
ATOM 3934 C CA . VAL B 1 101 ? -6.609 -29.172 -9.328 1 97.62 101 VAL B CA 1
ATOM 3935 C C . VAL B 1 101 ? -6.531 -30.594 -9.883 1 97.62 101 VAL B C 1
ATOM 3937 O O . VAL B 1 101 ? -6.609 -31.562 -9.133 1 97.62 101 VAL B O 1
ATOM 3940 N N . PRO B 1 102 ? -6.43 -30.688 -11.188 1 97.75 102 PRO B N 1
ATOM 3941 C CA . PRO B 1 102 ? -6.18 -32.031 -11.758 1 97.75 102 PRO B CA 1
ATOM 3942 C C . PRO B 1 102 ? -4.777 -32.531 -11.453 1 97.75 102 PRO B C 1
ATOM 3944 O O . PRO B 1 102 ? -3.869 -31.75 -11.18 1 97.75 102 PRO B O 1
ATOM 3947 N N . GLU B 1 103 ? -4.625 -33.812 -11.578 1 96.62 103 GLU B N 1
ATOM 3948 C CA . GLU B 1 103 ? -3.377 -34.469 -11.211 1 96.62 103 GLU B CA 1
ATOM 3949 C C . GLU B 1 103 ? -2.203 -33.906 -12.016 1 96.62 103 GLU B C 1
ATOM 3951 O O . GLU B 1 103 ? -1.126 -33.688 -11.461 1 96.62 103 GLU B O 1
ATOM 3956 N N . ILE B 1 104 ? -2.369 -33.594 -13.234 1 96.44 104 ILE B N 1
ATOM 3957 C CA . ILE B 1 104 ? -1.299 -33.219 -14.148 1 96.44 104 ILE B CA 1
ATOM 3958 C C . ILE B 1 104 ? -0.731 -31.859 -13.758 1 96.44 104 ILE B C 1
ATOM 3960 O O . ILE B 1 104 ? 0.389 -31.5 -14.141 1 96.44 104 ILE B O 1
ATOM 3964 N N . TRP B 1 105 ? -1.45 -31.062 -12.992 1 96.81 105 TRP B N 1
ATOM 3965 C CA . TRP B 1 105 ? -1 -29.703 -12.703 1 96.81 105 TRP B CA 1
ATOM 3966 C C . TRP B 1 105 ? -0.51 -29.594 -11.258 1 96.81 105 TRP B C 1
ATOM 3968 O O . TRP B 1 105 ? 0.02 -28.562 -10.859 1 96.81 105 TRP B O 1
ATOM 3978 N N . LYS B 1 106 ? -0.63 -30.625 -10.445 1 96.62 106 LYS B N 1
ATOM 3979 C CA . LYS B 1 106 ? -0.311 -30.578 -9.016 1 96.62 106 LYS B CA 1
ATOM 3980 C C . LYS B 1 106 ? 1.158 -30.234 -8.797 1 96.62 106 LYS B C 1
ATOM 3982 O O . LYS B 1 106 ? 1.481 -29.359 -7.977 1 96.62 106 LYS B O 1
ATOM 3987 N N . GLU B 1 107 ? 1.99 -30.875 -9.523 1 95.56 107 GLU B N 1
ATOM 3988 C CA . GLU B 1 107 ? 3.42 -30.656 -9.32 1 95.56 107 GLU B CA 1
ATOM 3989 C C . GLU B 1 107 ? 3.807 -29.203 -9.586 1 95.56 107 GLU B C 1
ATOM 3991 O O . GLU B 1 107 ? 4.496 -28.578 -8.773 1 95.56 107 GLU B O 1
ATOM 3996 N N . ASN B 1 108 ? 3.389 -28.719 -10.703 1 94.12 108 ASN B N 1
ATOM 3997 C CA . ASN B 1 108 ? 3.713 -27.344 -11.055 1 94.12 108 ASN B CA 1
ATOM 3998 C C . ASN B 1 108 ? 3.117 -26.359 -10.055 1 94.12 108 ASN B C 1
ATOM 4000 O O . ASN B 1 108 ? 3.777 -25.391 -9.656 1 94.12 108 ASN B O 1
ATOM 4004 N N . ILE B 1 109 ? 1.932 -26.562 -9.672 1 95.44 109 ILE B N 1
ATOM 4005 C CA . ILE B 1 109 ? 1.258 -25.688 -8.719 1 95.44 109 ILE B CA 1
ATOM 4006 C C . ILE B 1 109 ? 1.98 -25.734 -7.371 1 95.44 109 ILE B C 1
ATOM 4008 O O . ILE B 1 109 ? 2.182 -24.703 -6.727 1 95.44 109 ILE B O 1
ATOM 4012 N N . MET B 1 110 ? 2.439 -26.953 -6.961 1 95.75 110 MET B N 1
ATOM 4013 C CA . MET B 1 110 ? 3.182 -27.094 -5.711 1 95.75 110 MET B CA 1
ATOM 4014 C C . MET B 1 110 ? 4.484 -26.297 -5.758 1 95.75 110 MET B C 1
ATOM 4016 O O . MET B 1 110 ? 4.848 -25.641 -4.781 1 95.75 110 MET B O 1
ATOM 4020 N N . LYS B 1 111 ? 5.109 -26.344 -6.852 1 94.06 111 LYS B N 1
ATOM 4021 C CA . LYS B 1 111 ? 6.344 -25.594 -7.035 1 94.06 111 LYS B CA 1
ATOM 4022 C C . LYS B 1 111 ? 6.09 -24.094 -6.895 1 94.06 111 LYS B C 1
ATOM 4024 O O . LYS B 1 111 ? 6.844 -23.391 -6.219 1 94.06 111 LYS B O 1
ATOM 4029 N N . MET B 1 112 ? 5.039 -23.625 -7.457 1 93.31 112 MET B N 1
ATOM 4030 C CA . MET B 1 112 ? 4.703 -22.203 -7.449 1 93.31 112 MET B CA 1
ATOM 4031 C C . MET B 1 112 ? 4.25 -21.766 -6.062 1 93.31 112 MET B C 1
ATOM 4033 O O . MET B 1 112 ? 4.355 -20.578 -5.719 1 93.31 112 MET B O 1
ATOM 4037 N N . LEU B 1 113 ? 3.783 -22.688 -5.305 1 94.62 113 LEU B N 1
ATOM 4038 C CA . LEU B 1 113 ? 3.26 -22.359 -3.982 1 94.62 113 LEU B CA 1
ATOM 4039 C C . LEU B 1 113 ? 4.355 -22.438 -2.926 1 94.62 113 LEU B C 1
ATOM 4041 O O . LEU B 1 113 ? 4.215 -21.891 -1.833 1 94.62 113 LEU B O 1
ATOM 4045 N N . HIS B 1 114 ? 5.473 -23.125 -3.24 1 94 114 HIS B N 1
ATOM 4046 C CA . HIS B 1 114 ? 6.469 -23.375 -2.201 1 94 114 HIS B CA 1
ATOM 4047 C C . HIS B 1 114 ? 7.871 -23.047 -2.691 1 94 114 HIS B C 1
ATOM 4049 O O . HIS B 1 114 ? 8.617 -22.328 -2.014 1 94 114 HIS B O 1
ATOM 4055 N N . ASP B 1 115 ? 8.234 -23.453 -3.826 1 90.12 115 ASP B N 1
ATOM 4056 C CA . ASP B 1 115 ? 9.633 -23.5 -4.246 1 90.12 115 ASP B CA 1
ATOM 4057 C C . ASP B 1 115 ? 10.055 -22.172 -4.883 1 90.12 115 ASP B C 1
ATOM 4059 O O . ASP B 1 115 ? 11.211 -21.75 -4.746 1 90.12 115 ASP B O 1
ATOM 4063 N N . ASP B 1 116 ? 9.18 -21.562 -5.59 1 87.81 116 ASP B N 1
ATOM 4064 C CA . ASP B 1 116 ? 9.523 -20.359 -6.344 1 87.81 116 ASP B CA 1
ATOM 4065 C C . ASP B 1 116 ? 9.953 -19.234 -5.41 1 87.81 116 ASP B C 1
ATOM 4067 O O . ASP B 1 116 ? 9.555 -19.203 -4.246 1 87.81 116 ASP B O 1
ATOM 4071 N N . ILE B 1 117 ? 10.68 -18.328 -5.887 1 82.81 117 ILE B N 1
ATOM 4072 C CA . ILE B 1 117 ? 11.297 -17.266 -5.094 1 82.81 117 ILE B CA 1
ATOM 4073 C C . ILE B 1 117 ? 10.219 -16.344 -4.535 1 82.81 117 ILE B C 1
ATOM 4075 O O . ILE B 1 117 ? 10.359 -15.812 -3.428 1 82.81 117 ILE B O 1
ATOM 4079 N N . GLN B 1 118 ? 9.125 -16.234 -5.242 1 85.69 118 GLN B N 1
ATOM 4080 C CA . GLN B 1 118 ? 8.062 -15.32 -4.855 1 85.69 118 GLN B CA 1
ATOM 4081 C C . GLN B 1 118 ? 7.348 -15.805 -3.598 1 85.69 118 GLN B C 1
ATOM 4083 O O . GLN B 1 118 ? 6.605 -15.047 -2.971 1 85.69 118 GLN B O 1
ATOM 4088 N N . VAL B 1 119 ? 7.625 -17.078 -3.285 1 89.38 119 VAL B N 1
ATOM 4089 C CA . VAL B 1 119 ? 6.812 -17.625 -2.203 1 89.38 119 VAL B CA 1
ATOM 4090 C C . VAL B 1 119 ? 7.715 -18.125 -1.076 1 89.38 119 VAL B C 1
ATOM 4092 O O . VAL B 1 119 ? 7.227 -18.562 -0.034 1 89.38 119 VAL B O 1
ATOM 4095 N N . GLY B 1 120 ? 8.992 -18.141 -1.13 1 86.56 120 GLY B N 1
ATOM 4096 C CA . GLY B 1 120 ? 9.969 -18.016 -0.061 1 86.56 120 GLY B CA 1
ATOM 4097 C C . GLY B 1 120 ? 10.25 -19.328 0.646 1 86.56 120 GLY B C 1
ATOM 4098 O O . GLY B 1 120 ? 10.844 -19.344 1.724 1 86.56 120 GLY B O 1
ATOM 4099 N N . HIS B 1 121 ? 9.727 -20.5 0.24 1 88.62 121 HIS B N 1
ATOM 4100 C CA . HIS B 1 121 ? 9.93 -21.781 0.893 1 88.62 121 HIS B CA 1
ATOM 4101 C C . HIS B 1 121 ? 9.445 -21.75 2.336 1 88.62 121 HIS B C 1
ATOM 4103 O O . HIS B 1 121 ? 10.141 -22.203 3.244 1 88.62 121 HIS B O 1
ATOM 4109 N N . PHE B 1 122 ? 8.32 -21.234 2.539 1 88.81 122 PHE B N 1
ATOM 4110 C CA . PHE B 1 122 ? 7.789 -21.125 3.893 1 88.81 122 PHE B CA 1
ATOM 4111 C C . PHE B 1 122 ? 7.273 -22.469 4.379 1 88.81 122 PHE B C 1
ATOM 4113 O O . PHE B 1 122 ? 7.195 -23.438 3.607 1 88.81 122 PHE B O 1
ATOM 4120 N N . GLY B 1 123 ? 6.934 -22.578 5.637 1 88.94 123 GLY B N 1
ATOM 4121 C CA . GLY B 1 123 ? 6.578 -23.828 6.285 1 88.94 123 GLY B CA 1
ATOM 4122 C C . GLY B 1 123 ? 5.234 -24.375 5.84 1 88.94 123 GLY B C 1
ATOM 4123 O O . GLY B 1 123 ? 4.586 -23.797 4.961 1 88.94 123 GLY B O 1
ATOM 4124 N N . ILE B 1 124 ? 4.918 -25.5 6.43 1 93.44 124 ILE B N 1
ATOM 4125 C CA . ILE B 1 124 ? 3.75 -26.297 6.039 1 93.44 124 ILE B CA 1
ATOM 4126 C C . ILE B 1 124 ? 2.486 -25.453 6.203 1 93.44 124 ILE B C 1
ATOM 4128 O O . ILE B 1 124 ? 1.681 -25.344 5.277 1 93.44 124 ILE B O 1
ATOM 4132 N N . HIS B 1 125 ? 2.32 -24.812 7.27 1 92.12 125 HIS B N 1
ATOM 4133 C CA . HIS B 1 125 ? 1.102 -24.078 7.559 1 92.12 125 HIS B CA 1
ATOM 4134 C C . HIS B 1 125 ? 0.89 -22.953 6.543 1 92.12 125 HIS B C 1
ATOM 4136 O O . HIS B 1 125 ? -0.209 -22.797 6.008 1 92.12 125 HIS B O 1
ATOM 4142 N N . LYS B 1 126 ? 1.888 -22.172 6.309 1 92.62 126 LYS B N 1
ATOM 4143 C CA . LYS B 1 126 ? 1.777 -21.062 5.379 1 92.62 126 LYS B CA 1
ATOM 4144 C C . LYS B 1 126 ? 1.516 -21.547 3.955 1 92.62 126 LYS B C 1
ATOM 4146 O O . LYS B 1 126 ? 0.743 -20.938 3.215 1 92.62 126 LYS B O 1
ATOM 4151 N N . THR B 1 127 ? 2.174 -22.625 3.586 1 95 127 THR B N 1
ATOM 4152 C CA . THR B 1 127 ? 1.983 -23.172 2.248 1 95 127 THR B CA 1
ATOM 4153 C C . THR B 1 127 ? 0.57 -23.719 2.084 1 95 127 THR B C 1
ATOM 4155 O O . THR B 1 127 ? -0.068 -23.516 1.051 1 95 127 THR B O 1
ATOM 4158 N N . VAL B 1 128 ? 0.111 -24.375 3.131 1 94.94 128 VAL B N 1
ATOM 4159 C CA . VAL B 1 128 ? -1.248 -24.906 3.102 1 94.94 128 VAL B CA 1
ATOM 4160 C C . VAL B 1 128 ? -2.25 -23.75 3.004 1 94.94 128 VAL B C 1
ATOM 4162 O O . VAL B 1 128 ? -3.189 -23.812 2.205 1 94.94 128 VAL B O 1
ATOM 4165 N N . ALA B 1 129 ? -2.055 -22.766 3.773 1 91.94 129 ALA B N 1
ATOM 4166 C CA . ALA B 1 129 ? -2.949 -21.609 3.744 1 91.94 129 ALA B CA 1
ATOM 4167 C C . ALA B 1 129 ? -2.969 -20.969 2.359 1 91.94 129 ALA B C 1
ATOM 4169 O O . ALA B 1 129 ? -4.035 -20.609 1.848 1 91.94 129 ALA B O 1
ATOM 4170 N N . ARG B 1 130 ? -1.821 -20.812 1.808 1 92.88 130 ARG B N 1
ATOM 4171 C CA . ARG B 1 130 ? -1.709 -20.234 0.469 1 92.88 130 ARG B CA 1
ATOM 4172 C C . ARG B 1 130 ? -2.463 -21.094 -0.552 1 92.88 130 ARG B C 1
ATOM 4174 O O . ARG B 1 130 ? -3.152 -20.547 -1.422 1 92.88 130 ARG B O 1
ATOM 4181 N N . ALA B 1 131 ? -2.346 -22.344 -0.463 1 94.25 131 ALA B N 1
ATOM 4182 C CA . ALA B 1 131 ? -3.025 -23.266 -1.371 1 94.25 131 ALA B CA 1
ATOM 4183 C C . ALA B 1 131 ? -4.539 -23.203 -1.181 1 94.25 131 ALA B C 1
ATOM 4185 O O . ALA B 1 131 ? -5.289 -23.125 -2.154 1 94.25 131 ALA B O 1
ATOM 4186 N N . GLN B 1 132 ? -4.93 -23.172 0.012 1 91.88 132 GLN B N 1
ATOM 4187 C CA . GLN B 1 132 ? -6.352 -23.281 0.331 1 91.88 132 GLN B CA 1
ATOM 4188 C C . GLN B 1 132 ? -7.105 -22.031 -0.128 1 91.88 132 GLN B C 1
ATOM 4190 O O . GLN B 1 132 ? -8.297 -22.109 -0.439 1 91.88 132 GLN B O 1
ATOM 4195 N N . ASN B 1 133 ? -6.441 -21 -0.248 1 88.38 133 ASN B N 1
ATOM 4196 C CA . ASN B 1 133 ? -7.074 -19.781 -0.725 1 88.38 133 ASN B CA 1
ATOM 4197 C C . ASN B 1 133 ? -7.301 -19.812 -2.232 1 88.38 133 ASN B C 1
ATOM 4199 O O . ASN B 1 133 ? -8.016 -18.969 -2.777 1 88.38 133 ASN B O 1
ATOM 4203 N N . ARG B 1 134 ? -6.816 -20.859 -2.855 1 92 134 ARG B N 1
ATOM 4204 C CA . ARG B 1 134 ? -6.801 -20.844 -4.312 1 92 134 ARG B CA 1
ATOM 4205 C C . ARG B 1 134 ? -7.297 -22.172 -4.887 1 92 134 ARG B C 1
ATOM 4207 O O . ARG B 1 134 ? -8.008 -22.188 -5.895 1 92 134 ARG B O 1
ATOM 4214 N N . PHE B 1 135 ? -6.875 -23.203 -4.195 1 95.75 135 PHE B N 1
ATOM 4215 C CA . PHE B 1 135 ? -6.969 -24.531 -4.809 1 95.75 135 PHE B CA 1
ATOM 4216 C C . PHE B 1 135 ? -7.57 -25.531 -3.836 1 95.75 135 PHE B C 1
ATOM 4218 O O . PHE B 1 135 ? -7.617 -25.281 -2.629 1 95.75 135 PHE B O 1
ATOM 4225 N N . TYR B 1 136 ? -8.008 -26.594 -4.438 1 96.12 136 TYR B N 1
ATOM 4226 C CA . TYR B 1 136 ? -8.414 -27.75 -3.664 1 96.12 136 TYR B CA 1
ATOM 4227 C C . TYR B 1 136 ? -8.156 -29.047 -4.441 1 96.12 136 TYR B C 1
ATOM 4229 O O . TYR B 1 136 ? -8.32 -29.078 -5.664 1 96.12 136 TYR B O 1
ATOM 4237 N N . TRP B 1 137 ? -7.738 -29.984 -3.807 1 97.06 137 TRP B N 1
ATOM 4238 C CA . TRP B 1 137 ? -7.781 -31.375 -4.238 1 97.06 137 TRP B CA 1
ATOM 4239 C C . TRP B 1 137 ? -7.82 -32.312 -3.035 1 97.06 137 TRP B C 1
ATOM 4241 O O . TRP B 1 137 ? -7.438 -31.938 -1.928 1 97.06 137 TRP B O 1
ATOM 4251 N N . VAL B 1 138 ? -8.383 -33.469 -3.248 1 95.31 138 VAL B N 1
ATOM 4252 C CA . VAL B 1 138 ? -8.508 -34.438 -2.154 1 95.31 138 VAL B CA 1
ATOM 4253 C C . VAL B 1 138 ? -7.125 -34.75 -1.585 1 95.31 138 VAL B C 1
ATOM 4255 O O . VAL B 1 138 ? -6.18 -35 -2.336 1 95.31 138 VAL B O 1
ATOM 4258 N N . ASN B 1 139 ? -6.941 -34.594 -0.285 1 95.12 139 ASN B N 1
ATOM 4259 C CA . ASN B 1 139 ? -5.727 -34.906 0.472 1 95.12 139 ASN B CA 1
ATOM 4260 C C . ASN B 1 139 ? -4.648 -33.844 0.23 1 95.12 139 ASN B C 1
ATOM 4262 O O . ASN B 1 139 ? -3.457 -34.125 0.345 1 95.12 139 ASN B O 1
ATOM 4266 N N . HIS B 1 140 ? -5.062 -32.656 -0.189 1 96.31 140 HIS B N 1
ATOM 4267 C CA . HIS B 1 140 ? -4.102 -31.594 -0.512 1 96.31 140 HIS B CA 1
ATOM 4268 C C . HIS B 1 140 ? -3.213 -31.281 0.686 1 96.31 140 HIS B C 1
ATOM 4270 O O . HIS B 1 140 ? -2.01 -31.062 0.53 1 96.31 140 HIS B O 1
ATOM 4276 N N . LYS B 1 141 ? -3.723 -31.297 1.938 1 96.5 141 LYS B N 1
ATOM 4277 C CA . LYS B 1 141 ? -2.932 -30.969 3.121 1 96.5 141 LYS B CA 1
ATOM 4278 C C . LYS B 1 141 ? -1.782 -31.953 3.303 1 96.5 141 LYS B C 1
ATOM 4280 O O . LYS B 1 141 ? -0.64 -31.547 3.531 1 96.5 141 LYS B O 1
ATOM 4285 N N . ASP B 1 142 ? -2.105 -33.188 3.186 1 96.69 142 ASP B N 1
ATOM 4286 C CA . ASP B 1 142 ? -1.099 -34.25 3.338 1 96.69 142 ASP B CA 1
ATOM 4287 C C . ASP B 1 142 ? -0.038 -34.125 2.242 1 96.69 142 ASP B C 1
ATOM 4289 O O . ASP B 1 142 ? 1.155 -34.281 2.514 1 96.69 142 ASP B O 1
ATOM 4293 N N . GLU B 1 143 ? -0.47 -33.969 1.083 1 97 143 GLU B N 1
ATOM 4294 C CA . GLU B 1 143 ? 0.458 -33.906 -0.041 1 97 143 GLU B CA 1
ATOM 4295 C C . GLU B 1 143 ? 1.36 -32.688 0.059 1 97 143 GLU B C 1
ATOM 4297 O O . GLU B 1 143 ? 2.549 -32.75 -0.262 1 97 143 GLU B O 1
ATOM 4302 N N . ILE B 1 144 ? 0.786 -31.547 0.483 1 97.5 144 ILE B N 1
ATOM 4303 C CA . ILE B 1 144 ? 1.579 -30.344 0.687 1 97.5 144 ILE B CA 1
ATOM 4304 C C . ILE B 1 144 ? 2.602 -30.578 1.796 1 97.5 144 ILE B C 1
ATOM 4306 O O . ILE B 1 144 ? 3.77 -30.203 1.661 1 97.5 144 ILE B O 1
ATOM 4310 N N . THR B 1 145 ? 2.158 -31.172 2.861 1 97 145 THR B N 1
ATOM 4311 C CA . THR B 1 145 ? 3.047 -31.5 3.973 1 97 145 THR B CA 1
ATOM 4312 C C . THR B 1 145 ? 4.23 -32.344 3.494 1 97 145 THR B C 1
ATOM 4314 O O . THR B 1 145 ? 5.383 -32.031 3.803 1 97 145 THR B O 1
ATOM 4317 N N . LYS B 1 146 ? 3.947 -33.344 2.756 1 96.62 146 LYS B N 1
ATOM 4318 C CA . LYS B 1 146 ? 4.996 -34.188 2.227 1 96.62 146 LYS B CA 1
ATOM 4319 C C . LYS B 1 146 ? 5.941 -33.406 1.315 1 96.62 146 LYS B C 1
ATOM 4321 O O . LYS B 1 146 ? 7.16 -33.594 1.369 1 96.62 146 LYS B O 1
ATOM 4326 N N . TRP B 1 147 ? 5.402 -32.594 0.485 1 96.88 147 TRP B N 1
ATOM 4327 C CA . TRP B 1 147 ? 6.199 -31.781 -0.429 1 96.88 147 TRP B CA 1
ATOM 4328 C C . TRP B 1 147 ? 7.195 -30.922 0.338 1 96.88 147 TRP B C 1
ATOM 4330 O O . TRP B 1 147 ? 8.391 -30.906 0.025 1 96.88 147 TRP B O 1
ATOM 4340 N N . VAL B 1 148 ? 6.699 -30.203 1.343 1 95.44 148 VAL B N 1
ATOM 4341 C CA . VAL B 1 148 ? 7.516 -29.297 2.125 1 95.44 148 VAL B CA 1
ATOM 4342 C C . VAL B 1 148 ? 8.57 -30.062 2.91 1 95.44 148 VAL B C 1
ATOM 4344 O O . VAL B 1 148 ? 9.727 -29.656 2.992 1 95.44 148 VAL B O 1
ATOM 4347 N N . GLN B 1 149 ? 8.203 -31.172 3.461 1 94.5 149 GLN B N 1
ATOM 4348 C CA . GLN B 1 149 ? 9.109 -32 4.254 1 94.5 149 GLN B CA 1
ATOM 4349 C C . GLN B 1 149 ? 10.234 -32.562 3.391 1 94.5 149 GLN B C 1
ATOM 4351 O O . GLN B 1 149 ? 11.336 -32.812 3.883 1 94.5 149 GLN B O 1
ATOM 4356 N N . ASN B 1 150 ? 9.961 -32.719 2.172 1 94.19 150 ASN B N 1
ATOM 4357 C CA . ASN B 1 150 ? 10.938 -33.344 1.282 1 94.19 150 ASN B CA 1
ATOM 4358 C C . ASN B 1 150 ? 11.695 -32.281 0.469 1 94.19 150 ASN B C 1
ATOM 4360 O O . ASN B 1 150 ? 12.469 -32.625 -0.427 1 94.19 150 ASN B O 1
ATOM 4364 N N . CYS B 1 151 ? 11.406 -31.094 0.726 1 92.62 151 CYS B N 1
ATOM 4365 C CA . CYS B 1 151 ? 12.07 -30.031 -0.023 1 92.62 151 CYS B CA 1
ATOM 4366 C C . CYS B 1 151 ? 13.562 -30.016 0.278 1 92.62 151 CYS B C 1
ATOM 4368 O O . CYS B 1 151 ? 13.969 -29.844 1.43 1 92.62 151 CYS B O 1
ATOM 4370 N N . ILE B 1 152 ? 14.375 -30.078 -0.681 1 89.12 152 ILE B N 1
ATOM 4371 C CA . ILE B 1 152 ? 15.828 -30.156 -0.543 1 89.12 152 ILE B CA 1
ATOM 4372 C C . ILE B 1 152 ? 16.375 -28.828 -0.013 1 89.12 152 ILE B C 1
ATOM 4374 O O . ILE B 1 152 ? 17.25 -28.812 0.856 1 89.12 152 ILE B O 1
ATOM 4378 N N . VAL B 1 153 ? 15.898 -27.812 -0.529 1 87.12 153 VAL B N 1
ATOM 4379 C CA . VAL B 1 153 ? 16.359 -26.484 -0.143 1 87.12 153 VAL B CA 1
ATOM 4380 C C . VAL B 1 153 ? 16.078 -26.25 1.339 1 87.12 153 VAL B C 1
ATOM 4382 O O . VAL B 1 153 ? 16.969 -25.812 2.084 1 87.12 153 VAL B O 1
ATOM 4385 N N . CYS B 1 154 ? 14.867 -26.516 1.718 1 86.62 154 CYS B N 1
ATOM 4386 C CA . CYS B 1 154 ? 14.477 -26.312 3.109 1 86.62 154 CYS B CA 1
ATOM 4387 C C . CYS B 1 154 ? 15.266 -27.234 4.039 1 86.62 154 CYS B C 1
ATOM 4389 O O . CYS B 1 154 ? 15.672 -26.812 5.129 1 86.62 154 CYS B O 1
ATOM 4391 N N . ASN B 1 155 ? 15.469 -28.438 3.697 1 85.81 155 ASN B N 1
ATOM 4392 C CA . ASN B 1 155 ? 16.156 -29.406 4.527 1 85.81 155 ASN B CA 1
ATOM 4393 C C . ASN B 1 155 ? 17.656 -29.109 4.625 1 85.81 155 ASN B C 1
ATOM 4395 O O . ASN B 1 155 ? 18.297 -29.453 5.613 1 85.81 155 ASN B O 1
ATOM 4399 N N . SER B 1 156 ? 18.172 -28.516 3.646 1 81.38 156 SER B N 1
ATOM 4400 C CA . SER B 1 156 ? 19.594 -28.188 3.648 1 81.38 156 SER B CA 1
ATOM 4401 C C . SER B 1 156 ? 19.875 -27.031 4.602 1 81.38 156 SER B C 1
ATOM 4403 O O . SER B 1 156 ? 21.031 -26.828 5.004 1 81.38 156 SER B O 1
ATOM 4405 N N . ARG B 1 157 ? 18.969 -26.328 4.949 1 74.75 157 ARG B N 1
ATOM 4406 C CA . ARG B 1 157 ? 19.188 -25.141 5.766 1 74.75 157 ARG B CA 1
ATOM 4407 C C . ARG B 1 157 ? 18.547 -25.297 7.145 1 74.75 157 ARG B C 1
ATOM 4409 O O . ARG B 1 157 ? 18.438 -24.328 7.895 1 74.75 157 ARG B O 1
ATOM 4416 N N . LYS B 1 158 ? 17.922 -26.438 7.34 1 64.31 158 LYS B N 1
ATOM 4417 C CA . LYS B 1 158 ? 17.25 -26.656 8.617 1 64.31 158 LYS B CA 1
ATOM 4418 C C . LYS B 1 158 ? 18.219 -26.5 9.789 1 64.31 158 LYS B C 1
ATOM 4420 O O . LYS B 1 158 ? 19.281 -27.141 9.812 1 64.31 158 LYS B O 1
ATOM 4425 N N . GLN B 1 159 ? 18.109 -25.312 10.359 1 58.25 159 GLN B N 1
ATOM 4426 C CA . GLN B 1 159 ? 18.828 -25.125 11.617 1 58.25 159 GLN B CA 1
ATOM 4427 C C . GLN B 1 159 ? 18.016 -25.672 12.789 1 58.25 159 GLN B C 1
ATOM 4429 O O . GLN B 1 159 ? 16.781 -25.672 12.758 1 58.25 159 GLN B O 1
ATOM 4434 N N . PRO B 1 160 ? 18.672 -26.344 13.664 1 52.97 160 PRO B N 1
ATOM 4435 C CA . PRO B 1 160 ? 17.984 -26.828 14.867 1 52.97 160 PRO B CA 1
ATOM 4436 C C . PRO B 1 160 ? 17.078 -25.781 15.492 1 52.97 160 PRO B C 1
ATOM 4438 O O . PRO B 1 160 ? 17.375 -24.578 15.438 1 52.97 160 PRO B O 1
ATOM 4441 N N . PRO B 1 161 ? 15.688 -26.25 15.578 1 49.09 161 PRO B N 1
ATOM 4442 C CA . PRO B 1 161 ? 14.758 -25.297 16.172 1 49.09 161 PRO B CA 1
ATOM 4443 C C . PRO B 1 161 ? 15.344 -24.578 17.391 1 49.09 161 PRO B C 1
ATOM 4445 O O . PRO B 1 161 ? 15.984 -25.203 18.234 1 49.09 161 PRO B O 1
ATOM 4448 N N . ARG B 1 162 ? 15.68 -23.547 17.406 1 48.03 162 ARG B N 1
ATOM 4449 C CA . ARG B 1 162 ? 16 -22.875 18.672 1 48.03 162 ARG B CA 1
ATOM 4450 C C . ARG B 1 162 ? 14.766 -22.766 19.562 1 48.03 162 ARG B C 1
ATOM 4452 O O . ARG B 1 162 ? 13.641 -22.703 19.062 1 48.03 162 ARG B O 1
ATOM 4459 N N . LYS B 1 163 ? 14.906 -23.031 20.922 1 41.34 163 LYS B N 1
ATOM 4460 C CA . LYS B 1 163 ? 13.891 -22.953 21.984 1 41.34 163 LYS B CA 1
ATOM 4461 C C . LYS B 1 163 ? 12.969 -21.766 21.75 1 41.34 163 LYS B C 1
ATOM 4463 O O . LYS B 1 163 ? 13.422 -20.672 21.422 1 41.34 163 LYS B O 1
ATOM 4468 N N . ALA B 1 164 ? 11.688 -22.109 21.5 1 41.59 164 ALA B N 1
ATOM 4469 C CA . ALA B 1 164 ? 10.625 -21.109 21.422 1 41.59 164 ALA B CA 1
ATOM 4470 C C . ALA B 1 164 ? 10.852 -19.984 22.422 1 41.59 164 ALA B C 1
ATOM 4472 O O . ALA B 1 164 ? 10.844 -20.219 23.641 1 41.59 164 ALA B O 1
ATOM 4473 N N . LYS B 1 165 ? 11.641 -19.094 22.312 1 42.41 165 LYS B N 1
ATOM 4474 C CA . LYS B 1 165 ? 11.703 -18.062 23.344 1 42.41 165 LYS B CA 1
ATOM 4475 C C . LYS B 1 165 ? 10.312 -17.5 23.641 1 42.41 165 LYS B C 1
ATOM 4477 O O . LYS B 1 165 ? 9.344 -17.828 22.953 1 42.41 165 LYS B O 1
ATOM 4482 N N . SER B 1 166 ? 10.195 -16.359 24.453 1 39.38 166 SER B N 1
ATOM 4483 C CA . SER B 1 166 ? 9.094 -15.695 25.125 1 39.38 166 SER B CA 1
ATOM 4484 C C . SER B 1 166 ? 7.984 -15.32 24.156 1 39.38 166 SER B C 1
ATOM 4486 O O . SER B 1 166 ? 8.258 -15.047 22.984 1 39.38 166 SER B O 1
ATOM 4488 N N . LYS B 1 167 ? 6.848 -15.805 24.484 1 42.06 167 LYS B N 1
ATOM 4489 C CA . LYS B 1 167 ? 5.594 -15.383 23.859 1 4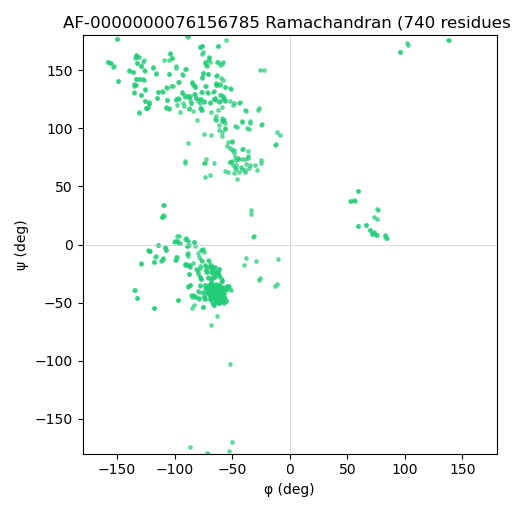2.06 167 LYS B CA 1
ATOM 4490 C C . LYS B 1 167 ? 5.695 -13.953 23.344 1 42.06 167 LYS B C 1
ATOM 4492 O O . LYS B 1 167 ? 6.195 -13.07 24.031 1 42.06 167 LYS B O 1
ATOM 4497 N N . MET B 1 168 ? 5.586 -13.852 22.047 1 49 168 MET B N 1
ATOM 4498 C CA . MET B 1 168 ? 5.543 -12.539 21.406 1 49 168 MET B CA 1
ATOM 4499 C C . MET B 1 168 ? 4.59 -11.602 22.141 1 49 168 MET B C 1
ATOM 4501 O O . MET B 1 168 ? 3.438 -11.953 22.391 1 49 168 MET B O 1
ATOM 4505 N N . LYS B 1 169 ? 5.047 -10.734 22.922 1 43.53 169 LYS B N 1
ATOM 4506 C CA . LYS B 1 169 ? 4.141 -9.758 23.516 1 43.53 169 LYS B CA 1
ATOM 4507 C C . LYS B 1 169 ? 3.43 -8.945 22.422 1 43.53 169 LYS B C 1
ATOM 4509 O O . LYS B 1 169 ? 4.062 -8.461 21.484 1 43.53 169 LYS B O 1
ATOM 4514 N N . GLN B 1 170 ? 2.156 -9.281 22.266 1 48.19 170 GLN B N 1
ATOM 4515 C CA . GLN B 1 170 ? 1.3 -8.492 21.391 1 48.19 170 GLN B CA 1
ATOM 4516 C C . GLN B 1 170 ? 1.285 -7.027 21.812 1 48.19 170 GLN B C 1
ATOM 4518 O O . GLN B 1 170 ? 1.103 -6.715 22.984 1 48.19 170 GLN B O 1
ATOM 4523 N N . TYR B 1 171 ? 1.999 -6.105 21.078 1 50.88 171 TYR B N 1
ATOM 4524 C CA . TYR B 1 171 ? 1.844 -4.68 21.344 1 50.88 171 TYR B CA 1
ATOM 4525 C C . TYR B 1 171 ? 0.478 -4.188 20.875 1 50.88 171 TYR B C 1
ATOM 4527 O O . TYR B 1 171 ? -0.029 -4.629 19.844 1 50.88 171 TYR B O 1
ATOM 4535 N N . ASN B 1 172 ? -0.161 -3.512 21.734 1 53.44 172 ASN B N 1
ATOM 4536 C CA . ASN B 1 172 ? -1.478 -2.967 21.406 1 53.44 172 ASN B CA 1
ATOM 4537 C C . ASN B 1 172 ? -1.381 -1.785 20.453 1 53.44 172 ASN B C 1
ATOM 4539 O O . ASN B 1 172 ? -1.03 -0.676 20.859 1 53.44 172 ASN B O 1
ATOM 4543 N N . VAL B 1 173 ? -1.019 -2.014 19.203 1 63.06 173 VAL B N 1
ATOM 4544 C CA . VAL B 1 173 ? -1.101 -1.022 18.141 1 63.06 173 VAL B CA 1
ATOM 4545 C C . VAL B 1 173 ? -2.432 -1.164 17.406 1 63.06 173 VAL B C 1
ATOM 4547 O O . VAL B 1 173 ? -2.844 -2.275 17.062 1 63.06 173 VAL B O 1
ATOM 4550 N N . GLY B 1 174 ? -3.039 0.048 17.281 1 69.31 174 GLY B N 1
ATOM 4551 C CA . GLY B 1 174 ? -4.43 -0.023 16.875 1 69.31 174 GLY B CA 1
ATOM 4552 C C . GLY B 1 174 ? -4.625 0.22 15.391 1 69.31 174 GLY B C 1
ATOM 4553 O O . GLY B 1 174 ? -5.719 0.02 14.859 1 69.31 174 GLY B O 1
ATOM 4554 N N . ALA B 1 175 ? -3.57 0.693 14.648 1 83.12 175 ALA B N 1
ATOM 4555 C CA . ALA B 1 175 ? -3.807 1.041 13.25 1 83.12 175 ALA B CA 1
ATOM 4556 C C . ALA B 1 175 ? -2.516 0.965 12.438 1 83.12 175 ALA B C 1
ATOM 4558 O O . ALA B 1 175 ? -1.419 1.053 13 1 83.12 175 ALA B O 1
ATOM 4559 N N . PRO B 1 176 ? -2.672 0.763 11.102 1 90.31 176 PRO B N 1
ATOM 4560 C CA . PRO B 1 176 ? -1.479 0.812 10.258 1 90.31 176 PRO B CA 1
ATOM 4561 C C . PRO B 1 176 ? -0.709 2.123 10.398 1 90.31 176 PRO B C 1
ATOM 4563 O O . PRO B 1 176 ? -1.316 3.193 10.477 1 90.31 176 PRO B O 1
ATOM 4566 N N . MET B 1 177 ? 0.615 2.061 10.5 1 90.94 177 MET B N 1
ATOM 4567 C CA . MET B 1 177 ? 1.537 3.193 10.477 1 90.94 177 MET B CA 1
ATOM 4568 C C . MET B 1 177 ? 1.47 3.977 11.781 1 90.94 177 MET B C 1
ATOM 4570 O O . MET B 1 177 ? 1.952 5.109 11.859 1 90.94 177 MET B O 1
ATOM 4574 N N . GLU B 1 178 ? 0.807 3.436 12.734 1 86.44 178 GLU B N 1
ATOM 4575 C CA . GLU B 1 178 ? 0.843 4.062 14.047 1 86.44 178 GLU B CA 1
ATOM 4576 C C . GLU B 1 178 ? 2.221 3.92 14.688 1 86.44 178 GLU B C 1
ATOM 4578 O O . GLU B 1 178 ? 2.789 4.898 15.18 1 86.44 178 GLU B O 1
ATOM 4583 N N . ARG B 1 179 ? 2.721 2.729 14.625 1 86.25 179 ARG B N 1
ATOM 4584 C CA . ARG B 1 179 ? 4.043 2.432 15.164 1 86.25 179 ARG B CA 1
ATOM 4585 C C . ARG B 1 179 ? 4.848 1.567 14.195 1 86.25 179 ARG B C 1
ATOM 4587 O O . ARG B 1 179 ? 4.355 0.551 13.703 1 86.25 179 ARG B O 1
ATOM 4594 N N . VAL B 1 180 ? 6.062 2.035 13.984 1 89.88 180 VAL B N 1
ATOM 4595 C CA . VAL B 1 180 ? 6.93 1.309 13.062 1 89.88 180 VAL B CA 1
ATOM 4596 C C . VAL B 1 180 ? 8.258 0.997 13.734 1 89.88 180 VAL B C 1
ATOM 4598 O O . VAL B 1 180 ? 8.781 1.809 14.5 1 89.88 180 VAL B O 1
ATOM 4601 N N . ALA B 1 181 ? 8.797 -0.202 13.445 1 86.81 181 ALA B N 1
ATOM 4602 C CA . ALA B 1 181 ? 10.109 -0.615 13.938 1 86.81 181 ALA B CA 1
ATOM 4603 C C . ALA B 1 181 ? 11.164 -0.518 12.844 1 86.81 181 ALA B C 1
ATOM 4605 O O . ALA B 1 181 ? 10.906 -0.873 11.688 1 86.81 181 ALA B O 1
ATOM 4606 N N . LEU B 1 182 ? 12.305 0.008 13.258 1 88.88 182 LEU B N 1
ATOM 4607 C CA . LEU B 1 182 ? 13.453 0.085 12.359 1 88.88 182 LEU B CA 1
ATOM 4608 C C . LEU B 1 182 ? 14.555 -0.871 12.805 1 88.88 182 LEU B C 1
ATOM 4610 O O . LEU B 1 182 ? 14.898 -0.925 13.992 1 88.88 182 LEU B O 1
ATOM 4614 N N . ASP B 1 183 ? 15.055 -1.614 11.852 1 84.5 183 ASP B N 1
ATOM 4615 C CA . ASP B 1 183 ? 16.188 -2.516 12.078 1 84.5 183 ASP B CA 1
ATOM 4616 C C . ASP B 1 183 ? 17.156 -2.482 10.906 1 84.5 183 ASP B C 1
ATOM 4618 O O . ASP B 1 183 ? 16.766 -2.201 9.773 1 84.5 183 ASP B O 1
ATOM 4622 N N . ILE B 1 184 ? 18.391 -2.727 11.25 1 88.62 184 ILE B N 1
ATOM 4623 C CA . ILE B 1 184 ? 19.406 -2.754 10.211 1 88.62 184 ILE B CA 1
ATOM 4624 C C . ILE B 1 184 ? 20.109 -4.109 10.219 1 88.62 184 ILE B C 1
ATOM 4626 O O . ILE B 1 184 ? 20.641 -4.531 11.242 1 88.62 184 ILE B O 1
ATOM 4630 N N . ILE B 1 185 ? 20.047 -4.742 9.109 1 86.19 185 ILE B N 1
ATOM 4631 C CA . ILE B 1 185 ? 20.766 -6.004 8.93 1 86.19 185 ILE B CA 1
ATOM 4632 C C . ILE B 1 185 ? 22.109 -5.742 8.25 1 86.19 185 ILE B C 1
ATOM 4634 O O . ILE B 1 185 ? 22.172 -5.043 7.234 1 86.19 185 ILE B O 1
ATOM 4638 N N . GLY B 1 186 ? 23.078 -6.426 8.695 1 85.62 186 GLY B N 1
ATOM 4639 C CA . GLY B 1 186 ? 24.406 -6.301 8.086 1 85.62 186 GLY B CA 1
ATOM 4640 C C . GLY B 1 186 ? 25.531 -6.242 9.102 1 85.62 186 GLY B C 1
ATOM 4641 O O . GLY B 1 186 ? 25.281 -6.324 10.312 1 85.62 186 GLY B O 1
ATOM 4642 N N . PRO B 1 187 ? 26.766 -6.203 8.812 1 90.25 187 PRO B N 1
ATOM 4643 C CA . PRO B 1 187 ? 27.203 -6.102 7.422 1 90.25 187 PRO B CA 1
ATOM 4644 C C . PRO B 1 187 ? 27.016 -7.41 6.648 1 90.25 187 PRO B C 1
ATOM 4646 O O . PRO B 1 187 ? 27.281 -8.492 7.188 1 90.25 187 PRO B O 1
ATOM 4649 N N . LEU B 1 188 ? 26.5 -7.227 5.426 1 89.38 188 LEU B N 1
ATOM 4650 C CA . LEU B 1 188 ? 26.375 -8.312 4.457 1 89.38 188 LEU B CA 1
ATOM 4651 C C . LEU B 1 188 ? 27.469 -8.227 3.402 1 89.38 188 LEU B C 1
ATOM 4653 O O . LEU B 1 188 ? 28.172 -7.219 3.307 1 89.38 188 LEU B O 1
ATOM 4657 N N . PRO B 1 189 ? 27.703 -9.359 2.719 1 91.56 189 PRO B N 1
ATOM 4658 C CA . PRO B 1 189 ? 28.641 -9.227 1.594 1 91.56 189 PRO B CA 1
ATOM 4659 C C . PRO B 1 189 ? 28.266 -8.086 0.649 1 91.56 189 PRO B C 1
ATOM 4661 O O . PRO B 1 189 ? 27.078 -7.895 0.353 1 91.56 189 PRO B O 1
ATOM 4664 N N . ILE B 1 190 ? 29.297 -7.348 0.308 1 94.94 190 ILE B N 1
ATOM 4665 C CA . ILE B 1 190 ? 29.031 -6.211 -0.569 1 94.94 190 ILE B CA 1
ATOM 4666 C C . ILE B 1 190 ? 28.375 -6.695 -1.856 1 94.94 190 ILE B C 1
ATOM 4668 O O . ILE B 1 190 ? 28.906 -7.559 -2.553 1 94.94 190 ILE B O 1
ATOM 4672 N N . SER B 1 191 ? 27.234 -6.129 -2.164 1 94.69 191 SER B N 1
ATOM 4673 C CA . SER B 1 191 ? 26.484 -6.559 -3.332 1 94.69 191 SER B CA 1
ATOM 4674 C C . SER B 1 191 ? 27.078 -5.992 -4.617 1 94.69 191 SER B C 1
ATOM 4676 O O . SER B 1 191 ? 27.969 -5.145 -4.574 1 94.69 191 SER B O 1
ATOM 4678 N N . TYR B 1 192 ? 26.594 -6.484 -5.754 1 91.69 192 TYR B N 1
ATOM 4679 C CA . TYR B 1 192 ? 27.016 -5.977 -7.051 1 91.69 192 TYR B CA 1
ATOM 4680 C C . TYR B 1 192 ? 26.641 -4.508 -7.207 1 91.69 192 TYR B C 1
ATOM 4682 O O . TYR B 1 192 ? 27.281 -3.775 -7.969 1 91.69 192 TYR B O 1
ATOM 4690 N N . LYS B 1 193 ? 25.656 -4.047 -6.496 1 93.19 193 LYS B N 1
ATOM 4691 C CA . LYS B 1 193 ? 25.219 -2.654 -6.539 1 93.19 193 LYS B CA 1
ATOM 4692 C C . LYS B 1 193 ? 25.844 -1.849 -5.402 1 93.19 193 LYS B C 1
ATOM 4694 O O . LYS B 1 193 ? 25.375 -0.763 -5.066 1 93.19 193 LYS B O 1
ATOM 4699 N N . ASN B 1 194 ? 26.766 -2.453 -4.672 1 95.62 194 ASN B N 1
ATOM 4700 C CA . ASN B 1 194 ? 27.594 -1.821 -3.65 1 95.62 194 ASN B CA 1
ATOM 4701 C C . ASN B 1 194 ? 26.797 -1.572 -2.367 1 95.62 194 ASN B C 1
ATOM 4703 O O . ASN B 1 194 ? 27.016 -0.565 -1.689 1 95.62 194 ASN B O 1
ATOM 4707 N N . ASN B 1 195 ? 25.859 -2.395 -2.119 1 96.44 195 ASN B N 1
ATOM 4708 C CA . ASN B 1 195 ? 25.156 -2.346 -0.847 1 96.44 195 ASN B CA 1
ATOM 4709 C C . ASN B 1 195 ? 25.766 -3.295 0.177 1 96.44 195 ASN B C 1
ATOM 4711 O O . ASN B 1 195 ? 26.266 -4.363 -0.183 1 96.44 195 ASN B O 1
ATOM 4715 N N . LYS B 1 196 ? 25.719 -2.875 1.452 1 95.88 196 LYS B N 1
ATOM 4716 C CA . LYS B 1 196 ? 26.328 -3.662 2.52 1 95.88 196 LYS B CA 1
ATOM 4717 C C . LYS B 1 196 ? 25.344 -3.881 3.67 1 95.88 196 LYS B C 1
ATOM 4719 O O . LYS B 1 196 ? 25.562 -4.738 4.527 1 95.88 196 LYS B O 1
ATOM 4724 N N . TYR B 1 197 ? 24.312 -3.1 3.684 1 92.94 197 TYR B N 1
ATOM 4725 C CA . TYR B 1 197 ? 23.328 -3.152 4.754 1 92.94 197 TYR B CA 1
ATOM 4726 C C . TYR B 1 197 ? 21.906 -3.182 4.184 1 92.94 197 TYR B C 1
ATOM 4728 O O . TYR B 1 197 ? 21.703 -2.824 3.023 1 92.94 197 TYR B O 1
ATOM 4736 N N . ALA B 1 198 ? 20.984 -3.713 4.973 1 93.25 198 ALA B N 1
ATOM 4737 C CA . ALA B 1 198 ? 19.562 -3.621 4.645 1 93.25 198 ALA B CA 1
ATOM 4738 C C . ALA B 1 198 ? 18.781 -2.979 5.781 1 93.25 198 ALA B C 1
ATOM 4740 O O . ALA B 1 198 ? 18.812 -3.461 6.918 1 93.25 198 ALA B O 1
ATOM 4741 N N . LEU B 1 199 ? 18.172 -1.841 5.512 1 94 199 LEU B N 1
ATOM 4742 C CA . LEU B 1 199 ? 17.25 -1.229 6.449 1 94 199 LEU B CA 1
ATOM 4743 C C . LEU B 1 199 ? 15.891 -1.929 6.402 1 94 199 LEU B C 1
ATOM 4745 O O . LEU B 1 199 ? 15.234 -1.954 5.359 1 94 199 LEU B O 1
ATOM 4749 N N . ILE B 1 200 ? 15.508 -2.514 7.488 1 92.44 200 ILE B N 1
ATOM 4750 C CA . ILE B 1 200 ? 14.234 -3.215 7.566 1 92.44 200 ILE B CA 1
ATOM 4751 C C . ILE B 1 200 ? 13.25 -2.396 8.398 1 92.44 200 ILE B C 1
AT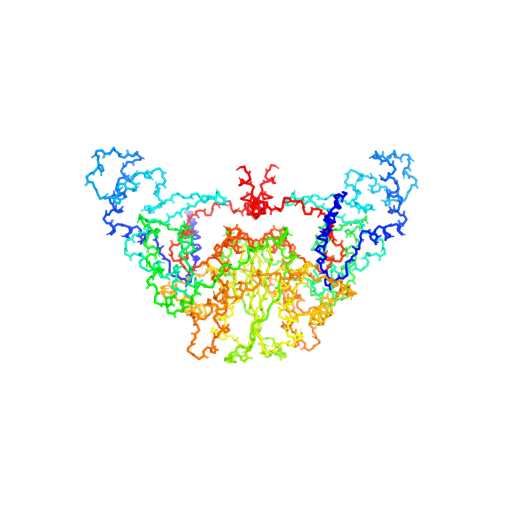OM 4753 O O . ILE B 1 200 ? 13.547 -2.01 9.531 1 92.44 200 ILE B O 1
ATOM 4757 N N . VAL B 1 201 ? 12.102 -2.098 7.816 1 93.62 201 VAL B N 1
ATOM 4758 C CA . VAL B 1 201 ? 11.039 -1.341 8.469 1 93.62 201 VAL B CA 1
ATOM 4759 C C . VAL B 1 201 ? 9.805 -2.225 8.641 1 93.62 201 VAL B C 1
ATOM 4761 O O . VAL B 1 201 ? 9.305 -2.805 7.672 1 93.62 201 VAL B O 1
ATOM 4764 N N . THR B 1 202 ? 9.297 -2.334 9.859 1 91.12 202 THR B N 1
ATOM 4765 C CA . THR B 1 202 ? 8.164 -3.207 10.141 1 91.12 202 THR B CA 1
ATOM 4766 C C . THR B 1 202 ? 7.035 -2.432 10.812 1 91.12 202 THR B C 1
ATOM 4768 O O . THR B 1 202 ? 7.254 -1.761 11.82 1 91.12 202 THR B O 1
ATOM 4771 N N . ASP B 1 203 ? 5.879 -2.471 10.227 1 91.5 203 ASP B N 1
ATOM 4772 C CA . ASP B 1 203 ? 4.691 -1.926 10.875 1 91.5 203 ASP B CA 1
ATOM 4773 C C . ASP B 1 203 ? 4.172 -2.875 11.953 1 91.5 203 ASP B C 1
ATOM 4775 O O . ASP B 1 203 ? 3.924 -4.051 11.688 1 91.5 203 ASP B O 1
ATOM 4779 N N . TYR B 1 204 ? 3.906 -2.422 13.094 1 83.19 204 TYR B N 1
ATOM 4780 C CA . TYR B 1 204 ? 3.551 -3.26 14.227 1 83.19 204 TYR B CA 1
ATOM 4781 C C . TYR B 1 204 ? 2.141 -3.818 14.078 1 83.19 204 TYR B C 1
ATOM 4783 O O . TYR B 1 204 ? 1.85 -4.922 14.547 1 83.19 204 TYR B O 1
ATOM 4791 N N . PHE B 1 205 ? 1.322 -3.076 13.586 1 86.44 205 PHE B N 1
ATOM 4792 C CA . PHE B 1 205 ? -0.075 -3.484 13.508 1 86.44 205 PHE B CA 1
ATOM 4793 C C . PHE B 1 205 ? -0.275 -4.512 12.398 1 86.44 205 PHE B C 1
ATOM 4795 O O . PHE B 1 205 ? -0.779 -5.609 12.648 1 86.44 205 PHE B O 1
ATOM 4802 N N . THR B 1 206 ? 0.164 -4.172 11.148 1 89.5 206 THR B N 1
ATOM 4803 C CA . THR B 1 206 ? -0.103 -5.008 9.984 1 89.5 206 THR B CA 1
ATOM 4804 C C . THR B 1 206 ? 0.971 -6.082 9.828 1 89.5 206 THR B C 1
ATOM 4806 O O . THR B 1 206 ? 0.792 -7.043 9.086 1 89.5 206 THR B O 1
ATOM 4809 N N . LYS B 1 207 ? 2.096 -5.863 10.453 1 89 207 LYS B N 1
ATOM 4810 C CA . LYS B 1 207 ? 3.264 -6.727 10.32 1 89 207 LYS B CA 1
ATOM 4811 C C . LYS B 1 207 ? 3.885 -6.602 8.93 1 89 207 LYS B C 1
ATOM 4813 O O . LYS B 1 207 ? 4.723 -7.418 8.547 1 89 207 LYS B O 1
ATOM 4818 N N . TRP B 1 208 ? 3.465 -5.598 8.188 1 93.81 208 TRP B N 1
ATOM 4819 C CA . TRP B 1 208 ? 4.047 -5.277 6.883 1 93.81 208 TRP B CA 1
ATOM 4820 C C . TRP B 1 208 ? 5.527 -4.941 7.02 1 93.81 208 TRP B C 1
ATOM 4822 O O . TRP B 1 208 ? 5.926 -4.227 7.941 1 93.81 208 TRP B O 1
ATOM 4832 N N . VAL B 1 209 ? 6.297 -5.457 6.09 1 93.69 209 VAL B N 1
ATOM 4833 C CA . VAL B 1 209 ? 7.738 -5.23 6.156 1 93.69 209 VAL B CA 1
ATOM 4834 C C . VAL B 1 209 ? 8.227 -4.637 4.836 1 93.69 209 VAL B C 1
ATOM 4836 O O . VAL B 1 209 ? 7.82 -5.078 3.762 1 93.69 209 VAL B O 1
ATOM 4839 N N . GLU B 1 210 ? 9.023 -3.621 4.949 1 96.06 210 GLU B N 1
ATOM 4840 C CA . GLU B 1 210 ? 9.797 -3.061 3.846 1 96.06 210 GLU B CA 1
ATOM 4841 C C . GLU B 1 210 ? 11.297 -3.203 4.094 1 96.06 210 GLU B C 1
ATOM 4843 O O . GLU B 1 210 ? 11.742 -3.215 5.242 1 96.06 210 GLU B O 1
ATOM 4848 N N . GLY B 1 211 ? 12.031 -3.373 3.025 1 94.31 211 GLY B N 1
ATOM 4849 C CA . GLY B 1 211 ? 13.477 -3.473 3.094 1 94.31 211 GLY B CA 1
ATOM 4850 C C . GLY B 1 211 ? 14.188 -2.637 2.041 1 94.31 211 GLY B C 1
ATOM 4851 O O . GLY B 1 211 ? 13.766 -2.602 0.884 1 94.31 211 GLY B O 1
ATOM 4852 N N . PHE B 1 212 ? 15.242 -1.983 2.506 1 96.12 212 PHE B N 1
ATOM 4853 C CA . PHE B 1 212 ? 15.977 -1.098 1.613 1 96.12 212 PHE B CA 1
ATOM 4854 C C . PHE B 1 212 ? 17.469 -1.379 1.688 1 96.12 212 PHE B C 1
ATOM 4856 O O . PHE B 1 212 ? 18.094 -1.168 2.729 1 96.12 212 PHE B O 1
ATOM 4863 N N . PRO B 1 213 ? 18.062 -1.888 0.572 1 96.25 213 PRO B N 1
ATOM 4864 C CA . PRO B 1 213 ? 19.516 -2.029 0.553 1 96.25 213 PRO B CA 1
ATOM 4865 C C . PRO B 1 213 ? 20.25 -0.687 0.635 1 96.25 213 PRO B C 1
ATOM 4867 O O . PRO B 1 213 ? 19.781 0.302 0.057 1 96.25 213 PRO B O 1
ATOM 4870 N N . MET B 1 214 ? 21.281 -0.637 1.412 1 96.5 214 MET B N 1
ATOM 4871 C CA . MET B 1 214 ? 22.031 0.592 1.617 1 96.5 214 MET B CA 1
ATOM 4872 C C . MET B 1 214 ? 23.531 0.32 1.563 1 96.5 214 MET B C 1
ATOM 4874 O O . MET B 1 214 ? 24 -0.729 2.018 1 96.5 214 MET B O 1
ATOM 4878 N N . PRO B 1 215 ? 24.328 1.298 1.085 1 96.62 215 PRO B N 1
ATOM 4879 C CA . PRO B 1 215 ? 25.781 1.127 1.071 1 96.62 215 PRO B CA 1
ATOM 4880 C C . PRO B 1 215 ? 26.406 1.379 2.438 1 96.62 215 PRO B C 1
ATOM 4882 O O . PRO B 1 215 ? 27.516 0.894 2.709 1 96.62 215 PRO B O 1
ATOM 4885 N N . ASP B 1 216 ? 25.719 2.189 3.281 1 95.31 216 ASP B N 1
ATOM 4886 C CA . ASP B 1 216 ? 26.25 2.562 4.59 1 95.31 216 ASP B CA 1
ATOM 4887 C C . ASP B 1 216 ? 25.125 2.797 5.594 1 95.31 216 ASP B C 1
ATOM 4889 O O . ASP B 1 216 ? 23.953 2.705 5.246 1 95.31 216 ASP B O 1
ATOM 4893 N N . MET B 1 217 ? 25.484 3.059 6.766 1 91.25 217 MET B N 1
ATOM 4894 C CA . MET B 1 217 ? 24.5 3.25 7.82 1 91.25 217 MET B CA 1
ATOM 4895 C C . MET B 1 217 ? 24.438 4.715 8.25 1 91.25 217 MET B C 1
ATOM 4897 O O . MET B 1 217 ? 24.125 5.012 9.406 1 91.25 217 MET B O 1
ATOM 4901 N N . GLU B 1 218 ? 24.828 5.531 7.363 1 93.44 218 GLU B N 1
ATOM 4902 C CA . GLU B 1 218 ? 24.75 6.949 7.699 1 93.44 218 GLU B CA 1
ATOM 4903 C C . GLU B 1 218 ? 23.297 7.383 7.914 1 93.44 218 GLU B C 1
ATOM 4905 O O . GLU B 1 218 ? 22.391 6.938 7.195 1 93.44 218 GLU B O 1
ATOM 4910 N N . THR B 1 219 ? 23.125 8.297 8.836 1 91.94 219 THR B N 1
ATOM 4911 C CA . THR B 1 219 ? 21.797 8.789 9.18 1 91.94 219 THR B CA 1
ATOM 4912 C C . THR B 1 219 ? 21.094 9.359 7.957 1 91.94 219 THR B C 1
ATOM 4914 O O . THR B 1 219 ? 19.906 9.125 7.75 1 91.94 219 THR B O 1
ATOM 4917 N N . THR B 1 220 ? 21.812 10.086 7.18 1 93.31 220 THR B N 1
ATOM 4918 C CA . THR B 1 220 ? 21.234 10.703 5.992 1 93.31 220 THR B CA 1
ATOM 4919 C C . THR B 1 220 ? 20.734 9.641 5.02 1 93.31 220 THR B C 1
ATOM 4921 O O . THR B 1 220 ? 19.656 9.781 4.43 1 93.31 220 THR B O 1
ATOM 4924 N N . THR B 1 221 ? 21.516 8.562 4.875 1 94.69 221 THR B N 1
ATOM 4925 C CA . THR B 1 221 ? 21.125 7.465 4.004 1 94.69 221 THR B CA 1
ATOM 4926 C C . THR B 1 221 ? 19.844 6.797 4.512 1 94.69 221 THR B C 1
ATOM 4928 O O . THR B 1 221 ? 18.922 6.531 3.732 1 94.69 221 THR B O 1
ATOM 4931 N N . ILE B 1 222 ? 19.797 6.574 5.738 1 94.75 222 ILE B N 1
ATOM 4932 C CA . ILE B 1 222 ? 18.641 5.941 6.363 1 94.75 222 ILE B CA 1
ATOM 4933 C C . ILE B 1 222 ? 17.422 6.828 6.195 1 94.75 222 ILE B C 1
ATOM 4935 O O . ILE B 1 222 ? 16.359 6.363 5.766 1 94.75 222 ILE B O 1
ATOM 4939 N N . VAL B 1 223 ? 17.531 8.094 6.488 1 94.69 223 VAL B N 1
ATOM 4940 C CA . VAL B 1 223 ? 16.422 9.047 6.422 1 94.69 223 VAL B CA 1
ATOM 4941 C C . VAL B 1 223 ? 15.938 9.172 4.98 1 94.69 223 VAL B C 1
ATOM 4943 O O . VAL B 1 223 ? 14.727 9.211 4.73 1 94.69 223 VAL B O 1
ATOM 4946 N N . ASP B 1 224 ? 16.844 9.164 4.082 1 94.81 224 ASP B N 1
ATOM 4947 C CA . ASP B 1 224 ? 16.469 9.25 2.674 1 94.81 224 ASP B CA 1
ATOM 4948 C C . ASP B 1 224 ? 15.617 8.062 2.254 1 94.81 224 ASP B C 1
ATOM 4950 O O . ASP B 1 224 ? 14.602 8.227 1.574 1 94.81 224 ASP B O 1
ATOM 4954 N N . ASN B 1 225 ? 16 6.91 2.66 1 95.94 225 ASN B N 1
ATOM 4955 C CA . ASN B 1 225 ? 15.227 5.719 2.328 1 95.94 225 ASN B CA 1
ATOM 4956 C C . ASN B 1 225 ? 13.867 5.727 3.02 1 95.94 225 ASN B C 1
ATOM 4958 O O . ASN B 1 225 ? 12.852 5.414 2.4 1 95.94 225 ASN B O 1
ATOM 4962 N N . LEU B 1 226 ? 13.867 6.129 4.246 1 95.81 226 LEU B N 1
ATOM 4963 C CA . LEU B 1 226 ? 12.617 6.152 5.004 1 95.81 226 LEU B CA 1
ATOM 4964 C C . LEU B 1 226 ? 11.633 7.141 4.395 1 95.81 226 LEU B C 1
ATOM 4966 O O . LEU B 1 226 ? 10.477 6.789 4.129 1 95.81 226 LEU B O 1
ATOM 4970 N N . VAL B 1 227 ? 12.078 8.32 4.148 1 95.19 227 VAL B N 1
ATOM 4971 C CA . VAL B 1 227 ? 11.18 9.383 3.701 1 95.19 227 VAL B CA 1
ATOM 4972 C C . VAL B 1 227 ? 10.773 9.133 2.252 1 95.19 227 VAL B C 1
ATOM 4974 O O . VAL B 1 227 ? 9.578 9.062 1.941 1 95.19 227 VAL B O 1
ATOM 4977 N N . ASN B 1 228 ? 11.68 8.828 1.378 1 94.5 228 ASN B N 1
ATOM 4978 C CA . ASN B 1 228 ? 11.43 8.773 -0.059 1 94.5 228 ASN B CA 1
ATOM 4979 C C . ASN B 1 228 ? 10.695 7.5 -0.455 1 94.5 228 ASN B C 1
ATOM 4981 O O . ASN B 1 228 ? 9.883 7.512 -1.388 1 94.5 228 ASN B O 1
ATOM 4985 N N . HIS B 1 229 ? 10.922 6.465 0.298 1 95.38 229 HIS B N 1
ATOM 4986 C CA . HIS B 1 229 ? 10.43 5.188 -0.216 1 95.38 229 HIS B CA 1
ATOM 4987 C C . HIS B 1 229 ? 9.391 4.582 0.72 1 95.38 229 HIS B C 1
ATOM 4989 O O . HIS B 1 229 ? 8.656 3.67 0.331 1 95.38 229 HIS B O 1
ATOM 4995 N N . PHE B 1 230 ? 9.352 5.094 1.889 1 96.88 230 PHE B N 1
ATOM 4996 C CA . PHE B 1 230 ? 8.406 4.5 2.824 1 96.88 230 PHE B CA 1
ATOM 4997 C C . PHE B 1 230 ? 7.355 5.523 3.25 1 96.88 230 PHE B C 1
ATOM 4999 O O . PHE B 1 230 ? 6.16 5.324 3.023 1 96.88 230 PHE B O 1
ATOM 5006 N N . PHE B 1 231 ? 7.777 6.688 3.768 1 96.38 231 PHE B N 1
ATOM 5007 C CA . PHE B 1 231 ? 6.848 7.688 4.27 1 96.38 231 PHE B CA 1
ATOM 5008 C C . PHE B 1 231 ? 6.031 8.289 3.133 1 96.38 231 PHE B C 1
ATOM 5010 O O . PHE B 1 231 ? 4.812 8.438 3.246 1 96.38 231 PHE B O 1
ATOM 5017 N N . CYS B 1 232 ? 6.641 8.602 2.061 1 96.12 232 CYS B N 1
ATOM 5018 C CA . CYS B 1 232 ? 5.941 9.227 0.941 1 96.12 232 CYS B CA 1
ATOM 5019 C C . CYS B 1 232 ? 4.914 8.273 0.339 1 96.12 232 CYS B C 1
ATOM 5021 O O . CYS B 1 232 ? 3.98 8.711 -0.336 1 96.12 232 CYS B O 1
ATOM 5023 N N . ARG B 1 233 ? 5.098 7.023 0.625 1 96.44 233 ARG B N 1
ATOM 5024 C CA . ARG B 1 233 ? 4.215 6.023 0.036 1 96.44 233 ARG B CA 1
ATOM 5025 C C . ARG B 1 233 ? 3.096 5.645 1.002 1 96.44 233 ARG B C 1
ATOM 5027 O O . ARG B 1 233 ? 1.925 5.613 0.622 1 96.44 233 ARG B O 1
ATOM 5034 N N . PHE B 1 234 ? 3.439 5.371 2.217 1 96.81 234 PHE B N 1
ATOM 5035 C CA . PHE B 1 234 ? 2.482 4.781 3.145 1 96.81 234 PHE B CA 1
ATOM 5036 C C . PHE B 1 234 ? 2.053 5.801 4.195 1 96.81 234 PHE B C 1
ATOM 5038 O O . PHE B 1 234 ? 1.196 5.508 5.035 1 96.81 234 PHE B O 1
ATOM 5045 N N . GLY B 1 235 ? 2.615 7.023 4.164 1 95.5 235 GLY B N 1
ATOM 5046 C CA . GLY B 1 235 ? 2.336 8.023 5.184 1 95.5 235 GLY B CA 1
ATOM 5047 C C . GLY B 1 235 ? 3.369 8.055 6.293 1 95.5 235 GLY B C 1
ATOM 5048 O O . GLY B 1 235 ? 4.152 7.113 6.441 1 95.5 235 GLY B O 1
ATOM 5049 N N . ILE B 1 236 ? 3.344 9.078 7.047 1 92.88 236 ILE B N 1
ATOM 5050 C CA . ILE B 1 236 ? 4.305 9.258 8.125 1 92.88 236 ILE B CA 1
ATOM 5051 C C . ILE B 1 236 ? 3.797 8.57 9.391 1 92.88 236 ILE B C 1
ATOM 5053 O O . ILE B 1 236 ? 2.664 8.805 9.82 1 92.88 236 ILE B O 1
ATOM 5057 N N . PRO B 1 237 ? 4.648 7.719 9.977 1 91.44 237 PRO B N 1
ATOM 5058 C CA . PRO B 1 237 ? 4.207 7.023 11.188 1 91.44 237 PRO B CA 1
ATOM 5059 C C . PRO B 1 237 ? 4.172 7.934 12.414 1 91.44 237 PRO B C 1
ATOM 5061 O O . PRO B 1 237 ? 4.938 8.898 12.492 1 91.44 237 PRO B O 1
ATOM 5064 N N . CYS B 1 238 ? 3.383 7.57 13.352 1 84.75 238 CYS B N 1
ATOM 5065 C CA . CYS B 1 238 ? 3.271 8.328 14.594 1 84.75 238 CYS B CA 1
ATOM 5066 C C . CYS B 1 238 ? 4.441 8.031 15.523 1 84.75 238 CYS B C 1
ATOM 5068 O O . CYS B 1 238 ? 4.98 8.938 16.156 1 84.75 238 CYS B O 1
ATOM 5070 N N . GLN B 1 239 ? 4.793 6.762 15.562 1 84.44 239 GLN B N 1
ATOM 5071 C CA . GLN B 1 239 ? 5.871 6.312 16.438 1 84.44 239 GLN B CA 1
ATOM 5072 C C . GLN B 1 239 ? 6.879 5.457 15.68 1 84.44 239 GLN B C 1
ATOM 5074 O O . GLN B 1 239 ? 6.504 4.699 14.781 1 84.44 239 GLN B O 1
ATOM 5079 N N . MET B 1 240 ? 8.102 5.66 16.062 1 86.44 240 MET B N 1
ATOM 5080 C CA . MET B 1 240 ? 9.172 4.84 15.5 1 86.44 240 MET B CA 1
ATOM 5081 C C . MET B 1 240 ? 10.109 4.344 16.594 1 86.44 240 MET B C 1
ATOM 5083 O O . MET B 1 240 ? 10.406 5.07 17.531 1 86.44 240 MET B O 1
ATOM 5087 N N . HIS B 1 241 ? 10.555 3.117 16.422 1 78.44 241 HIS B N 1
ATOM 5088 C CA . HIS B 1 241 ? 11.5 2.533 17.359 1 78.44 241 HIS B CA 1
ATOM 5089 C C . HIS B 1 241 ? 12.625 1.802 16.641 1 78.44 241 HIS B C 1
ATOM 5091 O O . HIS B 1 241 ? 12.406 1.21 15.578 1 78.44 241 HIS B O 1
ATOM 5097 N N . SER B 1 242 ? 13.82 1.996 17.141 1 79.75 242 SER B N 1
ATOM 5098 C CA . SER B 1 242 ? 14.969 1.261 16.625 1 79.75 242 SER B CA 1
ATOM 5099 C C . SER B 1 242 ? 15.719 0.551 17.75 1 79.75 242 SER B C 1
ATOM 5101 O O . SER B 1 242 ? 15.742 1.025 18.875 1 79.75 242 SER B O 1
ATOM 5103 N N . ASP B 1 243 ? 16.328 -0.519 17.484 1 69.69 243 ASP B N 1
ATOM 5104 C CA . ASP B 1 243 ? 17.141 -1.23 18.469 1 69.69 243 ASP B CA 1
ATOM 5105 C C . ASP B 1 243 ? 18.594 -0.769 18.438 1 69.69 243 ASP B C 1
ATOM 5107 O O . ASP B 1 243 ? 19.438 -1.318 19.125 1 69.69 243 ASP B O 1
ATOM 5111 N N . GLN B 1 244 ? 18.922 0.215 17.656 1 71.75 244 GLN B N 1
ATOM 5112 C CA . GLN B 1 244 ? 20.297 0.652 17.484 1 71.75 244 GLN B CA 1
ATOM 5113 C C . GLN B 1 244 ? 20.719 1.596 18.609 1 71.75 244 GLN B C 1
ATOM 5115 O O . GLN B 1 244 ? 21.844 2.105 18.609 1 71.75 244 GLN B O 1
ATOM 5120 N N . GLY B 1 245 ? 19.906 1.834 19.516 1 71.44 245 GLY B N 1
ATOM 5121 C CA . GLY B 1 245 ? 20.266 2.648 20.656 1 71.44 245 GLY B CA 1
ATOM 5122 C C . GLY B 1 245 ? 19.719 4.062 20.578 1 71.44 245 GLY B C 1
ATOM 5123 O O . GLY B 1 245 ? 19.328 4.523 19.516 1 71.44 245 GLY B O 1
ATOM 5124 N N . ARG B 1 246 ? 19.859 4.766 21.594 1 70.5 246 ARG B N 1
ATOM 5125 C CA . ARG B 1 246 ? 19.234 6.074 21.781 1 70.5 246 ARG B CA 1
ATOM 5126 C C . ARG B 1 246 ? 19.953 7.137 20.953 1 70.5 246 ARG B C 1
ATOM 5128 O O . ARG B 1 246 ? 19.312 8.039 20.406 1 70.5 246 ARG B O 1
ATOM 5135 N N . GLN B 1 247 ? 21.203 7 20.984 1 69.19 247 GLN B N 1
ATOM 5136 C CA . GLN B 1 247 ? 21.969 7.98 20.219 1 69.19 247 GLN B CA 1
ATOM 5137 C C . GLN B 1 247 ? 21.641 7.926 18.734 1 69.19 247 GLN B C 1
ATOM 5139 O O . GLN B 1 247 ? 21.5 8.961 18.094 1 69.19 247 GLN B O 1
ATOM 5144 N N . PHE B 1 248 ? 21.422 6.762 18.359 1 75.44 248 PHE B N 1
ATOM 5145 C CA . PHE B 1 248 ? 21.047 6.559 16.969 1 75.44 248 PHE B CA 1
ATOM 5146 C C . PHE B 1 248 ? 19.656 7.152 16.688 1 75.44 248 PHE B C 1
ATOM 5148 O O . PHE B 1 248 ? 19.469 7.879 15.711 1 75.44 248 PHE B O 1
ATOM 5155 N N . GLU B 1 249 ? 18.859 7 17.547 1 79.88 249 GLU B N 1
ATOM 5156 C CA . GLU B 1 249 ? 17.484 7.484 17.359 1 79.88 249 GLU B CA 1
ATOM 5157 C C . GLU B 1 249 ? 17.438 9.008 17.375 1 79.88 249 GLU B C 1
ATOM 5159 O O . GLU B 1 249 ? 16.734 9.617 16.578 1 79.88 249 GLU B O 1
ATOM 5164 N N . SER B 1 250 ? 18.156 9.539 18.281 1 78.25 250 SER B N 1
ATOM 5165 C CA . SER B 1 250 ? 18.156 11 18.391 1 78.25 250 SER B CA 1
ATOM 5166 C C . SER B 1 250 ? 18.625 11.648 17.094 1 78.25 250 SER B C 1
ATOM 5168 O O . SER B 1 250 ? 18 12.594 16.609 1 78.25 250 SER B O 1
ATOM 5170 N N . GLY B 1 251 ? 19.75 11.164 16.594 1 82.62 251 GLY B N 1
ATOM 5171 C CA . GLY B 1 251 ? 20.266 11.68 15.328 1 82.62 251 GLY B CA 1
ATOM 5172 C C . GLY B 1 251 ? 19.312 11.445 14.172 1 82.62 251 GLY B C 1
ATOM 5173 O O . GLY B 1 251 ? 19.109 12.336 13.336 1 82.62 251 GLY B O 1
ATOM 5174 N N . LEU B 1 252 ? 18.734 10.344 14.172 1 87.12 252 LEU B N 1
ATOM 5175 C CA . LEU B 1 252 ? 17.781 9.969 13.133 1 87.12 252 LEU B CA 1
ATOM 5176 C C . LEU B 1 252 ? 16.562 10.883 13.156 1 87.12 252 LEU B C 1
ATOM 5178 O O . LEU B 1 252 ? 16.156 11.406 12.117 1 87.12 252 LEU B O 1
ATOM 5182 N N . PHE B 1 253 ? 16.031 11.086 14.312 1 84.75 253 PHE B N 1
ATOM 5183 C CA . PHE B 1 253 ? 14.805 11.867 14.453 1 84.75 253 PHE B CA 1
ATOM 5184 C C . PHE B 1 253 ? 15.047 13.328 14.109 1 84.75 253 PHE B C 1
ATOM 5186 O O . PHE B 1 253 ? 14.203 13.977 13.484 1 84.75 253 PHE B O 1
ATOM 5193 N N . LYS B 1 254 ? 16.172 13.789 14.492 1 86.31 254 LYS B N 1
ATOM 5194 C CA . LYS B 1 254 ? 16.531 15.164 14.141 1 86.31 254 LYS B CA 1
ATOM 5195 C C . LYS B 1 254 ? 16.578 15.352 12.625 1 86.31 254 LYS B C 1
ATOM 5197 O O . LYS B 1 254 ? 16.016 16.312 12.094 1 86.31 254 LYS B O 1
ATOM 5202 N N . GLU B 1 255 ? 17.203 14.438 12.023 1 89.38 255 GLU B N 1
ATOM 5203 C CA . GLU B 1 255 ? 17.312 14.508 10.562 1 89.38 255 GLU B CA 1
ATOM 5204 C C . GLU B 1 255 ? 15.961 14.336 9.898 1 89.38 255 GLU B C 1
ATOM 5206 O O . GLU B 1 255 ? 15.68 14.969 8.883 1 89.38 255 GLU B O 1
ATOM 5211 N N . LEU B 1 256 ? 15.164 13.477 10.43 1 89.75 256 LEU B N 1
ATOM 5212 C CA . LEU B 1 256 ? 13.82 13.258 9.898 1 89.75 256 LEU B CA 1
ATOM 5213 C C . LEU B 1 256 ? 12.992 14.531 9.992 1 89.75 256 LEU B C 1
ATOM 5215 O O . LEU B 1 256 ? 12.32 14.914 9.023 1 89.75 256 LEU B O 1
ATOM 5219 N N . CYS B 1 257 ? 13.016 15.148 11.125 1 85.5 257 CYS B N 1
ATOM 5220 C CA . CYS B 1 257 ? 12.273 16.391 11.312 1 85.5 257 CYS B CA 1
ATOM 5221 C C . CYS B 1 257 ? 12.734 17.453 10.336 1 85.5 257 CYS B C 1
ATOM 5223 O O . CYS B 1 257 ? 11.914 18.172 9.766 1 85.5 257 CYS B O 1
ATOM 5225 N N . ALA B 1 258 ? 13.977 17.5 10.156 1 85.44 258 ALA B N 1
ATOM 5226 C CA . ALA B 1 258 ? 14.531 18.453 9.203 1 85.44 258 ALA B CA 1
ATOM 5227 C C . ALA B 1 258 ? 14.031 18.188 7.789 1 85.44 258 ALA B C 1
ATOM 5229 O O . ALA B 1 258 ? 13.602 19.094 7.082 1 85.44 258 ALA B O 1
ATOM 5230 N N . LYS B 1 259 ? 14.039 16.938 7.41 1 86.75 259 LYS B N 1
ATOM 5231 C CA . LYS B 1 259 ? 13.641 16.547 6.062 1 86.75 259 LYS B CA 1
ATOM 5232 C C . LYS B 1 259 ? 12.148 16.766 5.848 1 86.75 259 LYS B C 1
ATOM 5234 O O . LYS B 1 259 ? 11.719 17.109 4.75 1 86.75 259 LYS B O 1
ATOM 5239 N N . LEU B 1 260 ? 11.383 16.562 6.934 1 85.88 260 LEU B N 1
ATOM 5240 C CA . LEU B 1 260 ? 9.93 16.688 6.844 1 85.88 260 LEU B CA 1
ATOM 5241 C C . LEU B 1 260 ? 9.492 18.125 7.121 1 85.88 260 LEU B C 1
ATOM 5243 O O . LEU B 1 260 ? 8.305 18.438 7.047 1 85.88 260 LEU B O 1
ATOM 5247 N N . LYS B 1 261 ? 10.406 19 7.414 1 77.88 261 LYS B N 1
ATOM 5248 C CA . LYS B 1 261 ? 10.156 20.391 7.746 1 77.88 261 LYS B CA 1
ATOM 5249 C C . LYS B 1 261 ? 9.211 20.516 8.938 1 77.88 261 LYS B C 1
ATOM 5251 O O . LYS B 1 261 ? 8.242 21.281 8.891 1 77.88 261 LYS B O 1
ATOM 5256 N N . ILE B 1 262 ? 9.461 19.562 9.844 1 75.56 262 ILE B N 1
ATOM 5257 C CA . ILE B 1 262 ? 8.766 19.625 11.125 1 75.56 262 ILE B CA 1
ATOM 5258 C C . ILE B 1 262 ? 9.648 20.328 12.156 1 75.56 262 ILE B C 1
ATOM 5260 O O . ILE B 1 262 ? 10.828 20 12.289 1 75.56 262 ILE B O 1
ATOM 5264 N N . ASP B 1 263 ? 9.266 21.406 12.594 1 66.25 263 ASP B N 1
ATOM 5265 C CA . ASP B 1 263 ? 10.102 22.219 13.477 1 66.25 263 ASP B CA 1
ATOM 5266 C C . ASP B 1 263 ? 10.617 21.391 14.656 1 66.25 263 ASP B C 1
ATOM 5268 O O . ASP B 1 263 ? 11.781 21 14.688 1 66.25 263 ASP B O 1
ATOM 5272 N N . LYS B 1 264 ? 10.07 21.469 15.961 1 57 264 LYS B N 1
ATOM 5273 C CA . LYS B 1 264 ? 10.727 21.062 17.203 1 57 264 LYS B CA 1
ATOM 5274 C C . LYS B 1 264 ? 10.5 19.594 17.484 1 57 264 LYS B C 1
ATOM 5276 O O . LYS B 1 264 ? 9.445 19.047 17.172 1 57 264 LYS B O 1
ATOM 5281 N N . THR B 1 265 ? 11.742 18.828 17.656 1 53.81 265 THR B N 1
ATOM 5282 C CA . THR B 1 265 ? 11.844 17.422 18.031 1 53.81 265 THR B CA 1
ATOM 5283 C C . THR B 1 265 ? 11.547 17.234 19.516 1 53.81 265 THR B C 1
ATOM 5285 O O . THR B 1 265 ? 11.977 18.047 20.344 1 53.81 265 THR B O 1
ATOM 5288 N N . ARG B 1 266 ? 10.406 16.922 19.969 1 51.19 266 ARG B N 1
ATOM 5289 C CA . ARG B 1 266 ? 10.438 16.5 21.375 1 51.19 266 ARG B CA 1
ATOM 5290 C C . ARG B 1 266 ? 10.695 15 21.484 1 51.19 266 ARG B C 1
ATOM 5292 O O . ARG B 1 266 ? 9.961 14.188 20.922 1 51.19 266 ARG B O 1
ATOM 5299 N N . THR B 1 267 ? 12.016 14.68 21.5 1 46.88 267 THR B N 1
ATOM 5300 C CA . THR B 1 267 ? 12.344 13.266 21.672 1 46.88 267 THR B CA 1
ATOM 5301 C C . THR B 1 267 ? 11.922 12.781 23.062 1 46.88 267 THR B C 1
ATOM 5303 O O . THR B 1 267 ? 12.391 13.297 24.078 1 46.88 267 THR B O 1
ATOM 5306 N N . THR B 1 268 ? 10.734 12.68 23.297 1 41.31 268 THR B N 1
ATOM 5307 C CA . THR B 1 268 ? 10.516 12.016 24.578 1 41.31 268 THR B CA 1
ATOM 5308 C C . THR B 1 268 ? 11.039 10.586 24.531 1 41.31 268 THR B C 1
ATOM 5310 O O . THR B 1 268 ? 10.812 9.859 23.562 1 41.31 268 THR B O 1
ATOM 5313 N N . SER B 1 269 ? 12.219 10.367 25.25 1 37.25 269 SER B N 1
ATOM 5314 C CA . SER B 1 269 ? 12.953 9.117 25.422 1 37.25 269 SER B CA 1
ATOM 5315 C C . SER B 1 269 ? 12.023 7.969 25.781 1 37.25 269 SER B C 1
ATOM 5317 O O . SER B 1 269 ? 11.383 7.984 26.828 1 37.25 269 SER B O 1
ATOM 5319 N N . PHE B 1 270 ? 11.227 7.539 25.125 1 34.94 270 PHE B N 1
ATOM 5320 C CA . PHE B 1 270 ? 10.438 6.371 25.484 1 34.94 270 PHE B CA 1
ATOM 5321 C C . PHE B 1 270 ? 11.211 5.086 25.203 1 34.94 270 PHE B C 1
ATOM 5323 O O . PHE B 1 270 ? 11.812 4.945 24.141 1 34.94 270 PHE B O 1
ATOM 5330 N N . ARG B 1 271 ? 11.695 4.406 26.266 1 36.44 271 ARG B N 1
ATOM 5331 C CA . ARG B 1 271 ? 12.352 3.109 26.141 1 36.44 271 ARG B CA 1
ATOM 5332 C C . ARG B 1 271 ? 11.359 2.023 25.75 1 36.44 271 ARG B C 1
ATOM 5334 O O . ARG B 1 271 ? 10.703 1.427 26.594 1 36.44 271 ARG B O 1
ATOM 5341 N N . PRO B 1 272 ? 10.734 2.152 24.656 1 41.62 272 PRO B N 1
ATOM 5342 C CA . PRO B 1 272 ? 9.922 0.957 24.422 1 41.62 272 PRO B CA 1
ATOM 5343 C C . PRO B 1 272 ? 10.758 -0.315 24.297 1 41.62 272 PRO B C 1
ATOM 5345 O O . PRO B 1 272 ? 11.875 -0.276 23.781 1 41.62 272 PRO B O 1
ATOM 5348 N N . GLN B 1 273 ? 10.781 -1.078 25.297 1 37.78 273 GLN B N 1
ATOM 5349 C CA . GLN B 1 273 ? 11.367 -2.404 25.125 1 37.78 273 GLN B CA 1
ATOM 5350 C C . GLN B 1 273 ? 11.023 -2.99 23.766 1 37.78 273 GLN B C 1
ATOM 5352 O O . GLN B 1 273 ? 9.852 -3.232 23.469 1 37.78 273 GLN B O 1
ATOM 5357 N N . SER B 1 274 ? 11.57 -2.428 22.734 1 43.69 274 SER B N 1
ATOM 5358 C CA . SER B 1 274 ? 11.516 -3.107 21.453 1 43.69 274 SER B CA 1
ATOM 5359 C C . SER B 1 274 ? 11.609 -4.621 21.609 1 43.69 274 SER B C 1
ATOM 5361 O O . SER B 1 274 ? 12.648 -5.145 22.031 1 43.69 274 SER B O 1
ATOM 5363 N N . ASN B 1 275 ? 10.641 -5.145 22.141 1 45.91 275 ASN B N 1
ATOM 5364 C CA . ASN B 1 275 ? 10.656 -6.574 22.438 1 45.91 275 ASN B CA 1
ATOM 5365 C C . ASN B 1 275 ? 10.953 -7.402 21.203 1 45.91 275 ASN B C 1
ATOM 5367 O O . ASN B 1 275 ? 10.984 -6.871 20.078 1 45.91 275 ASN B O 1
ATOM 5371 N N . GLY B 1 276 ? 11.094 -8.703 21.203 1 52.38 276 GLY B N 1
ATOM 5372 C CA . GLY B 1 276 ? 11.344 -9.961 20.516 1 52.38 276 GLY B CA 1
ATOM 5373 C C . GLY B 1 276 ? 10.703 -10.023 19.141 1 52.38 276 GLY B C 1
ATOM 5374 O O . GLY B 1 276 ? 11 -10.922 18.344 1 52.38 276 GLY B O 1
ATOM 5375 N N . LEU B 1 277 ? 9.797 -9.039 18.844 1 56.12 277 LEU B N 1
ATOM 5376 C CA . LEU B 1 277 ? 9.07 -9.156 17.578 1 56.12 277 LEU B CA 1
ATOM 5377 C C . LEU B 1 277 ? 10 -8.875 16.391 1 56.12 277 LEU B C 1
ATOM 5379 O O . LEU B 1 277 ? 10 -9.617 15.406 1 56.12 277 LEU B O 1
ATOM 5383 N N . VAL B 1 278 ? 10.836 -7.848 16.516 1 58.28 278 VAL B N 1
ATOM 5384 C CA . VAL B 1 278 ? 11.688 -7.434 15.406 1 58.28 278 VAL B CA 1
ATOM 5385 C C . VAL B 1 278 ? 12.742 -8.508 15.141 1 58.28 278 VAL B C 1
ATOM 5387 O O . VAL B 1 278 ? 13.031 -8.828 13.984 1 58.28 278 VAL B O 1
ATOM 5390 N N . GLU B 1 279 ? 13.211 -9.031 16.219 1 57.72 279 GLU B N 1
ATOM 5391 C CA . GLU B 1 279 ? 14.258 -10.039 16.078 1 57.72 279 GLU B CA 1
ATOM 5392 C C . GLU B 1 279 ? 13.734 -11.266 15.328 1 57.72 279 GLU B C 1
ATOM 5394 O O . GLU B 1 279 ? 14.422 -11.805 14.453 1 57.72 279 GLU B O 1
ATOM 5399 N N . ARG B 1 280 ? 12.57 -11.68 15.57 1 59.16 280 ARG B N 1
ATOM 5400 C CA . ARG B 1 280 ? 12.008 -12.852 14.906 1 59.16 280 ARG B CA 1
ATOM 5401 C C . ARG B 1 280 ? 11.766 -12.578 13.43 1 59.16 280 ARG B C 1
ATOM 5403 O O . ARG B 1 280 ? 12.047 -13.43 12.578 1 59.16 280 ARG B O 1
ATOM 5410 N N . TYR B 1 281 ? 11.398 -11.328 13.148 1 65.75 281 TYR B N 1
ATOM 5411 C CA . TYR B 1 281 ? 11.094 -11.023 11.758 1 65.75 281 TYR B CA 1
ATOM 5412 C C . TYR B 1 281 ? 12.367 -10.953 10.922 1 65.75 281 TYR B C 1
ATOM 5414 O O . TYR B 1 281 ? 12.414 -11.453 9.797 1 65.75 281 TYR B O 1
ATOM 5422 N N . ASN B 1 282 ? 13.328 -10.461 11.609 1 66.25 282 ASN B N 1
ATOM 5423 C CA . ASN B 1 282 ? 14.594 -10.352 10.891 1 66.25 282 ASN B CA 1
ATOM 5424 C C . ASN B 1 282 ? 15.18 -11.727 10.57 1 66.25 282 ASN B C 1
ATOM 5426 O O . ASN B 1 282 ? 15.703 -11.945 9.477 1 66.25 282 ASN B O 1
ATOM 5430 N N . ARG B 1 283 ? 14.969 -12.547 11.508 1 70.19 283 ARG B N 1
ATOM 5431 C CA . ARG B 1 283 ? 15.461 -13.906 11.281 1 70.19 283 ARG B CA 1
ATOM 5432 C C . ARG B 1 283 ? 14.703 -14.578 10.141 1 70.19 283 ARG B C 1
ATOM 5434 O O . ARG B 1 283 ? 15.305 -15.266 9.312 1 70.19 283 ARG B O 1
ATOM 5441 N N . THR B 1 284 ? 13.422 -14.328 10.156 1 71 284 THR B N 1
ATOM 5442 C CA . THR B 1 284 ? 12.602 -14.891 9.102 1 71 284 THR B CA 1
ATOM 5443 C C . THR B 1 284 ? 13.031 -14.359 7.734 1 71 284 THR B C 1
ATOM 5445 O O . THR B 1 284 ? 13.172 -15.125 6.777 1 71 284 THR B O 1
ATOM 5448 N N . LEU B 1 285 ? 13.273 -13.07 7.707 1 74.19 285 LEU B N 1
ATOM 5449 C CA . LEU B 1 285 ? 13.68 -12.453 6.445 1 74.19 285 LEU B CA 1
ATOM 5450 C C . LEU B 1 285 ? 15.055 -12.953 6.012 1 74.19 285 LEU B C 1
ATOM 5452 O O . LEU B 1 285 ? 15.25 -13.297 4.848 1 74.19 285 LEU B O 1
ATOM 5456 N N . GLU B 1 286 ? 15.914 -13.047 6.984 1 74.12 286 GLU B N 1
ATOM 5457 C CA . GLU B 1 286 ? 17.25 -13.539 6.691 1 74.12 286 GLU B CA 1
ATOM 5458 C C . GLU B 1 286 ? 17.219 -14.977 6.195 1 74.12 286 GLU B C 1
ATOM 5460 O O . GLU B 1 286 ? 17.906 -15.328 5.234 1 74.12 286 GLU B O 1
ATOM 5465 N N . ASN B 1 287 ? 16.453 -15.734 6.879 1 74.5 287 ASN B N 1
ATOM 5466 C CA . ASN B 1 287 ? 16.312 -17.125 6.488 1 74.5 287 ASN B CA 1
ATOM 5467 C C . ASN B 1 287 ? 15.734 -17.266 5.082 1 74.5 287 ASN B C 1
ATOM 5469 O O . ASN B 1 287 ? 16.203 -18.094 4.293 1 74.5 287 ASN B O 1
ATOM 5473 N N . THR B 1 288 ? 14.789 -16.484 4.785 1 75.25 288 THR B N 1
ATOM 5474 C CA . THR B 1 288 ? 14.148 -16.531 3.471 1 75.25 288 THR B CA 1
ATOM 5475 C C . THR B 1 288 ? 15.133 -16.109 2.381 1 75.25 288 THR B C 1
ATOM 5477 O O . THR B 1 288 ? 15.266 -16.781 1.359 1 75.25 288 THR B O 1
ATOM 5480 N N . ILE B 1 289 ? 15.836 -15.047 2.666 1 74.56 289 ILE B N 1
ATOM 5481 C CA . ILE B 1 289 ? 16.781 -14.523 1.688 1 74.56 289 ILE B CA 1
ATOM 5482 C C . ILE B 1 289 ? 17.906 -15.539 1.464 1 74.56 289 ILE B C 1
ATOM 5484 O O . ILE B 1 289 ? 18.328 -15.75 0.329 1 74.56 289 ILE B O 1
ATOM 5488 N N . SER B 1 290 ? 18.312 -16.188 2.525 1 76.44 290 SER B N 1
ATOM 5489 C CA . SER B 1 290 ? 19.422 -17.125 2.455 1 76.44 290 SER B CA 1
ATOM 5490 C C . SER B 1 290 ? 19.109 -18.312 1.554 1 76.44 290 SER B C 1
ATOM 5492 O O . SER B 1 290 ? 20.016 -18.953 1.021 1 76.44 290 SER B O 1
ATOM 5494 N N . LYS B 1 291 ? 17.922 -18.562 1.397 1 75.56 291 LYS B N 1
ATOM 5495 C CA . LYS B 1 291 ? 17.5 -19.719 0.604 1 75.56 291 LYS B CA 1
ATOM 5496 C C . LYS B 1 291 ? 17.625 -19.438 -0.89 1 75.56 291 LYS B C 1
ATOM 5498 O O . LYS B 1 291 ? 17.609 -20.359 -1.706 1 75.56 291 LYS B O 1
ATOM 5503 N N . TYR B 1 292 ? 17.797 -18.203 -1.219 1 73.94 292 TYR B N 1
ATOM 5504 C CA . TYR B 1 292 ? 17.781 -17.859 -2.639 1 73.94 292 TYR B CA 1
ATOM 5505 C C . TYR B 1 292 ? 19.094 -17.188 -3.049 1 73.94 292 TYR B C 1
ATOM 5507 O O . TYR B 1 292 ? 19.328 -16.938 -4.234 1 73.94 292 TYR B O 1
ATOM 5515 N N . ILE B 1 293 ? 19.906 -16.938 -2.115 1 72.31 293 ILE B N 1
ATOM 5516 C CA . ILE B 1 293 ? 21.141 -16.203 -2.387 1 72.31 293 ILE B CA 1
ATOM 5517 C C . ILE B 1 293 ? 22.141 -17.125 -3.072 1 72.31 293 ILE B C 1
ATOM 5519 O O . ILE B 1 293 ? 22.172 -18.328 -2.816 1 72.31 293 ILE B O 1
ATOM 5523 N N . SER B 1 294 ? 22.812 -16.5 -3.951 1 70.75 294 SER B N 1
ATOM 5524 C CA . SER B 1 294 ? 23.875 -17.219 -4.648 1 70.75 294 SER B CA 1
ATOM 5525 C C . SER B 1 294 ? 24.969 -17.688 -3.678 1 70.75 294 SER B C 1
ATOM 5527 O O . SER B 1 294 ? 24.953 -17.312 -2.502 1 70.75 294 SER B O 1
ATOM 5529 N N . LYS B 1 295 ? 25.781 -18.469 -4.285 1 68.94 295 LYS B N 1
ATOM 5530 C CA . LYS B 1 295 ? 26.891 -19.016 -3.502 1 68.94 295 LYS B CA 1
ATOM 5531 C C . LYS B 1 295 ? 27.75 -17.906 -2.902 1 68.94 295 LYS B C 1
ATOM 5533 O O . LYS B 1 295 ? 28.172 -18 -1.749 1 68.94 295 LYS B O 1
ATOM 5538 N N . ASN B 1 296 ? 27.922 -16.844 -3.713 1 70.31 296 ASN B N 1
ATOM 5539 C CA . ASN B 1 296 ? 28.766 -15.758 -3.227 1 70.31 296 ASN B CA 1
ATOM 5540 C C . ASN B 1 296 ? 27.953 -14.734 -2.438 1 70.31 296 ASN B C 1
ATOM 5542 O O . ASN B 1 296 ? 28.5 -13.75 -1.941 1 70.31 296 ASN B O 1
ATOM 5546 N N . GLN B 1 297 ? 26.719 -14.898 -2.453 1 77.62 297 GLN B N 1
ATOM 5547 C CA . GLN B 1 297 ? 25.766 -14.195 -1.595 1 77.62 297 GLN B CA 1
ATOM 5548 C C . GLN B 1 297 ? 25.734 -12.703 -1.92 1 77.62 297 GLN B C 1
ATOM 5550 O O . GLN B 1 297 ? 25.281 -11.898 -1.107 1 77.62 297 GLN B O 1
ATOM 5555 N N . ARG B 1 298 ? 26.297 -12.344 -3.162 1 87.25 298 ARG B N 1
ATOM 5556 C CA . ARG B 1 298 ? 26.406 -10.922 -3.496 1 87.25 298 ARG B CA 1
ATOM 5557 C C . ARG B 1 298 ? 25.156 -10.43 -4.188 1 87.25 298 ARG B C 1
ATOM 5559 O O . ARG B 1 298 ? 25.094 -9.273 -4.625 1 87.25 298 ARG B O 1
ATOM 5566 N N . ASP B 1 299 ? 24.188 -11.227 -4.324 1 90.94 299 ASP B N 1
ATOM 5567 C CA . ASP B 1 299 ? 22.938 -10.805 -4.977 1 90.94 299 ASP B CA 1
ATOM 5568 C C . ASP B 1 299 ? 21.797 -10.734 -3.977 1 90.94 299 ASP B C 1
ATOM 5570 O O . ASP B 1 299 ? 20.625 -10.789 -4.359 1 90.94 299 ASP B O 1
ATOM 5574 N N . TRP B 1 300 ? 22.172 -10.562 -2.713 1 91.38 300 TRP B N 1
ATOM 5575 C CA . TRP B 1 300 ? 21.156 -10.578 -1.668 1 91.38 300 TRP B CA 1
ATOM 5576 C C . TRP B 1 300 ? 20.172 -9.422 -1.853 1 91.38 300 TRP B C 1
ATOM 5578 O O . TRP B 1 300 ? 18.984 -9.562 -1.554 1 91.38 300 TRP B O 1
ATOM 5588 N N . ASP B 1 301 ? 20.656 -8.273 -2.318 1 93.12 301 ASP B N 1
ATOM 5589 C CA . ASP B 1 301 ? 19.781 -7.121 -2.471 1 93.12 301 ASP B CA 1
ATOM 5590 C C . ASP B 1 301 ? 18.828 -7.305 -3.648 1 93.12 301 ASP B C 1
ATOM 5592 O O . ASP B 1 301 ? 17.734 -6.711 -3.682 1 93.12 301 ASP B O 1
ATOM 5596 N N . GLU B 1 302 ? 19.188 -8.156 -4.566 1 90.81 302 GLU B N 1
ATOM 5597 C CA . GLU B 1 302 ? 18.297 -8.484 -5.676 1 90.81 302 GLU B CA 1
ATOM 5598 C C . GLU B 1 302 ? 17.203 -9.453 -5.238 1 90.81 302 GLU B C 1
ATOM 5600 O O . GLU B 1 302 ? 16.109 -9.461 -5.812 1 90.81 302 GLU B O 1
ATOM 5605 N N . GLN B 1 303 ? 17.516 -10.234 -4.25 1 90.31 303 GLN B N 1
ATOM 5606 C CA . GLN B 1 303 ? 16.562 -11.234 -3.762 1 90.31 303 GLN B CA 1
ATOM 5607 C C . GLN B 1 303 ? 15.633 -10.633 -2.705 1 90.31 303 GLN B C 1
ATOM 5609 O O . GLN B 1 303 ? 14.547 -11.156 -2.461 1 90.31 303 GLN B O 1
ATOM 5614 N N . LEU B 1 304 ? 15.992 -9.531 -2.133 1 92.62 304 LEU B N 1
ATOM 5615 C CA . LEU B 1 304 ? 15.297 -8.945 -0.992 1 92.62 304 LEU B CA 1
ATOM 5616 C C . LEU B 1 304 ? 13.852 -8.625 -1.345 1 92.62 304 LEU B C 1
ATOM 5618 O O . LEU B 1 304 ? 12.93 -8.992 -0.608 1 92.62 304 LEU B O 1
ATOM 5622 N N . PRO B 1 305 ? 13.586 -8.023 -2.525 1 94.38 305 PRO B N 1
ATOM 5623 C CA . PRO B 1 305 ? 12.195 -7.719 -2.854 1 94.38 305 PRO B CA 1
ATOM 5624 C C . PRO B 1 305 ? 11.32 -8.969 -2.939 1 94.38 305 PRO B C 1
ATOM 5626 O O . PRO B 1 305 ? 10.164 -8.953 -2.504 1 94.38 305 PRO B O 1
ATOM 5629 N N . TRP B 1 306 ? 11.883 -9.992 -3.402 1 91.44 306 TRP B N 1
ATOM 5630 C CA . TRP B 1 306 ? 11.148 -11.242 -3.514 1 91.44 306 TRP B CA 1
ATOM 5631 C C . TRP B 1 306 ? 10.844 -11.82 -2.135 1 91.44 306 TRP B C 1
ATOM 5633 O O . TRP B 1 306 ? 9.742 -12.312 -1.89 1 91.44 306 TRP B O 1
ATOM 5643 N N . ALA B 1 307 ? 11.852 -11.805 -1.341 1 90.94 307 ALA B N 1
ATOM 5644 C CA . ALA B 1 307 ? 11.672 -12.289 0.024 1 90.94 307 ALA B CA 1
ATOM 5645 C C . ALA B 1 307 ? 10.586 -11.492 0.747 1 90.94 307 ALA B C 1
ATOM 5647 O O . ALA B 1 307 ? 9.781 -12.062 1.486 1 90.94 307 ALA B O 1
ATOM 5648 N N . LEU B 1 308 ? 10.594 -10.234 0.529 1 94.12 308 LEU B N 1
ATOM 5649 C CA . LEU B 1 308 ? 9.594 -9.367 1.144 1 94.12 308 LEU B CA 1
ATOM 5650 C C . LEU B 1 308 ? 8.195 -9.68 0.612 1 94.12 308 LEU B C 1
ATOM 5652 O O . LEU B 1 308 ? 7.234 -9.734 1.38 1 94.12 308 LEU B O 1
ATOM 5656 N N . MET B 1 309 ? 8.086 -9.867 -0.669 1 94.94 309 MET B N 1
ATOM 5657 C CA . MET B 1 309 ? 6.809 -10.242 -1.269 1 94.94 309 MET B CA 1
ATOM 5658 C C . MET B 1 309 ? 6.281 -11.539 -0.657 1 94.94 309 MET B C 1
ATOM 5660 O O . MET B 1 309 ? 5.105 -11.625 -0.299 1 94.94 309 MET B O 1
ATOM 5664 N N . ALA B 1 310 ? 7.188 -12.484 -0.583 1 92.62 310 ALA B N 1
ATOM 5665 C CA . ALA B 1 310 ? 6.82 -13.773 -0.017 1 92.62 310 ALA B CA 1
ATOM 5666 C C . ALA B 1 310 ? 6.316 -13.625 1.416 1 92.62 310 ALA B C 1
ATOM 5668 O O . ALA B 1 310 ? 5.281 -14.188 1.779 1 92.62 310 ALA B O 1
ATOM 5669 N N . TYR B 1 311 ? 6.973 -12.898 2.145 1 91.44 311 TYR B N 1
ATOM 5670 C CA . TYR B 1 311 ? 6.609 -12.68 3.539 1 91.44 311 TYR B CA 1
ATOM 5671 C C . TYR B 1 311 ? 5.285 -11.938 3.646 1 91.44 311 TYR B C 1
ATOM 5673 O O . TYR B 1 311 ? 4.371 -12.375 4.344 1 91.44 311 TYR B O 1
ATOM 5681 N N . ASN B 1 312 ? 5.172 -10.82 2.957 1 94.94 312 ASN B N 1
ATOM 5682 C CA . ASN B 1 312 ? 4.02 -9.93 3.076 1 94.94 312 ASN B CA 1
ATOM 5683 C C . ASN B 1 312 ? 2.754 -10.57 2.518 1 94.94 312 ASN B C 1
ATOM 5685 O O . ASN B 1 312 ? 1.642 -10.156 2.85 1 94.94 312 ASN B O 1
ATOM 5689 N N . SER B 1 313 ? 2.926 -11.562 1.658 1 94.38 313 SER B N 1
ATOM 5690 C CA . SER B 1 313 ? 1.766 -12.203 1.05 1 94.38 313 SER B CA 1
ATOM 5691 C C . SER B 1 313 ? 1.396 -13.484 1.783 1 94.38 313 SER B C 1
ATOM 5693 O O . SER B 1 313 ? 0.49 -14.211 1.364 1 94.38 313 SER B O 1
ATOM 5695 N N . SER B 1 314 ? 2.09 -13.812 2.859 1 92.06 314 SER B N 1
ATOM 5696 C CA . SER B 1 314 ? 1.83 -15.039 3.604 1 92.06 314 SER B CA 1
ATOM 5697 C C . SER B 1 314 ? 1.087 -14.75 4.902 1 92.06 314 SER B C 1
ATOM 5699 O O . SER B 1 314 ? 1.353 -13.75 5.566 1 92.06 314 SER B O 1
ATOM 5701 N N . GLU B 1 315 ? 0.275 -15.695 5.242 1 88.69 315 GLU B N 1
ATOM 5702 C CA . GLU B 1 315 ? -0.477 -15.555 6.484 1 88.69 315 GLU B CA 1
ATOM 5703 C C . GLU B 1 315 ? 0.457 -15.445 7.688 1 88.69 315 GLU B C 1
ATOM 5705 O O . GLU B 1 315 ? 1.427 -16.203 7.797 1 88.69 315 GLU B O 1
ATOM 5710 N N . HIS B 1 316 ? 0.167 -14.43 8.398 1 85.38 316 HIS B N 1
ATOM 5711 C CA . HIS B 1 316 ? 0.939 -14.242 9.625 1 85.38 316 HIS B CA 1
ATOM 5712 C C . HIS B 1 316 ? 0.35 -15.055 10.773 1 85.38 316 HIS B C 1
ATOM 5714 O O . HIS B 1 316 ? -0.871 -15.109 10.938 1 85.38 316 HIS B O 1
ATOM 5720 N N . GLU B 1 317 ? 1.169 -15.656 11.57 1 80.38 317 GLU B N 1
ATOM 5721 C CA . GLU B 1 317 ? 0.749 -16.594 12.602 1 80.38 317 GLU B CA 1
ATOM 5722 C C . GLU B 1 317 ? -0.075 -15.898 13.68 1 80.38 317 GLU B C 1
ATOM 5724 O O . GLU B 1 317 ? -1.064 -16.453 14.172 1 80.38 317 GLU B O 1
ATOM 5729 N N . THR B 1 318 ? 0.301 -14.711 14.031 1 75.81 318 THR B N 1
ATOM 5730 C CA . THR B 1 318 ? -0.331 -14 15.133 1 75.81 318 THR B CA 1
ATOM 5731 C C . THR B 1 318 ? -1.631 -13.344 14.688 1 75.81 318 THR B C 1
ATOM 5733 O O . THR B 1 318 ? -2.656 -13.453 15.359 1 75.81 318 THR B O 1
ATOM 5736 N N . THR B 1 319 ? -1.64 -12.68 13.531 1 81.5 319 THR B N 1
ATOM 5737 C CA . THR B 1 319 ? -2.807 -11.93 13.086 1 81.5 319 THR B CA 1
ATOM 5738 C C . THR B 1 319 ? -3.766 -12.828 12.305 1 81.5 319 THR B C 1
ATOM 5740 O O . THR B 1 319 ? -4.941 -12.492 12.141 1 81.5 319 THR B O 1
ATOM 5743 N N . LYS B 1 320 ? -3.211 -13.906 11.711 1 83.06 320 LYS B N 1
ATOM 5744 C CA . LYS B 1 320 ? -3.938 -14.852 10.867 1 83.06 320 LYS B CA 1
ATOM 5745 C C . LYS B 1 320 ? -4.305 -14.227 9.523 1 83.06 320 LYS B C 1
ATOM 5747 O O . LYS B 1 320 ? -5.121 -14.773 8.781 1 83.06 320 LYS B O 1
ATOM 5752 N N . PHE B 1 321 ? -3.771 -13.062 9.289 1 85.81 321 PHE B N 1
ATOM 5753 C CA . PHE B 1 321 ? -3.865 -12.391 8 1 85.81 321 PHE B CA 1
ATOM 5754 C C . PHE B 1 321 ? -2.482 -12.18 7.398 1 85.81 321 PHE B C 1
ATOM 5756 O O . PHE B 1 321 ? -1.485 -12.117 8.117 1 85.81 321 PHE B O 1
ATOM 5763 N N . SER B 1 322 ? -2.516 -12.125 6.129 1 89.62 322 SER B N 1
ATOM 5764 C CA . SER B 1 322 ? -1.263 -11.672 5.535 1 89.62 322 SER B CA 1
ATOM 5765 C C . SER B 1 322 ? -1.034 -10.188 5.793 1 89.62 322 SER B C 1
ATOM 5767 O O . SER B 1 322 ? -1.989 -9.406 5.879 1 89.62 322 SER B O 1
ATOM 5769 N N . PRO B 1 323 ? 0.167 -9.789 5.941 1 93.38 323 PRO B N 1
ATOM 5770 C CA . PRO B 1 323 ? 0.45 -8.352 6.039 1 93.38 323 PRO B CA 1
ATOM 5771 C C . PRO B 1 323 ? -0.137 -7.559 4.875 1 93.38 323 PRO B C 1
ATOM 5773 O O . PRO B 1 323 ? -0.596 -6.43 5.066 1 93.38 323 PRO B O 1
ATOM 5776 N N . SER B 1 324 ? -0.169 -8.102 3.664 1 93.69 324 SER B N 1
ATOM 5777 C CA . SER B 1 324 ? -0.744 -7.414 2.512 1 93.69 324 SER B CA 1
ATOM 5778 C C . SER B 1 324 ? -2.229 -7.137 2.715 1 93.69 324 SER B C 1
ATOM 5780 O O . SER B 1 324 ? -2.715 -6.051 2.391 1 93.69 324 SER B O 1
ATOM 5782 N N . MET B 1 325 ? -2.926 -8.055 3.229 1 88.5 325 MET B N 1
ATOM 5783 C CA . MET B 1 325 ? -4.348 -7.859 3.494 1 88.5 325 MET B CA 1
ATOM 5784 C C . MET B 1 325 ? -4.562 -6.715 4.477 1 88.5 325 MET B C 1
ATOM 5786 O O . MET B 1 325 ? -5.449 -5.879 4.277 1 88.5 325 MET B O 1
ATOM 5790 N N . LEU B 1 326 ? -3.764 -6.684 5.426 1 89.06 326 LEU B N 1
ATOM 5791 C CA . LEU B 1 326 ? -3.943 -5.688 6.477 1 89.06 326 LEU B CA 1
ATOM 5792 C C . LEU B 1 326 ? -3.445 -4.32 6.02 1 89.06 326 LEU B C 1
ATOM 5794 O O . LEU B 1 326 ? -4.031 -3.293 6.363 1 89.06 326 LEU B O 1
ATOM 5798 N N . MET B 1 327 ? -2.41 -4.27 5.25 1 93.75 327 MET B N 1
ATOM 5799 C CA . MET B 1 327 ? -1.78 -3.012 4.863 1 93.75 327 MET B CA 1
ATOM 5800 C C . MET B 1 327 ? -2.447 -2.426 3.625 1 93.75 327 MET B C 1
ATOM 5802 O O . MET B 1 327 ? -2.576 -1.206 3.502 1 93.75 327 MET B O 1
ATOM 5806 N N . LEU B 1 328 ? -2.881 -3.293 2.74 1 92.62 328 LEU B N 1
ATOM 5807 C CA . LEU B 1 328 ? -3.383 -2.834 1.448 1 92.62 328 LEU B CA 1
ATOM 5808 C C . LEU B 1 328 ? -4.883 -3.074 1.332 1 92.62 328 LEU B C 1
ATOM 5810 O O . LEU B 1 328 ? -5.527 -2.561 0.416 1 92.62 328 LEU B O 1
ATOM 5814 N N . GLY B 1 329 ? -5.434 -3.85 2.184 1 84.56 329 GLY B N 1
ATOM 5815 C CA . GLY B 1 329 ? -6.852 -4.172 2.131 1 84.56 329 GLY B CA 1
ATOM 5816 C C . GLY B 1 329 ? -7.172 -5.289 1.157 1 84.56 329 GLY B C 1
ATOM 5817 O O . GLY B 1 329 ? -8.344 -5.539 0.853 1 84.56 329 GLY B O 1
ATOM 5818 N N . ARG B 1 330 ? -6.082 -5.895 0.648 1 84.75 330 ARG B N 1
ATOM 5819 C CA . ARG B 1 330 ? -6.254 -6.965 -0.33 1 84.75 330 ARG B CA 1
ATOM 5820 C C . ARG B 1 330 ? -5.023 -7.863 -0.377 1 84.75 330 ARG B C 1
ATOM 5822 O O . ARG B 1 330 ? -3.932 -7.457 0.02 1 84.75 330 ARG B O 1
ATOM 5829 N N . GLU B 1 331 ? -5.258 -9.086 -0.839 1 87.94 331 GLU B N 1
ATOM 5830 C CA . GLU B 1 331 ? -4.121 -9.945 -1.15 1 87.94 331 GLU B CA 1
ATOM 5831 C C . GLU B 1 331 ? -3.453 -9.531 -2.457 1 87.94 331 GLU B C 1
ATOM 5833 O O . GLU B 1 331 ? -4.117 -9.039 -3.373 1 87.94 331 GLU B O 1
ATOM 5838 N N . ILE B 1 332 ? -2.207 -9.703 -2.543 1 92.25 332 ILE B N 1
ATOM 5839 C CA . ILE B 1 332 ? -1.512 -9.344 -3.773 1 92.25 332 ILE B CA 1
ATOM 5840 C C . ILE B 1 332 ? -1.473 -10.539 -4.719 1 92.25 332 ILE B C 1
ATOM 5842 O O . ILE B 1 332 ? -1.394 -11.688 -4.273 1 92.25 332 ILE B O 1
ATOM 5846 N N . GLN B 1 333 ? -1.446 -10.25 -5.949 1 91.62 333 GLN B N 1
ATOM 5847 C CA . GLN B 1 333 ? -1.449 -11.297 -6.961 1 91.62 333 GLN B CA 1
ATOM 5848 C C . GLN B 1 333 ? -0.044 -11.852 -7.188 1 91.62 333 GLN B C 1
ATOM 5850 O O . GLN B 1 333 ? 0.903 -11.086 -7.387 1 91.62 333 GLN B O 1
ATOM 5855 N N . LEU B 1 334 ? 0.017 -13.164 -7.125 1 92.56 334 LEU B N 1
ATOM 5856 C CA . LEU B 1 334 ? 1.243 -13.906 -7.406 1 92.56 334 LEU B CA 1
ATOM 5857 C C . LEU B 1 334 ? 1.185 -14.562 -8.781 1 92.56 334 LEU B C 1
ATOM 5859 O O . LEU B 1 334 ? 0.12 -14.617 -9.398 1 92.56 334 LEU B O 1
ATOM 5863 N N . PRO B 1 335 ? 2.301 -14.984 -9.289 1 89.62 335 PRO B N 1
ATOM 5864 C CA . PRO B 1 335 ? 2.283 -15.641 -10.602 1 89.62 335 PRO B CA 1
ATOM 5865 C C . PRO B 1 335 ? 1.265 -16.766 -10.68 1 89.62 335 PRO B C 1
ATOM 5867 O O . PRO B 1 335 ? 0.596 -16.938 -11.703 1 89.62 335 PRO B O 1
ATOM 5870 N N . VAL B 1 336 ? 1.097 -17.547 -9.656 1 91.62 336 VAL B N 1
ATOM 5871 C CA . VAL B 1 336 ? 0.173 -18.672 -9.633 1 91.62 336 VAL B CA 1
ATOM 5872 C C . VAL B 1 336 ? -1.255 -18.172 -9.852 1 91.62 336 VAL B C 1
ATOM 5874 O O . VAL B 1 336 ? -2.068 -18.859 -10.477 1 91.62 336 VAL B O 1
ATOM 5877 N N . ASP B 1 337 ? -1.572 -17.016 -9.32 1 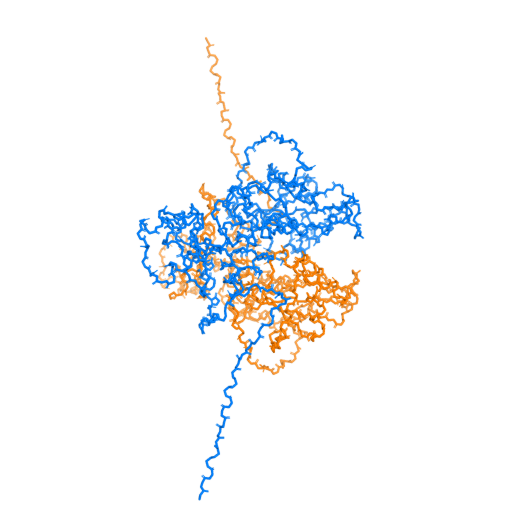90.62 337 ASP B N 1
ATOM 5878 C CA . ASP B 1 337 ? -2.895 -16.422 -9.477 1 90.62 337 ASP B CA 1
ATOM 5879 C C . ASP B 1 337 ? -3.133 -16 -10.93 1 90.62 337 ASP B C 1
ATOM 5881 O O . ASP B 1 337 ? -4.25 -16.109 -11.438 1 90.62 337 ASP B O 1
ATOM 5885 N N . LEU B 1 338 ? -2.127 -15.531 -11.531 1 86.06 338 LEU B N 1
ATOM 5886 C CA . LEU B 1 338 ? -2.229 -15.086 -12.914 1 86.06 338 LEU B CA 1
ATOM 5887 C C . LEU B 1 338 ? -2.447 -16.266 -13.852 1 86.06 338 LEU B C 1
ATOM 5889 O O . LEU B 1 338 ? -3.27 -16.188 -14.773 1 86.06 338 LEU B O 1
ATOM 5893 N N . ILE B 1 339 ? -1.761 -17.297 -13.594 1 88 339 ILE B N 1
ATOM 5894 C CA . ILE B 1 339 ? -1.752 -18.422 -14.508 1 88 339 ILE B CA 1
ATOM 5895 C C . ILE B 1 339 ? -3.027 -19.25 -14.328 1 88 339 ILE B C 1
ATOM 5897 O O . ILE B 1 339 ? -3.693 -19.594 -15.305 1 88 339 ILE B O 1
ATOM 5901 N N . TYR B 1 340 ? -3.365 -19.516 -13.078 1 88.94 340 TYR B N 1
ATOM 5902 C CA . TYR B 1 340 ? -4.426 -20.484 -12.828 1 88.94 340 TYR B CA 1
ATOM 5903 C C . TYR B 1 340 ? -5.676 -19.797 -12.297 1 88.94 340 TYR B C 1
ATOM 5905 O O . TYR B 1 340 ? -6.723 -20.422 -12.133 1 88.94 340 TYR B O 1
ATOM 5913 N N . GLY B 1 341 ? -5.559 -18.516 -11.906 1 79.62 341 GLY B N 1
ATOM 5914 C CA . GLY B 1 341 ? -6.68 -17.797 -11.32 1 79.62 341 GLY B CA 1
ATOM 5915 C C . GLY B 1 341 ? -7.793 -17.5 -12.305 1 79.62 341 GLY B C 1
ATOM 5916 O O . GLY B 1 341 ? -7.633 -17.719 -13.508 1 79.62 341 GLY B O 1
ATOM 5917 N N . PRO B 1 342 ? -8.977 -17.312 -11.555 1 59.88 342 PRO B N 1
ATOM 5918 C CA . PRO B 1 342 ? -10.062 -16.906 -12.445 1 59.88 342 PRO B CA 1
ATOM 5919 C C . PRO B 1 342 ? -9.734 -15.633 -13.234 1 59.88 342 PRO B C 1
ATOM 5921 O O . PRO B 1 342 ? -9.094 -14.727 -12.703 1 59.88 342 PRO B O 1
ATOM 5924 N N . HIS B 1 343 ? -9.508 -15.797 -14.398 1 52 343 HIS B N 1
ATOM 5925 C CA . HIS B 1 343 ? -9.266 -14.617 -15.219 1 52 343 HIS B CA 1
ATOM 5926 C C . HIS B 1 343 ? -10.57 -13.906 -15.562 1 52 343 HIS B C 1
ATOM 5928 O O . HIS B 1 343 ? -11.617 -14.547 -15.68 1 52 343 HIS B O 1
ATOM 5934 N N . PRO B 1 344 ? -10.586 -12.609 -15.141 1 41.78 344 PRO B N 1
ATOM 5935 C CA . PRO B 1 344 ? -11.828 -11.898 -15.461 1 41.78 344 PRO B CA 1
ATOM 5936 C C . PRO B 1 344 ? -12.508 -12.445 -16.719 1 41.78 344 PRO B C 1
ATOM 5938 O O . PRO B 1 344 ? -11.867 -12.555 -17.766 1 41.78 344 PRO B O 1
ATOM 5941 N N . GLN B 1 345 ? -12.914 -13.578 -16.703 1 35.19 345 GLN B N 1
ATOM 5942 C CA . GLN B 1 345 ? -13.789 -13.867 -17.828 1 35.19 345 GLN B CA 1
ATOM 5943 C C . GLN B 1 345 ? -14.398 -12.586 -18.391 1 35.19 345 GLN B C 1
ATOM 5945 O O . GLN B 1 345 ? -14.461 -11.57 -17.703 1 35.19 345 GLN B O 1
ATOM 5950 N N . GLU B 1 346 ? -14.68 -12.672 -19.781 1 33.81 346 GLU B N 1
ATOM 5951 C CA . GLU B 1 346 ? -15.664 -11.703 -20.25 1 33.81 346 GLU B CA 1
ATOM 5952 C C . GLU B 1 346 ? -16.688 -11.398 -19.156 1 33.81 346 GLU B C 1
ATOM 5954 O O . GLU B 1 346 ? -17.781 -11.992 -19.141 1 33.81 346 GLU B O 1
ATOM 5959 N N . ILE B 1 347 ? -16.516 -11.883 -18.016 1 33.31 347 ILE B N 1
ATOM 5960 C CA . ILE B 1 347 ? -17.609 -11.445 -17.156 1 33.31 347 ILE B CA 1
ATOM 5961 C C . ILE B 1 347 ? -18.031 -10.031 -17.547 1 33.31 347 ILE B C 1
ATOM 5963 O O . ILE B 1 347 ? -17.188 -9.148 -17.719 1 33.31 347 ILE B O 1
ATOM 5967 N N . GLU B 1 348 ? -19.109 -9.984 -18.156 1 32.53 348 GLU B N 1
ATOM 5968 C CA . GLU B 1 348 ? -19.812 -8.711 -18.312 1 32.53 348 GLU B CA 1
ATOM 5969 C C . GLU B 1 348 ? -19.438 -7.73 -17.203 1 32.53 348 GLU B C 1
ATOM 5971 O O . GLU B 1 348 ? -19.641 -8.008 -16.016 1 32.53 348 GLU B O 1
ATOM 5976 N N . TYR B 1 349 ? -18.203 -7.246 -17.266 1 32.81 349 TYR B N 1
ATOM 5977 C CA . TYR B 1 349 ? -18.188 -6.074 -16.406 1 32.81 349 TYR B CA 1
ATOM 5978 C C . TYR B 1 349 ? -19.594 -5.668 -16 1 32.81 349 TYR B C 1
ATOM 5980 O O . TYR B 1 349 ? -20.484 -5.531 -16.844 1 32.81 349 TYR B O 1
ATOM 5988 N N . PRO B 1 350 ? -20.078 -6.25 -14.961 1 33.53 350 PRO B N 1
ATOM 5989 C CA . PRO B 1 350 ? -21.406 -5.641 -14.875 1 33.53 350 PRO B CA 1
ATOM 5990 C C . PRO B 1 350 ? -21.469 -4.266 -15.539 1 33.53 350 PRO B C 1
ATOM 5992 O O . PRO B 1 350 ? -20.5 -3.516 -15.508 1 33.53 350 PRO B O 1
ATOM 5995 N N . ASP B 1 351 ? -22.031 -4.219 -16.719 1 35.12 351 ASP B N 1
ATOM 5996 C CA . ASP B 1 351 ? -22.344 -2.871 -17.203 1 35.12 351 ASP B CA 1
ATOM 5997 C C . ASP B 1 351 ? -22.188 -1.848 -16.078 1 35.12 351 ASP B C 1
ATOM 5999 O O . ASP B 1 351 ? -22.016 -0.655 -16.328 1 35.12 351 ASP B O 1
ATOM 6003 N N . GLU B 1 352 ? -22.516 -2.299 -14.805 1 36.59 352 GLU B N 1
ATOM 6004 C CA . GLU B 1 352 ? -22.469 -1.297 -13.75 1 36.59 352 GLU B CA 1
ATOM 6005 C C . GLU B 1 352 ? -21.094 -1.246 -13.094 1 36.59 352 GLU B C 1
ATOM 6007 O O . GLU B 1 352 ? -20.656 -2.217 -12.469 1 36.59 352 GLU B O 1
ATOM 6012 N N . THR B 1 353 ? -20.062 -0.777 -13.656 1 42.5 353 THR B N 1
ATOM 6013 C CA . THR B 1 353 ? -18.797 -0.302 -13.117 1 42.5 353 THR B CA 1
ATOM 6014 C C . THR B 1 353 ? -18.844 -0.225 -11.594 1 42.5 353 THR B C 1
ATOM 6016 O O . THR B 1 353 ? -19.75 0.409 -11.031 1 42.5 353 THR B O 1
ATOM 6019 N N . VAL B 1 354 ? -18.359 -1.375 -10.977 1 48.53 354 VAL B N 1
ATOM 6020 C CA . VAL B 1 354 ? -18.312 -1.187 -9.531 1 48.53 354 VAL B CA 1
ATOM 6021 C C . VAL B 1 354 ? -17.906 0.253 -9.211 1 48.53 354 VAL B C 1
ATOM 6023 O O . VAL B 1 354 ? -16.859 0.726 -9.656 1 48.53 354 VAL B O 1
ATOM 6026 N N . SER B 1 355 ? -18.812 0.974 -8.914 1 57.62 355 SER B N 1
ATOM 6027 C CA . SER B 1 355 ? -18.562 2.357 -8.531 1 57.62 355 SER B CA 1
ATOM 6028 C C . SER B 1 355 ? -17.453 2.447 -7.48 1 57.62 355 SER B C 1
ATOM 6030 O O . SER B 1 355 ? -17.281 1.527 -6.676 1 57.62 355 SER B O 1
ATOM 6032 N N . HIS B 1 356 ? -16.453 3.102 -7.773 1 57.81 356 HIS B N 1
ATOM 6033 C CA . HIS B 1 356 ? -15.445 3.406 -6.77 1 57.81 356 HIS B CA 1
ATOM 6034 C C . HIS B 1 356 ? -16.047 3.408 -5.367 1 57.81 356 HIS B C 1
ATOM 6036 O O . HIS B 1 356 ? -15.398 2.973 -4.41 1 57.81 356 HIS B O 1
ATOM 6042 N N . ASN B 1 357 ? -17.312 3.76 -5.508 1 51.41 357 ASN B N 1
ATOM 6043 C CA . ASN B 1 357 ? -18 3.779 -4.23 1 51.41 357 ASN B CA 1
ATOM 6044 C C . ASN B 1 357 ? -18.234 2.369 -3.691 1 51.41 357 ASN B C 1
ATOM 6046 O O . ASN B 1 357 ? -18.047 2.115 -2.5 1 51.41 357 ASN B O 1
ATOM 6050 N N . ASP B 1 358 ? -18.594 1.495 -4.723 1 58.38 358 ASP B N 1
ATOM 6051 C CA . ASP B 1 358 ? -18.812 0.109 -4.32 1 58.38 358 ASP B CA 1
ATOM 6052 C C . ASP B 1 358 ? -17.5 -0.545 -3.879 1 58.38 358 ASP B C 1
ATOM 6054 O O . ASP B 1 358 ? -17.484 -1.315 -2.916 1 58.38 358 ASP B O 1
ATOM 6058 N N . TYR B 1 359 ? -16.562 -0.176 -4.453 1 55.66 359 TYR B N 1
ATOM 6059 C CA . TYR B 1 359 ? -15.25 -0.721 -4.133 1 55.66 359 TYR B CA 1
ATOM 6060 C C . TYR B 1 359 ? -14.812 -0.294 -2.738 1 55.66 359 TYR B C 1
ATOM 6062 O O . TYR B 1 359 ? -14.383 -1.125 -1.935 1 55.66 359 TYR B O 1
ATOM 6070 N N . VAL B 1 360 ? -14.969 0.962 -2.639 1 55.53 360 VAL B N 1
ATOM 6071 C CA . VAL B 1 360 ? -14.555 1.494 -1.346 1 55.53 360 VAL B CA 1
ATOM 6072 C C . VAL B 1 360 ? -15.453 0.934 -0.243 1 55.53 360 VAL B C 1
ATOM 6074 O O . VAL B 1 360 ? -14.969 0.568 0.831 1 55.53 360 VAL B O 1
ATOM 6077 N N . LYS B 1 361 ? -16.75 0.789 -0.741 1 54.88 361 LYS B N 1
ATOM 6078 C CA . LYS B 1 361 ? -17.719 0.205 0.186 1 54.88 361 LYS B CA 1
ATOM 6079 C C . LYS B 1 361 ? -17.375 -1.252 0.489 1 54.88 361 LYS B C 1
ATOM 6081 O O . LYS B 1 361 ? -17.438 -1.681 1.644 1 54.88 361 LYS B O 1
ATOM 6086 N N . ASN B 1 362 ? -17.188 -1.977 -0.613 1 54.81 362 ASN B N 1
ATOM 6087 C CA . ASN B 1 362 ? -16.812 -3.385 -0.503 1 54.81 362 ASN B CA 1
ATOM 6088 C C . ASN B 1 362 ? -15.492 -3.566 0.239 1 54.81 362 ASN B C 1
ATOM 6090 O O . ASN B 1 362 ? -15.344 -4.508 1.021 1 54.81 362 ASN B O 1
ATOM 6094 N N . MET B 1 363 ? -14.656 -2.771 -0.129 1 52.47 363 MET B N 1
ATOM 6095 C CA . MET B 1 363 ? -13.391 -2.775 0.589 1 52.47 363 MET B CA 1
ATOM 6096 C C . MET B 1 363 ? -13.594 -2.469 2.068 1 52.47 363 MET B C 1
ATOM 6098 O O . MET B 1 363 ? -12.961 -3.082 2.93 1 52.47 363 MET B O 1
ATOM 6102 N N . GLN B 1 364 ? -14.703 -1.592 2.131 1 45.94 364 GLN B N 1
ATOM 6103 C CA . GLN B 1 364 ? -15.086 -1.132 3.463 1 45.94 364 GLN B CA 1
ATOM 6104 C C . GLN B 1 364 ? -16.016 -2.135 4.148 1 45.94 364 GLN B C 1
ATOM 6106 O O . GLN B 1 364 ? -15.891 -2.375 5.352 1 45.94 364 GLN B O 1
ATOM 6111 N N . GLU B 1 365 ? -17.156 -2.768 3.488 1 44.19 365 GLU B N 1
ATOM 6112 C CA . GLU B 1 365 ? -18.109 -3.77 3.961 1 44.19 365 GLU B CA 1
ATOM 6113 C C . GLU B 1 365 ? -17.406 -5.09 4.277 1 44.19 365 GLU B C 1
ATOM 6115 O O . GLU B 1 365 ? -17.797 -5.789 5.219 1 44.19 365 GLU B O 1
ATOM 6120 N N . ARG B 1 366 ? -16.859 -5.684 3.498 1 38.56 366 ARG B N 1
ATOM 6121 C CA . ARG B 1 366 ? -16.172 -6.941 3.764 1 38.56 366 ARG B CA 1
ATOM 6122 C C . ARG B 1 366 ? -15.438 -6.891 5.098 1 38.56 366 ARG B C 1
ATOM 6124 O O . ARG B 1 366 ? -15.211 -7.926 5.73 1 38.56 366 ARG B O 1
ATOM 6131 N N . HIS B 1 367 ? -15.203 -5.871 5.637 1 33.34 367 HIS B N 1
ATOM 6132 C CA . HIS B 1 367 ? -14.586 -5.719 6.949 1 33.34 367 HIS B CA 1
ATOM 6133 C C . HIS B 1 367 ? -15.625 -5.828 8.062 1 33.34 367 HIS B C 1
ATOM 6135 O O . HIS B 1 367 ? -15.305 -6.215 9.188 1 33.34 367 HIS B O 1
ATOM 6141 N N . MET B 1 368 ? -17.047 -5.723 7.887 1 29.52 368 MET B N 1
ATOM 6142 C CA . MET B 1 368 ? -18.078 -5.699 8.93 1 29.52 368 MET B CA 1
ATOM 6143 C C . MET B 1 368 ? -18.438 -7.117 9.359 1 29.52 368 MET B C 1
ATOM 6145 O O . MET B 1 368 ? -18.766 -7.352 10.523 1 29.52 368 MET B O 1
ATOM 6149 N N . GLU B 1 369 ? -18.797 -8.133 8.586 1 28.89 369 GLU B N 1
ATOM 6150 C CA . GLU B 1 369 ? -19.469 -9.344 9.047 1 28.89 369 GLU B CA 1
ATOM 6151 C C . GLU B 1 369 ? -18.562 -10.148 9.984 1 28.89 369 GLU B C 1
ATOM 6153 O O . GLU B 1 369 ? -19.031 -11.062 10.664 1 28.89 369 GLU B O 1
ATOM 6158 N N . SER B 1 370 ? -17.438 -10.148 10 1 25.78 370 SER B N 1
ATOM 6159 C CA . SER B 1 370 ? -16.812 -11.188 10.82 1 25.78 370 SER B CA 1
ATOM 6160 C C . SER B 1 370 ? -16.922 -10.852 12.305 1 25.78 370 SER B C 1
ATOM 6162 O O . SER B 1 370 ? -16.375 -11.57 13.148 1 25.78 370 SER B O 1
ATOM 6164 N N . VAL B 1 371 ? -17.422 -9.758 12.898 1 25.3 371 VAL B N 1
ATOM 6165 C CA . VAL B 1 371 ? -17.594 -9.695 14.352 1 25.3 371 VAL B CA 1
ATOM 6166 C C . VAL B 1 371 ? -18.859 -10.445 14.758 1 25.3 371 VAL B C 1
ATOM 6168 O O . VAL B 1 371 ? -19.156 -10.57 15.953 1 25.3 371 VAL B O 1
ATOM 6171 N N . CYS B 1 372 ? -19.812 -10.898 13.945 1 21.48 372 CYS B N 1
ATOM 6172 C CA . CYS B 1 372 ? -20.703 -11.703 14.773 1 21.48 372 CYS B CA 1
ATOM 6173 C C . CYS B 1 372 ? -20.125 -13.094 15 1 21.48 372 CYS B C 1
ATOM 6175 O O . CYS B 1 372 ? -19.609 -13.719 14.07 1 21.48 372 CYS B O 1
#

pLDDT: mean 78.03, std 21.26, range [21.2, 97.75]

Solvent-accessible surface area (backbone atoms only — not comparable to full-atom values): 41335 Å² total; per-residue (Å²): 138,82,80,76,78,77,75,76,73,71,74,70,74,75,72,79,48,76,23,34,51,51,50,52,60,45,58,67,54,49,27,52,47,27,49,72,25,68,57,50,32,52,50,48,51,51,54,73,75,32,93,61,81,76,55,64,82,78,43,69,84,50,56,72,64,44,45,54,51,55,76,40,45,88,38,48,44,76,56,82,75,26,59,28,32,59,41,67,40,83,86,64,59,43,75,43,65,12,42,50,62,27,72,89,48,46,64,62,52,49,38,54,52,27,67,34,62,61,32,36,58,56,56,55,68,46,37,46,53,58,40,57,69,44,36,42,49,90,63,44,65,60,53,48,42,52,51,55,73,64,30,62,71,58,60,74,61,63,62,79,82,67,80,82,67,77,77,75,75,81,73,87,51,82,40,78,45,41,37,34,38,42,46,74,47,64,87,44,59,62,24,88,85,54,24,25,29,34,44,35,38,33,28,66,49,35,59,31,60,48,76,42,72,25,62,61,85,46,57,68,57,52,44,48,49,44,45,52,66,40,27,36,69,66,21,55,55,59,24,66,45,60,83,77,44,65,70,51,48,52,56,39,32,54,52,42,25,60,77,66,71,42,75,80,42,75,61,49,85,36,79,60,76,80,56,71,59,61,60,53,49,49,48,52,51,50,53,34,36,61,76,69,35,50,94,79,36,30,46,44,71,73,40,41,34,34,33,41,25,17,54,26,64,28,59,31,87,87,73,68,40,23,12,28,34,63,55,35,62,39,77,53,45,48,69,62,46,59,29,73,28,90,58,85,51,90,54,68,58,54,91,64,55,62,42,63,62,47,45,49,9,46,48,2,21,67,18,51,69,65,79,112,136,80,80,77,76,78,75,76,72,71,73,70,73,76,72,76,56,75,29,35,61,57,50,51,60,46,56,67,54,50,28,52,48,28,49,72,24,67,58,51,32,51,51,48,51,50,55,72,76,31,92,61,80,77,56,62,83,78,42,68,84,49,57,71,64,46,47,54,51,54,76,40,46,88,39,48,42,75,57,82,76,27,60,27,32,61,40,66,38,84,80,64,63,44,75,43,68,13,43,51,60,28,72,89,49,46,64,62,52,48,37,55,51,27,68,35,62,61,32,36,57,56,56,54,66,45,36,45,53,59,40,56,70,44,36,40,47,89,63,44,67,60,54,48,41,50,51,56,72,65,30,64,71,58,60,72,62,64,61,79,81,66,79,82,68,77,76,70,76,80,72,88,50,80,42,80,46,42,37,33,39,42,46,75,47,63,86,46,60,63,22,86,85,54,24,25,30,32,43,35,39,34,27,68,49,34,60,32,60,48,77,42,72,26,64,61,85,47,59,67,56,51,44,49,49,43,44,52,67,39,27,37,69,65,21,54,55,57,24,64,44,58,84,77,43,66,70,50,46,53,56,40,33,52,51,41,28,60,75,66,69,43,81,64,65,40,69,48,85,32,79,59,75,77,56,70,60,60,60,53,48,51,48,52,50,49,54,33,36,60,74,69,36,51,95,79,36,32,47,44,70,72,41,41,35,33,32,40,25,16,53,26,64,30,57,31,87,86,73,68,41,23,12,30,34,64,54,36,62,40,77,55,45,48,71,62,46,59,30,70,29,89,58,85,49,90,53,69,58,55,92,63,57,63,41,63,61,46,47,49,9,46,48,5,24,66,3,46,67,59,77,112

InterPro domains:
  IPR001584 Integrase, catalytic core [PF00665] (176-271)
  IPR001584 Integrase, catalytic core [PS50994] (172-331)
  IPR012337 Ribonuclease H-like superfamily [SSF53098] (173-325)
  IPR036397 Ribonuclease H superfamily [G3DSA:3.30.420.10] (168-371)
  IPR041588 Integrase zinc-binding domain [PF17921] (101-159)

Secondary structure (DSSP, 8-state):
-------------------BSS----HHHHHHHHHTSHHHHHHHHHHHH-SSPPPHHHHTTS-HHHHHHHHTGGGEEEETTEEEEEEE-TTT--EEEEEEPPHHHHHHHHIIIIISGGGTT--HHHHHHHHHTTEE-TTHHHHHHHHHHT-HHHHHT--------S--------STTSEEEEEEE-PPPPPTT---EEEEEEETTT--EEEEEES---HHHHHHHIIIIIIHHH---SEEEESS-HHHHHHHHHHHHHHHT--------------THHHHHHHHHHHHHHTT--TT-TTHHHHHHHHHHHHHTS--TTTSS-HHHHHHSSPPPPHHHHHHS----S----SS---HHHHHHHHHHTTTGGG-/--------------------SS----HHHHHHHHHTSHHHHHHHHHHHH-SSPPPHHHHTTS-HHHHHHHHTGGGEEEETTEEEEEEE-TTT--EEEEEE--HHHHHHHHIIIIISTTTTT--HHHHHHHHHTTEE-TTHHHHHHHHHHT-HHHHHT--------S--------STTSEEEEEEE-PPPPPTT---EEEEEEETTT--EEEEEES---HHHHHHHIIIIIIHHH---SEEEESS-HHHHHHHHHHHHHHHT--------------THHHHHHHHHHHHHHTT--TT-TTHHHHHHHHHHHHHTS--TTTSS-HHHHHHSSPPP-HHHHHHS----S----SS---HHHHHHHHHHTTTGGG-

Nearest PDB structures (foldseek):
  7usf-assembly1_B-2  TM=7.137E-01  e=3.919E-08  Mouse mammary tumor virus
  7ouf-assembly1_E  TM=6.160E-01  e=3.819E-07  Simian T-lymphotropic virus 1
  5cz1-assembly3_C  TM=7.226E-01  e=3.924E-06  Mouse mammary tumor virus
  7usf-assembly1_A  TM=5.619E-01  e=5.247E-07  Mouse mammary tumor virus
  7jn3-assembly1_E  TM=5.813E-01  e=1.224E-06  Rous sarcoma virus (strain Schmidt-Ruppin A)

Radius of gyration: 28.66 Å; Cα contacts (8 Å, |Δi|>4): 1163; chains: 2; bounding box: 64×90×124 Å

Sequence (744 aa):
MAKVQDSQEASCSNKTDSAMWYEHKTNEEMFEAQKSDNVLFNLFRLKSDNNNRPEWADVALHDVKLKKYWSQWDRIVLINNVLYRKWINTTTEESNLQFIVPEIWKENIMKMLHDDIQVGHFGIHKTVARAQNRFYWVNHKDEITKWVQNCIVCNSRKQPPRKAKSKMKQYNVGAPMERVALDIIGPLPISYKNNKYALIVTDYFTKWVEGFPMPDMETTTIVDNLVNHFFCRFGIPCQMHSDQGRQFESGLFKELCAKLKIDKTRTTSFRPQSNGLVERYNRTLENTISKYISKNQRDWDEQLPWALMAYNSSEHETTKFSPSMLMLGREIQLPVDLIYGPHPQEIEYPDETVSHNDYVKNMQERHMESVCMAKVQDSQEASCSNKTDSAMWYEHKTNEEMFEAQKSDNVLFNLFRLKSDNNNRPEWADVALHDVKLKKYWSQWDRIVLINNVLYRKWINTTTEESNLQFIVPEIWKENIMKMLHDDIQVGHFGIHKTVARAQNRFYWVNHKDEITKWVQNCIVCNSRKQPPRKAKSKMKQYNVGAPMERVALDIIGPLPISYKNNKYALIVTDYFTKWVEGFPMPDMETTTIVDNLVNHFFCRFGIPCQMHSDQGRQFESGLFKELCAKLKIDKTRTTSFRPQSNGLVERYNRTLENTISKYISKNQRDWDEQLPWALMAYNSSEHETTKFSPSMLMLGREIQLPVDLIYGPHPQEIEYPDETVSHNDYVKNMQERHMESVC